Protein AF-0000000078946082 (afdb_homodimer)

pLDDT: mean 84.04, std 12.36, range [41.38, 98.19]

Organism: Thermococcus gammatolerans (strain DSM 15229 / JCM 11827 / EJ3) (NCBI:txid593117)

Foldseek 3Di:
DDPVVVVVCVVVVVVVVVVCCVPPVVVVVLVQLLQWQDWPQQPPNPDVVDDHIDGNGCVLVVCLVPDPLNVLQVVLLVVLLVLLLVLLLVLLLVVLCVLPDPPDPPNVVVLVVLCVLVPDDPVVLLVVLLQLQCLPRHPVNVVVVVVPDPHDDNCQQDLVNVSVSVSVSLSVNQNSVSNVQLNVLLVVDDVVQLVVCVVVVDDPVCCVPPPRCVSSVLSNLVSSLVSSLVSLVPAPNCCVRPLVSCCSNHQLSVLCCQQPVDPMRRSNSSSNSVVVSVVVSVVSSVVSVVVSVVVVVVD/DPPVVVVVCVVVVVVVVVVCCVPVVVVVVLVQLLQWQDWPCQPPNPDVVDDHIDGNGCVLVVCLVPDPLNVLQVVLLVVLLVLLLVLLLVLLLVVLVVLPDPPDPPNPVVLVVLCVLVPDDPVVLLVVLLQCQCLPRHPVNVVVVVVPDPHDDNCQQDLVNVSVSVSVSLSSNQNSVSNVQLNVLLVVDDVVQLVVCVVVVDDPVCCVPPPRCVSSVLSNLVSSLVSSLVSLVPAPNCCVRPLVSCCSNHQLSVLCCLQPVDPMRRSNSSSNSVVVSVVVSVVSSVVSVVVSVVVVVVD

Solvent-accessible surface area (backbone atoms only — not comparable to full-atom values): 30547 Å² total; per-residue (Å²): 130,58,72,65,54,56,53,51,43,60,62,42,45,58,52,49,50,51,45,46,42,70,62,45,43,41,55,53,50,38,53,52,40,17,27,23,63,30,17,63,20,43,38,64,47,79,30,89,87,33,66,76,69,42,79,51,56,63,50,35,50,53,48,47,74,67,31,67,54,46,50,40,4,48,53,37,28,53,51,47,24,54,52,30,43,52,50,25,51,52,50,10,50,53,52,22,54,52,62,67,34,87,81,53,80,57,64,64,58,53,54,54,56,46,47,47,65,75,63,44,42,64,70,51,52,50,52,23,49,52,49,34,41,24,63,69,70,4,59,57,40,48,54,40,41,74,72,64,42,87,76,60,71,46,34,64,84,32,68,69,46,22,50,52,46,51,35,53,52,53,26,61,70,42,28,46,60,40,22,51,54,43,34,56,39,57,69,65,54,59,64,66,62,55,50,52,38,48,72,71,64,47,51,70,66,50,38,42,65,68,47,51,45,62,72,35,39,60,65,45,49,53,52,48,52,56,51,33,53,52,45,60,58,49,34,68,58,56,49,72,68,38,33,82,77,40,29,46,37,22,48,60,40,35,22,44,37,37,35,69,63,35,94,67,23,30,43,4,45,16,34,26,46,43,47,51,52,36,51,51,50,51,50,49,52,51,50,55,49,50,54,53,49,51,53,52,73,72,96,127,60,71,67,54,54,54,50,43,63,61,41,47,58,52,48,49,51,44,47,44,69,62,44,43,41,54,54,51,36,55,52,39,17,26,25,62,29,18,60,20,42,36,64,47,80,30,90,88,32,65,74,70,43,79,52,56,62,49,34,51,52,47,45,74,69,31,67,54,46,50,41,4,49,53,38,29,51,50,48,24,54,54,31,44,51,49,24,52,52,49,9,52,54,52,21,54,52,61,68,33,86,79,52,80,57,64,64,59,51,54,54,57,45,46,48,64,73,62,42,43,66,70,51,51,49,52,24,50,52,50,36,42,24,65,69,72,4,58,57,38,49,52,41,40,74,74,64,40,89,75,60,73,46,34,63,85,32,66,69,46,22,50,52,48,51,35,52,52,53,27,58,70,42,27,47,60,38,22,51,54,43,34,56,41,56,70,64,53,61,62,64,62,55,50,51,37,48,72,72,63,46,50,72,66,50,40,42,65,69,47,51,46,63,72,35,39,60,63,45,48,53,52,48,52,55,51,33,54,53,46,61,57,50,35,68,57,54,48,73,67,37,33,82,77,40,28,45,38,22,47,59,39,36,23,44,36,38,35,71,61,35,94,67,22,28,44,4,46,16,34,24,46,43,48,52,52,36,51,51,50,50,52,50,51,50,52,54,48,51,54,54,48,52,52,50,74,71,96

Nearest PDB structures (foldseek):
  7cad-assembly1_A  TM=8.625E-01  e=2.195E-13  Mycolicibacterium smegmatis MC2 155
  8ja7-assembly1_A  TM=8.722E-01  e=7.721E-12  Mycobacterium tuberculosis H37Rv
  4tqv-assembly4_M  TM=8.168E-01  e=4.538E-08  Sphingomonas sp.
  4tqu-assembly1_M  TM=8.237E-01  e=1.971E-07  Sphingomonas sp.
  4xtc-assembly1_M  TM=7.844E-01  e=1.444E-07  Sphingomonas sp. A1

Structure (mmCIF, N/CA/C/O backbone):
data_AF-0000000078946082-model_v1
#
loop_
_entity.id
_entity.type
_entity.pdbx_description
1 polymer 'Maltose transport system permease protein (MalF)'
#
loop_
_atom_site.group_PDB
_atom_site.id
_atom_site.type_symbol
_atom_site.label_atom_id
_atom_site.label_alt_id
_atom_site.label_comp_id
_atom_site.label_asym_id
_atom_site.label_entity_id
_atom_site.label_seq_id
_atom_site.pdbx_PDB_ins_code
_atom_site.Cartn_x
_atom_site.Cartn_y
_atom_site.Cartn_z
_atom_site.occupancy
_atom_site.B_iso_or_equiv
_atom_site.auth_seq_id
_atom_site.auth_comp_id
_atom_site.auth_asym_id
_atom_site.auth_atom_id
_atom_site.pdbx_PDB_model_num
ATOM 1 N N . MET A 1 1 ? -8.648 36.125 28.266 1 43.53 1 MET A N 1
ATOM 2 C CA . MET A 1 1 ? -8.43 35.438 27 1 43.53 1 MET A CA 1
ATOM 3 C C . MET A 1 1 ? -8.953 36.281 25.828 1 43.53 1 MET A C 1
ATOM 5 O O . MET A 1 1 ? -10.125 36.656 25.797 1 43.53 1 MET A O 1
ATOM 9 N N . LYS A 1 2 ? -8.094 37 25.141 1 54.38 2 LYS A N 1
ATOM 10 C CA . LYS A 1 2 ? -8.531 38.094 24.297 1 54.38 2 LYS A CA 1
ATOM 11 C C . LYS A 1 2 ? -9.484 37.625 23.203 1 54.38 2 LYS A C 1
ATOM 13 O O . LYS A 1 2 ? -9.438 36.469 22.812 1 54.38 2 LYS A O 1
ATOM 18 N N . LYS A 1 3 ? -10.445 38.375 22.859 1 56.66 3 LYS A N 1
ATOM 19 C CA . LYS A 1 3 ? -11.523 38.188 21.891 1 56.66 3 LYS A CA 1
ATOM 20 C C . LYS A 1 3 ? -11.031 37.438 20.656 1 56.66 3 LYS A C 1
ATOM 22 O O . LYS A 1 3 ? -11.758 36.656 20.078 1 56.66 3 LYS A O 1
ATOM 27 N N . SER A 1 4 ? -9.836 37.688 20.312 1 57.97 4 SER A N 1
ATOM 28 C CA . SER A 1 4 ? -9.227 37.094 19.125 1 57.97 4 SER A CA 1
ATOM 29 C C . SER A 1 4 ? -8.922 35.625 19.312 1 57.97 4 SER A C 1
ATOM 31 O O . SER A 1 4 ? -9.07 34.844 18.375 1 57.97 4 SER A O 1
ATOM 33 N N . THR A 1 5 ? -8.617 35.312 20.531 1 56.81 5 THR A N 1
ATOM 34 C CA . THR A 1 5 ? -8.281 33.906 20.828 1 56.81 5 THR A CA 1
ATOM 35 C C . THR A 1 5 ? -9.531 33.031 20.781 1 56.81 5 THR A C 1
ATOM 37 O O . THR A 1 5 ? -9.492 31.922 20.266 1 56.81 5 THR A O 1
ATOM 40 N N . VAL A 1 6 ? -10.57 33.594 21.344 1 57.81 6 VAL A N 1
ATOM 41 C CA . VAL A 1 6 ? -11.812 32.844 21.391 1 57.81 6 VAL A CA 1
ATOM 42 C C . VAL A 1 6 ? -12.328 32.625 19.969 1 57.81 6 VAL A C 1
ATOM 44 O O . VAL A 1 6 ? -12.82 31.531 19.641 1 57.81 6 VAL A O 1
ATOM 47 N N . ALA A 1 7 ? -12.242 33.625 19.156 1 56.16 7 ALA A N 1
ATOM 48 C CA . ALA A 1 7 ? -12.68 33.469 17.766 1 56.16 7 ALA A CA 1
ATOM 49 C C . ALA A 1 7 ? -11.852 32.438 17.016 1 56.16 7 ALA A C 1
ATOM 51 O O . ALA A 1 7 ? -12.391 31.641 16.25 1 56.16 7 ALA A O 1
ATOM 52 N N . ALA A 1 8 ? -10.578 32.531 17.297 1 57.56 8 ALA A N 1
ATOM 53 C CA . ALA A 1 8 ? -9.695 31.578 16.641 1 57.56 8 ALA A CA 1
ATOM 54 C C . ALA A 1 8 ? -10.016 30.156 17.109 1 57.56 8 ALA A C 1
ATOM 56 O O . ALA A 1 8 ? -10.047 29.219 16.297 1 57.56 8 ALA A O 1
ATOM 57 N N . LEU A 1 9 ? -10.297 30.047 18.359 1 58.41 9 LEU A N 1
ATOM 58 C CA . LEU A 1 9 ? -10.602 28.734 18.906 1 58.41 9 LEU A CA 1
ATOM 59 C C . LEU A 1 9 ? -11.945 28.219 18.391 1 58.41 9 LEU A C 1
ATOM 61 O O . LEU A 1 9 ? -12.109 27.031 18.156 1 58.41 9 LEU A O 1
ATOM 65 N N . THR A 1 10 ? -12.836 29.125 18.281 1 59.62 10 THR A N 1
ATOM 66 C CA . THR A 1 10 ? -14.156 28.719 17.797 1 59.62 10 THR A CA 1
ATOM 67 C C . THR A 1 10 ? -14.07 28.219 16.359 1 59.62 10 THR A C 1
ATOM 69 O O . THR A 1 10 ? -14.836 27.344 15.961 1 59.62 10 THR A O 1
ATOM 72 N N . LEU A 1 11 ? -13.156 28.75 15.672 1 57.47 11 LEU A N 1
ATOM 73 C CA . LEU A 1 11 ? -12.992 28.312 14.289 1 57.47 11 LEU A CA 1
ATOM 74 C C . LEU A 1 11 ? -12.234 27 14.227 1 57.47 11 LEU A C 1
ATOM 76 O O . LEU A 1 11 ? -12.523 26.156 13.375 1 57.47 11 LEU A O 1
ATOM 80 N N . ILE A 1 12 ? -11.422 26.906 15.297 1 61.47 12 ILE A N 1
ATOM 81 C CA . ILE A 1 12 ? -10.5 25.781 15.242 1 61.47 12 ILE A CA 1
ATOM 82 C C . ILE A 1 12 ? -11.148 24.547 15.875 1 61.47 12 ILE A C 1
ATOM 84 O O . ILE A 1 12 ? -10.938 23.422 15.422 1 61.47 12 ILE A O 1
ATOM 88 N N . LEU A 1 13 ? -12.031 24.781 16.812 1 62.66 13 LEU A N 1
ATOM 89 C CA . LEU A 1 13 ? -12.555 23.688 17.625 1 62.66 13 LEU A CA 1
ATOM 90 C C . LEU A 1 13 ? -13.43 22.766 16.781 1 62.66 13 LEU A C 1
ATOM 92 O O . LEU A 1 13 ? -13.289 21.547 16.844 1 62.66 13 LEU A O 1
ATOM 96 N N . PRO A 1 14 ? -14.281 23.375 15.977 1 61.84 14 PRO A N 1
ATOM 97 C CA . PRO A 1 14 ? -15.094 22.453 15.188 1 61.84 14 PRO A CA 1
ATOM 98 C C . PRO A 1 14 ? -14.258 21.609 14.227 1 61.84 14 PRO A C 1
ATOM 100 O O . PRO A 1 14 ? -14.555 20.422 14.023 1 61.84 14 PRO A O 1
ATOM 103 N N . GLY A 1 15 ? -13.25 22.312 13.773 1 62.72 15 GLY A N 1
ATOM 104 C CA . GLY A 1 15 ? -12.375 21.578 12.875 1 62.72 15 GLY A CA 1
ATOM 105 C C . GLY A 1 15 ? -11.617 20.469 13.57 1 62.72 15 GLY A C 1
ATOM 106 O O . GLY A 1 15 ? -11.523 19.359 13.047 1 62.72 15 GLY A O 1
ATOM 107 N N . MET A 1 16 ? -11.242 20.797 14.719 1 64.5 16 MET A N 1
ATOM 108 C CA . MET A 1 16 ? -10.492 19.797 15.492 1 64.5 16 MET A CA 1
ATOM 109 C C . MET A 1 16 ? -11.406 18.656 15.93 1 64.5 16 MET A C 1
ATOM 111 O O . MET A 1 16 ? -11.008 17.5 15.891 1 64.5 16 MET A O 1
ATOM 115 N N . ALA A 1 17 ? -12.547 19.047 16.312 1 64.88 17 ALA A N 1
ATOM 116 C CA . ALA A 1 17 ? -13.508 18.031 16.75 1 64.88 17 ALA A CA 1
ATOM 117 C C . ALA A 1 17 ? -13.875 17.109 15.586 1 64.88 17 ALA A C 1
ATOM 119 O O . ALA A 1 17 ? -13.938 15.883 15.75 1 64.88 17 ALA A O 1
ATOM 120 N N . ALA A 1 18 ? -14.102 17.703 14.516 1 62.69 18 ALA A N 1
ATOM 121 C CA . ALA A 1 18 ? -14.453 16.906 13.336 1 62.69 18 ALA A CA 1
ATOM 122 C C . ALA A 1 18 ? -13.297 15.992 12.938 1 62.69 18 ALA A C 1
ATOM 124 O O . ALA A 1 18 ? -13.516 14.82 12.617 1 62.69 18 ALA A O 1
ATOM 125 N N . PHE A 1 19 ? -12.203 16.641 13.148 1 63.47 19 PHE A N 1
ATOM 126 C CA . PHE A 1 19 ? -11.023 15.859 12.789 1 63.47 19 PHE A CA 1
ATOM 127 C C . PHE A 1 19 ? -10.844 14.688 13.742 1 63.47 19 PHE A C 1
ATOM 129 O O . PHE A 1 19 ? -10.586 13.562 13.305 1 63.47 19 PHE A O 1
ATOM 136 N N . LEU A 1 20 ? -10.969 14.984 14.977 1 64.69 20 LEU A N 1
ATOM 137 C CA . LEU A 1 20 ? -10.812 13.93 15.969 1 64.69 20 LEU A CA 1
ATOM 138 C C . LEU A 1 20 ? -11.867 12.844 15.781 1 64.69 20 LEU A C 1
ATOM 140 O O . LEU A 1 20 ? -11.578 11.656 15.922 1 64.69 20 LEU A O 1
ATOM 144 N N . PHE A 1 21 ? -13 13.305 15.398 1 65.62 21 PHE A N 1
ATOM 145 C CA . PHE A 1 21 ? -14.086 12.344 15.195 1 65.62 21 PHE A CA 1
ATOM 146 C C . PHE A 1 21 ? -13.789 11.445 14.008 1 65.62 21 PHE A C 1
ATOM 148 O O . PHE A 1 21 ? -13.867 10.219 14.117 1 65.62 21 PHE A O 1
ATOM 155 N N . PHE A 1 22 ? -13.422 12.047 13.016 1 65.19 22 PHE A N 1
ATOM 156 C CA . PHE A 1 22 ? -13.25 11.258 11.805 1 65.19 22 PHE A CA 1
ATOM 157 C C . PHE A 1 22 ? -11.961 10.445 11.859 1 65.19 22 PHE A C 1
ATOM 159 O O . PHE A 1 22 ? -11.82 9.43 11.18 1 65.19 22 PHE A O 1
ATOM 166 N N . ASN A 1 23 ? -11.125 10.914 12.719 1 70.88 23 ASN A N 1
ATOM 167 C CA . ASN A 1 23 ? -9.844 10.227 12.797 1 70.88 23 ASN A CA 1
ATOM 168 C C . ASN A 1 23 ? -9.875 9.109 13.836 1 70.88 23 ASN A C 1
ATOM 170 O O . ASN A 1 23 ? -9.445 7.988 13.562 1 70.88 23 ASN A O 1
ATOM 174 N N . ILE A 1 24 ? -10.492 9.375 14.945 1 75.88 24 ILE A N 1
ATOM 175 C CA . ILE A 1 24 ? -10.367 8.469 16.078 1 75.88 24 ILE A CA 1
ATOM 176 C C . ILE A 1 24 ? -11.609 7.586 16.188 1 75.88 24 ILE A C 1
ATOM 178 O O . ILE A 1 24 ? -11.508 6.402 16.516 1 75.88 24 ILE A O 1
ATOM 182 N N . TYR A 1 25 ? -12.688 8.125 15.828 1 79.06 25 TYR A N 1
ATOM 183 C CA . TYR A 1 25 ? -13.953 7.43 16.062 1 79.06 25 TYR A CA 1
ATOM 184 C C . TYR A 1 25 ? -14 6.113 15.297 1 79.06 25 TYR A C 1
ATOM 186 O O . TYR A 1 25 ? -14.398 5.082 15.852 1 79.06 25 TYR A O 1
ATOM 194 N N . PRO A 1 26 ? -13.641 6.129 14.062 1 80.19 26 PRO A N 1
ATOM 195 C CA . PRO A 1 26 ? -13.695 4.855 13.344 1 80.19 26 PRO A CA 1
ATOM 196 C C . PRO A 1 26 ? -12.859 3.766 14 1 80.19 26 PRO A C 1
ATOM 198 O O . PRO A 1 26 ? -13.266 2.6 14.023 1 80.19 26 PRO A O 1
ATOM 201 N N . ILE A 1 27 ? -11.797 4.133 14.477 1 81.75 27 ILE A N 1
ATOM 202 C CA . ILE A 1 27 ? -10.898 3.178 15.117 1 81.75 27 ILE A CA 1
ATOM 203 C C . ILE A 1 27 ? -11.516 2.674 16.422 1 81.75 27 ILE A C 1
ATOM 205 O O . ILE A 1 27 ? -11.555 1.467 16.672 1 81.75 27 ILE A O 1
ATOM 209 N N . LEU A 1 28 ? -12.055 3.629 17.219 1 83.06 28 LEU A N 1
ATOM 210 C CA . LEU A 1 28 ? -12.695 3.26 18.484 1 83.06 28 LEU A CA 1
ATOM 211 C C . LEU A 1 28 ? -13.898 2.365 18.234 1 83.06 28 LEU A C 1
ATOM 213 O O . LEU A 1 28 ? -14.148 1.424 18.984 1 83.06 28 LEU A O 1
ATOM 217 N N . TYR A 1 29 ? -14.594 2.654 17.234 1 81.81 29 TYR A N 1
ATOM 218 C CA . TYR A 1 29 ? -15.766 1.861 16.891 1 81.81 29 TYR A CA 1
ATOM 219 C C . TYR A 1 29 ? -15.367 0.448 16.484 1 81.81 29 TYR A C 1
ATOM 221 O O . TYR A 1 29 ? -16.031 -0.522 16.844 1 81.81 29 TYR A O 1
ATOM 229 N N . SER A 1 30 ? -14.359 0.358 15.711 1 82.12 30 SER A N 1
ATOM 230 C CA . SER A 1 30 ? -13.883 -0.957 15.305 1 82.12 30 SER A CA 1
ATOM 231 C C . SER A 1 30 ? -13.398 -1.767 16.5 1 82.12 30 SER A C 1
ATOM 233 O O . SER A 1 30 ? -13.617 -2.979 16.562 1 82.12 30 SER A O 1
ATOM 235 N N . ILE A 1 31 ? -12.773 -1.094 17.422 1 86.12 31 ILE A N 1
ATOM 236 C CA . ILE A 1 31 ? -12.328 -1.752 18.641 1 86.12 31 ILE A CA 1
ATOM 237 C C . ILE A 1 31 ? -13.539 -2.236 19.438 1 86.12 31 ILE A C 1
ATOM 239 O O . ILE A 1 31 ? -13.531 -3.348 19.969 1 86.12 31 ILE A O 1
ATOM 243 N N . TYR A 1 32 ? -14.523 -1.427 19.484 1 86.81 32 TYR A N 1
ATOM 244 C CA . TYR A 1 32 ? -15.766 -1.81 20.156 1 86.81 32 TYR A CA 1
ATOM 245 C C . TYR A 1 32 ? -16.344 -3.076 19.547 1 86.81 32 TYR A C 1
ATOM 247 O O . TYR A 1 32 ? -16.781 -3.98 20.266 1 86.81 32 TYR A O 1
ATOM 255 N N . ILE A 1 33 ? -16.344 -3.16 18.25 1 86.38 33 ILE A N 1
ATOM 256 C CA . ILE A 1 33 ? -16.906 -4.297 17.531 1 86.38 33 ILE A CA 1
ATOM 257 C C . ILE A 1 33 ? -16.125 -5.566 17.875 1 86.38 33 ILE A C 1
ATOM 259 O O . ILE A 1 33 ? -16.703 -6.656 17.938 1 86.38 33 ILE A O 1
ATOM 263 N N . ALA A 1 34 ? -14.852 -5.453 18.141 1 90.12 34 ALA A N 1
ATOM 264 C CA . ALA A 1 34 ? -14.016 -6.59 18.5 1 90.12 34 ALA A CA 1
ATOM 265 C C . ALA A 1 34 ? -14.477 -7.223 19.812 1 90.12 34 ALA A C 1
ATOM 267 O O . ALA A 1 34 ? -14.148 -8.375 20.094 1 90.12 34 ALA A O 1
ATOM 268 N N . PHE A 1 35 ? -15.25 -6.453 20.547 1 92.5 35 PHE A N 1
ATOM 269 C CA . PHE A 1 35 ? -15.727 -6.934 21.844 1 92.5 35 PHE A CA 1
ATOM 270 C C . PHE A 1 35 ? -17.188 -7.359 21.75 1 92.5 35 PHE A C 1
ATOM 272 O O . PHE A 1 35 ? -17.828 -7.609 22.781 1 92.5 35 PHE A O 1
ATOM 279 N N . THR A 1 36 ? -17.703 -7.469 20.578 1 89.38 36 THR A N 1
ATOM 280 C CA . THR A 1 36 ? -19.109 -7.844 20.391 1 89.38 36 THR A CA 1
ATOM 281 C C . THR A 1 36 ? -19.219 -9.133 19.578 1 89.38 36 THR A C 1
ATOM 283 O O . THR A 1 36 ? -18.219 -9.625 19.047 1 89.38 36 THR A O 1
ATOM 286 N N . ASN A 1 37 ? -20.469 -9.727 19.547 1 86.62 37 ASN A N 1
ATOM 287 C CA . ASN A 1 37 ? -20.734 -10.914 18.75 1 86.62 37 ASN A CA 1
ATOM 288 C C . ASN A 1 37 ? -21.203 -10.547 17.344 1 86.62 37 ASN A C 1
ATOM 290 O O . ASN A 1 37 ? -22 -11.273 16.734 1 86.62 37 ASN A O 1
ATOM 294 N N . ALA A 1 38 ? -20.688 -9.453 16.844 1 82.38 38 ALA A N 1
ATOM 295 C CA . ALA A 1 38 ? -21.109 -8.969 15.531 1 82.38 38 ALA A CA 1
ATOM 296 C C . ALA A 1 38 ? -20.875 -10.031 14.461 1 82.38 38 ALA A C 1
ATOM 298 O O . ALA A 1 38 ? -19.766 -10.555 14.328 1 82.38 38 ALA A O 1
ATOM 299 N N . GLN A 1 39 ? -21.906 -10.375 13.82 1 78.62 39 GLN A N 1
ATOM 300 C CA . GLN A 1 39 ? -21.891 -11.344 12.727 1 78.62 39 GLN A CA 1
ATOM 301 C C . GLN A 1 39 ? -22.953 -11.023 11.688 1 78.62 39 GLN A C 1
ATOM 303 O O . GLN A 1 39 ? -23.781 -10.133 11.898 1 78.62 39 GLN A O 1
ATOM 308 N N . MET A 1 40 ? -22.719 -11.742 10.555 1 72.62 40 MET A N 1
ATOM 309 C CA . MET A 1 40 ? -23.719 -11.523 9.523 1 72.62 40 MET A CA 1
ATOM 310 C C . MET A 1 40 ? -25.125 -11.727 10.078 1 72.62 40 MET A C 1
ATOM 312 O O . MET A 1 40 ? -25.422 -12.742 10.703 1 72.62 40 MET A O 1
ATOM 316 N N . GLY A 1 41 ? -25.984 -10.812 9.867 1 67.5 41 GLY A N 1
ATOM 317 C CA . GLY A 1 41 ? -27.344 -10.883 10.352 1 67.5 41 GLY A CA 1
ATOM 318 C C . GLY A 1 41 ? -27.625 -9.922 11.5 1 67.5 41 GLY A C 1
ATOM 319 O O . GLY A 1 41 ? -28.719 -9.375 11.602 1 67.5 41 GLY A O 1
ATOM 320 N N . ASN A 1 42 ? -26.734 -9.914 12.469 1 67.12 42 ASN A N 1
ATOM 321 C CA . ASN A 1 42 ? -26.938 -8.977 13.57 1 67.12 42 ASN A CA 1
ATOM 322 C C . ASN A 1 42 ? -26.141 -7.703 13.383 1 67.12 42 ASN A C 1
ATOM 324 O O . ASN A 1 42 ? -26.328 -6.73 14.117 1 67.12 42 ASN A O 1
ATOM 328 N N . PHE A 1 43 ? -25.203 -7.828 12.484 1 65.62 43 PHE A N 1
ATOM 329 C CA . PHE A 1 43 ? -24.406 -6.695 12.031 1 65.62 43 PHE A CA 1
ATOM 330 C C . PHE A 1 43 ? -23.859 -6.945 10.625 1 65.62 43 PHE A C 1
ATOM 332 O O . PHE A 1 43 ? -23.25 -7.984 10.367 1 65.62 43 PHE A O 1
ATOM 339 N N . PRO A 1 44 ? -24.062 -6.172 9.57 1 56.59 44 PRO A N 1
ATOM 340 C CA . PRO A 1 44 ? -24.859 -4.953 9.43 1 56.59 44 PRO A CA 1
ATOM 341 C C . PRO A 1 44 ? -26.312 -5.234 9.086 1 56.59 44 PRO A C 1
ATOM 343 O O . PRO A 1 44 ? -27.156 -4.336 9.164 1 56.59 44 PRO A O 1
ATOM 346 N N . THR A 1 45 ? -26.562 -6.457 8.5 1 55 45 THR A N 1
ATOM 347 C CA . THR A 1 45 ? -27.938 -6.703 8.062 1 55 45 THR A CA 1
ATOM 348 C C . THR A 1 45 ? -28.719 -7.461 9.133 1 55 45 THR A C 1
ATOM 350 O O . THR A 1 45 ? -28.188 -8.375 9.766 1 55 45 THR A O 1
ATOM 353 N N . HIS A 1 46 ? -29.766 -6.734 9.539 1 55.5 46 HIS A N 1
ATOM 354 C CA . HIS A 1 46 ? -30.609 -7.387 10.531 1 55.5 46 HIS A CA 1
ATOM 355 C C . HIS A 1 46 ? -31.344 -8.578 9.93 1 55.5 46 HIS A C 1
ATOM 357 O O . HIS A 1 46 ? -32.031 -8.445 8.906 1 55.5 46 HIS A O 1
ATOM 363 N N . ASN A 1 47 ? -30.781 -9.594 10.242 1 61.66 47 ASN A N 1
ATOM 364 C CA . ASN A 1 47 ? -31.562 -10.805 10.023 1 61.66 47 ASN A CA 1
ATOM 365 C C . ASN A 1 47 ? -32.219 -11.289 11.312 1 61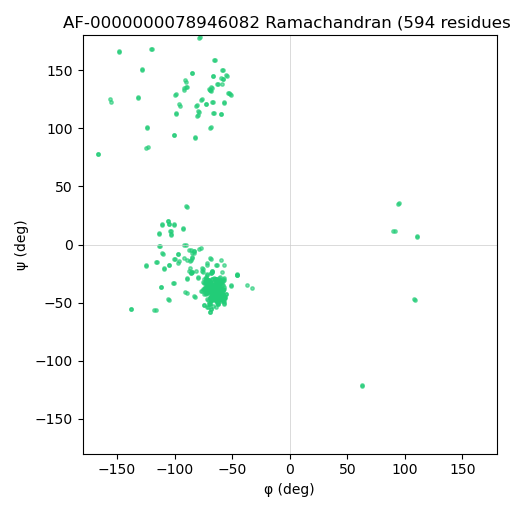.66 47 ASN A C 1
ATOM 367 O O . ASN A 1 47 ? -31.562 -11.484 12.328 1 61.66 47 ASN A O 1
ATOM 371 N N . PRO A 1 48 ? -33.531 -11.203 11.297 1 61.69 48 PRO A N 1
ATOM 372 C CA . PRO A 1 48 ? -34.25 -11.602 12.5 1 61.69 48 PRO A CA 1
ATOM 373 C C . PRO A 1 48 ? -33.75 -12.922 13.086 1 61.69 48 PRO A C 1
ATOM 375 O O . PRO A 1 48 ? -33.875 -13.164 14.289 1 61.69 48 PRO A O 1
ATOM 378 N N . SER A 1 49 ? -33.219 -13.711 12.258 1 66.81 49 SER A N 1
ATOM 379 C CA . SER A 1 49 ? -32.781 -15.023 12.758 1 66.81 49 SER A CA 1
ATOM 380 C C . SER A 1 49 ? -31.406 -14.945 13.406 1 66.81 49 SER A C 1
ATOM 382 O O . SER A 1 49 ? -30.953 -15.922 14 1 66.81 49 SER A O 1
ATOM 384 N N . ALA A 1 50 ? -30.812 -13.797 13.281 1 68.75 50 ALA A N 1
ATOM 385 C CA . ALA A 1 50 ? -29.469 -13.672 13.867 1 68.75 50 ALA A CA 1
ATOM 386 C C . ALA A 1 50 ? -29.562 -13.172 15.305 1 68.75 50 ALA A C 1
ATOM 388 O O . ALA A 1 50 ? -30.5 -12.477 15.672 1 68.75 50 ALA A O 1
ATOM 389 N N . PRO A 1 51 ? -28.719 -13.695 16.219 1 75.12 51 PRO A N 1
ATOM 390 C CA . PRO A 1 51 ? -28.703 -13.211 17.609 1 75.12 51 PRO A CA 1
ATOM 391 C C . PRO A 1 51 ? -28.469 -11.711 17.703 1 75.12 51 PRO A C 1
ATOM 393 O O . PRO A 1 51 ? -27.875 -11.109 16.797 1 75.12 51 PRO A O 1
ATOM 396 N N . PRO A 1 52 ? -29.078 -11.102 18.672 1 78.44 52 PRO A N 1
ATOM 397 C CA . PRO A 1 52 ? -28.875 -9.664 18.859 1 78.44 52 PRO A CA 1
ATOM 398 C C . PRO A 1 52 ? -27.406 -9.297 19.094 1 78.44 52 PRO A C 1
ATOM 400 O O . PRO A 1 52 ? -26.625 -10.133 19.547 1 78.44 52 PRO A O 1
ATOM 403 N N . LEU A 1 53 ? -27.078 -8.141 18.688 1 82.62 53 LEU A N 1
ATOM 404 C CA . LEU A 1 53 ? -25.734 -7.625 18.922 1 82.62 53 LEU A CA 1
ATOM 405 C C . LEU A 1 53 ? -25.5 -7.406 20.406 1 82.62 53 LEU A C 1
ATOM 407 O O . LEU A 1 53 ? -26.234 -6.664 21.062 1 82.62 53 LEU A O 1
ATOM 411 N N . LYS A 1 54 ? -24.562 -8.203 21.031 1 87 54 LYS A N 1
ATOM 412 C CA . LYS A 1 54 ? -24.266 -8.141 22.469 1 87 54 LYS A CA 1
ATOM 413 C C . LYS A 1 54 ? -22.766 -7.992 22.703 1 87 54 LYS A C 1
ATOM 415 O O . LYS A 1 54 ? -21.953 -8.398 21.859 1 87 54 LYS A O 1
ATOM 420 N N . PHE A 1 55 ? -22.531 -7.359 23.781 1 91.69 55 PHE A N 1
ATOM 421 C CA . PHE A 1 55 ? -21.156 -7.277 24.25 1 91.69 55 PHE A CA 1
ATOM 422 C C . PHE A 1 55 ? -20.688 -8.617 24.797 1 91.69 55 PHE A C 1
ATOM 424 O O . PHE A 1 55 ? -21.328 -9.188 25.688 1 91.69 55 PHE A O 1
ATOM 431 N N . VAL A 1 56 ? -19.641 -9.219 24.266 1 92.38 56 VAL A N 1
ATOM 432 C CA . VAL A 1 56 ? -19.188 -10.547 24.672 1 92.38 56 VAL A CA 1
ATOM 433 C C . VAL A 1 56 ? -17.812 -10.453 25.344 1 92.38 56 VAL A C 1
ATOM 435 O O . VAL A 1 56 ? -17.141 -11.461 25.547 1 92.38 56 VAL A O 1
ATOM 438 N N . GLY A 1 57 ? -17.375 -9.234 25.625 1 92.69 57 GLY A N 1
ATOM 439 C CA . GLY A 1 57 ? -16.109 -9.031 26.312 1 92.69 57 GLY A CA 1
ATOM 440 C C . GLY A 1 57 ? -14.914 -9.547 25.531 1 92.69 57 GLY A C 1
ATOM 441 O O . GLY A 1 57 ? -14.742 -9.203 24.359 1 92.69 57 GLY A O 1
ATOM 442 N N . LEU A 1 58 ? -14.18 -10.516 26.219 1 93.75 58 LEU A N 1
ATOM 443 C CA . LEU A 1 58 ? -12.922 -10.953 25.625 1 93.75 58 LEU A CA 1
ATOM 444 C C . LEU A 1 58 ? -13.094 -12.281 24.906 1 93.75 58 LEU A C 1
ATOM 446 O O . LEU A 1 58 ? -12.109 -12.938 24.562 1 93.75 58 LEU A O 1
ATOM 450 N N . ASP A 1 59 ? -14.289 -12.672 24.609 1 93.75 59 ASP A N 1
ATOM 451 C CA . ASP A 1 59 ? -14.578 -13.977 24.016 1 93.75 59 ASP A CA 1
ATOM 452 C C . ASP A 1 59 ? -13.922 -14.109 22.641 1 93.75 59 ASP A C 1
ATOM 454 O O . ASP A 1 59 ? -13.344 -15.148 22.328 1 93.75 59 ASP A O 1
ATOM 458 N N . ASN A 1 60 ? -14.023 -13.047 21.859 1 92.94 60 ASN A N 1
ATOM 459 C CA . ASN A 1 60 ? -13.414 -13.078 20.531 1 92.94 60 ASN A CA 1
ATOM 460 C C . ASN A 1 60 ? -11.898 -13.227 20.609 1 92.94 60 ASN A C 1
ATOM 462 O O . ASN A 1 60 ? -11.297 -13.906 19.781 1 92.94 60 ASN A O 1
ATOM 466 N N . PHE A 1 61 ? -11.336 -12.688 21.609 1 93.94 61 PHE A N 1
ATOM 467 C CA . PHE A 1 61 ? -9.891 -12.75 21.781 1 93.94 61 PHE A CA 1
ATOM 468 C C . PHE A 1 61 ? -9.461 -14.125 22.281 1 93.94 61 PHE A C 1
ATOM 470 O O . PHE A 1 61 ? -8.438 -14.656 21.828 1 93.94 61 PHE A O 1
ATOM 477 N N . ARG A 1 62 ? -10.211 -14.625 23.125 1 93.5 62 ARG A N 1
ATOM 478 C CA . ARG A 1 62 ? -9.945 -15.984 23.594 1 93.5 62 ARG A CA 1
ATOM 479 C C . ARG A 1 62 ? -10.07 -16.984 22.453 1 93.5 62 ARG A C 1
ATOM 481 O O . ARG A 1 62 ? -9.258 -17.906 22.344 1 93.5 62 ARG A O 1
ATOM 488 N N . TRP A 1 63 ? -11.062 -16.797 21.719 1 91.5 63 TRP A N 1
ATOM 489 C CA . TRP A 1 63 ? -11.242 -17.656 20.547 1 91.5 63 TRP A CA 1
ATOM 490 C C . TRP A 1 63 ? -10.031 -17.578 19.641 1 91.5 63 TRP A C 1
ATOM 492 O O . TRP A 1 63 ? -9.508 -18.609 19.203 1 91.5 63 TRP A O 1
ATOM 502 N N . ALA A 1 64 ? -9.625 -16.406 19.312 1 91 64 ALA A N 1
ATOM 503 C CA . ALA A 1 64 ? -8.5 -16.203 18.406 1 91 64 ALA A CA 1
ATOM 504 C C . ALA A 1 64 ? -7.246 -16.906 18.922 1 91 64 ALA A C 1
ATOM 506 O O . ALA A 1 64 ? -6.562 -17.609 18.188 1 91 64 ALA A O 1
ATOM 507 N N . LEU A 1 65 ? -6.965 -16.75 20.203 1 91.38 65 LEU A N 1
ATOM 508 C CA . LEU A 1 65 ? -5.75 -17.297 20.797 1 91.38 65 LEU A CA 1
ATOM 509 C C . LEU A 1 65 ? -5.797 -18.828 20.828 1 91.38 65 LEU A C 1
ATOM 511 O O . LEU A 1 65 ? -4.754 -19.484 20.812 1 91.38 65 LEU A O 1
ATOM 515 N N . ASN A 1 66 ? -6.996 -19.375 20.828 1 92.62 66 ASN A N 1
ATOM 516 C CA . ASN A 1 66 ? -7.137 -20.828 20.906 1 92.62 66 ASN A CA 1
ATOM 517 C C . ASN A 1 66 ? -7.332 -21.453 19.531 1 92.62 66 ASN A C 1
ATOM 519 O O . ASN A 1 66 ? -7.293 -22.672 19.391 1 92.62 66 ASN A O 1
ATOM 523 N N . ASP A 1 67 ? -7.5 -20.703 18.562 1 93.12 67 ASP A N 1
ATOM 524 C CA . ASP A 1 67 ? -7.703 -21.203 17.203 1 93.12 67 ASP A CA 1
ATOM 525 C C . ASP A 1 67 ? -6.375 -21.578 16.547 1 93.12 67 ASP A C 1
ATOM 527 O O . ASP A 1 67 ? -5.465 -20.75 16.469 1 93.12 67 ASP A O 1
ATOM 531 N N . PRO A 1 68 ? -6.289 -22.828 16.188 1 94 68 PRO A N 1
ATOM 532 C CA . PRO A 1 68 ? -5.039 -23.281 15.57 1 94 68 PRO A CA 1
ATOM 533 C C . PRO A 1 68 ? -4.703 -22.5 14.305 1 94 68 PRO A C 1
ATOM 535 O O . PRO A 1 68 ? -3.529 -22.281 14 1 94 68 PRO A O 1
ATOM 538 N N . GLY A 1 69 ? -5.699 -22.047 13.562 1 93.12 69 GLY A N 1
ATOM 539 C CA . GLY A 1 69 ? -5.469 -21.25 12.375 1 93.12 69 GLY A CA 1
ATOM 540 C C . GLY A 1 69 ? -4.844 -19.906 12.672 1 93.12 69 GLY A C 1
ATOM 541 O O . GLY A 1 69 ? -3.936 -19.453 11.961 1 93.12 69 GLY A O 1
ATOM 542 N N . PHE A 1 70 ? -5.34 -19.344 13.742 1 93.94 70 PHE A N 1
ATOM 543 C CA . PHE A 1 70 ? -4.781 -18.062 14.156 1 93.94 70 PHE A CA 1
ATOM 544 C C . PHE A 1 70 ? -3.328 -18.219 14.586 1 93.94 70 PHE A C 1
ATOM 546 O O . PHE A 1 70 ? -2.471 -17.438 14.18 1 93.94 70 PHE A O 1
ATOM 553 N N . ARG A 1 71 ? -3.039 -19.219 15.336 1 95.44 71 ARG A N 1
ATOM 554 C CA . ARG A 1 71 ? -1.68 -19.438 15.82 1 95.44 71 ARG A CA 1
ATOM 555 C C . ARG A 1 71 ? -0.727 -19.719 14.664 1 95.44 71 ARG A C 1
ATOM 557 O O . ARG A 1 71 ? 0.41 -19.234 14.656 1 95.44 71 ARG A O 1
ATOM 564 N N . SER A 1 72 ? -1.186 -20.453 13.742 1 96.44 72 SER A N 1
ATOM 565 C CA . SER A 1 72 ? -0.379 -20.734 12.562 1 96.44 72 SER A CA 1
ATOM 566 C C . SER A 1 72 ? -0.113 -19.469 11.766 1 96.44 72 SER A C 1
ATOM 568 O O . SER A 1 72 ? 1.029 -19.188 11.391 1 96.44 72 SER A O 1
ATOM 570 N N . ALA A 1 73 ? -1.154 -18.688 11.516 1 95.88 73 ALA A N 1
ATOM 571 C CA . ALA A 1 73 ? -1.019 -17.438 10.766 1 95.88 73 ALA A CA 1
ATOM 572 C C . ALA A 1 73 ? -0.068 -16.484 11.477 1 95.88 73 ALA A C 1
ATOM 574 O O . ALA A 1 73 ? 0.719 -15.789 10.828 1 95.88 73 ALA A O 1
ATOM 575 N N . PHE A 1 74 ? -0.201 -16.484 12.766 1 95.44 74 PHE A N 1
ATOM 576 C CA . PHE A 1 74 ? 0.66 -15.633 13.57 1 95.44 74 PHE A CA 1
ATOM 577 C C . PHE A 1 74 ? 2.123 -16.031 13.406 1 95.44 74 PHE A C 1
ATOM 579 O O . PHE A 1 74 ? 2.967 -15.18 13.094 1 95.44 74 PHE A O 1
ATOM 586 N N . LEU A 1 75 ? 2.422 -17.25 13.57 1 96.56 75 LEU A N 1
ATOM 587 C CA . LEU A 1 75 ? 3.787 -17.75 13.484 1 96.56 75 LEU A CA 1
ATOM 588 C C . LEU A 1 75 ? 4.359 -17.547 12.086 1 96.56 75 LEU A C 1
ATOM 590 O O . LEU A 1 75 ? 5.469 -17.031 11.93 1 96.56 75 LEU A O 1
ATOM 594 N N . TRP A 1 76 ? 3.619 -17.875 11.102 1 97.44 76 TRP A N 1
ATOM 595 C CA . TRP A 1 76 ? 4.105 -17.812 9.727 1 97.44 76 TRP A CA 1
ATOM 596 C C . TRP A 1 76 ? 4.262 -16.359 9.266 1 97.44 76 TRP A C 1
ATOM 598 O O . TRP A 1 76 ? 5.129 -16.047 8.453 1 97.44 76 TRP A O 1
ATOM 608 N N . THR A 1 77 ? 3.43 -15.492 9.797 1 97.31 77 THR A N 1
ATOM 609 C CA . THR A 1 77 ? 3.611 -14.07 9.5 1 97.31 77 THR A CA 1
ATOM 610 C C . THR A 1 77 ? 4.984 -13.594 9.961 1 97.31 77 THR A C 1
ATOM 612 O O . THR A 1 77 ? 5.695 -12.914 9.219 1 97.31 77 THR A O 1
ATOM 615 N N . TRP A 1 78 ? 5.348 -14 11.133 1 97.38 78 TRP A N 1
ATOM 616 C CA . TRP A 1 78 ? 6.637 -13.578 11.664 1 97.38 78 TRP A CA 1
ATOM 617 C C . TRP A 1 78 ? 7.785 -14.258 10.922 1 97.38 78 TRP A C 1
ATOM 619 O O . TRP A 1 78 ? 8.844 -13.664 10.727 1 97.38 78 TRP A O 1
ATOM 629 N N . ILE A 1 79 ? 7.625 -15.477 10.555 1 98.06 79 ILE A N 1
ATOM 630 C CA . ILE A 1 79 ? 8.633 -16.156 9.742 1 98.06 79 ILE A CA 1
ATOM 631 C C . ILE A 1 79 ? 8.805 -15.422 8.414 1 98.06 79 ILE A C 1
ATOM 633 O O . ILE A 1 79 ? 9.93 -15.227 7.949 1 98.06 79 ILE A O 1
ATOM 637 N N . PHE A 1 80 ? 7.707 -15.023 7.855 1 98.19 80 PHE A N 1
ATOM 638 C CA . PHE A 1 80 ? 7.754 -14.273 6.605 1 98.19 80 PHE A CA 1
ATOM 639 C C . PHE A 1 80 ? 8.484 -12.945 6.793 1 98.19 80 PHE A C 1
ATOM 641 O O . PHE A 1 80 ? 9.281 -12.547 5.945 1 98.19 80 PHE A O 1
ATOM 648 N N . VAL A 1 81 ? 8.117 -12.258 7.855 1 97.62 81 VAL A N 1
ATOM 649 C CA . VAL A 1 81 ? 8.797 -10.992 8.141 1 97.62 81 VAL A CA 1
ATOM 650 C C . VAL A 1 81 ? 10.297 -11.234 8.273 1 97.62 81 VAL A C 1
ATOM 652 O O . VAL A 1 81 ? 11.102 -10.531 7.652 1 97.62 81 VAL A O 1
ATOM 655 N N . ALA A 1 82 ? 10.672 -12.234 8.992 1 97.62 82 ALA A N 1
ATOM 656 C CA . ALA A 1 82 ? 12.086 -12.523 9.227 1 97.62 82 ALA A CA 1
ATOM 657 C C . ALA A 1 82 ? 12.797 -12.867 7.926 1 97.62 82 ALA A C 1
ATOM 659 O O . ALA A 1 82 ? 13.875 -12.336 7.641 1 97.62 82 ALA A O 1
ATOM 660 N N . THR A 1 83 ? 12.234 -13.711 7.156 1 98.12 83 THR A N 1
ATOM 661 C CA . THR A 1 83 ? 12.883 -14.172 5.938 1 98.12 83 THR A CA 1
ATOM 662 C C . THR A 1 83 ? 12.914 -13.062 4.891 1 98.12 83 THR A C 1
ATOM 664 O O . THR A 1 83 ? 13.945 -12.812 4.266 1 98.12 83 THR A O 1
ATOM 667 N N . SER A 1 84 ? 11.781 -12.383 4.66 1 97.69 84 SER A N 1
ATOM 668 C CA . SER A 1 84 ? 11.711 -11.352 3.631 1 97.69 84 SER A CA 1
ATOM 669 C C . SER A 1 84 ? 12.609 -10.164 3.969 1 97.69 84 SER A C 1
ATOM 671 O O . SER A 1 84 ? 13.297 -9.633 3.096 1 97.69 84 SER A O 1
ATOM 673 N N . VAL A 1 85 ? 12.578 -9.766 5.223 1 97.25 85 VAL A N 1
ATOM 674 C CA . VAL A 1 85 ? 13.367 -8.609 5.637 1 97.25 85 VAL A CA 1
ATOM 675 C C . VAL A 1 85 ? 14.852 -8.938 5.504 1 97.25 85 VAL A C 1
ATOM 677 O O . VAL A 1 85 ? 15.641 -8.102 5.039 1 97.25 85 VAL A O 1
ATOM 680 N N . THR A 1 86 ? 15.227 -10.125 5.934 1 97.38 86 THR A N 1
ATOM 681 C CA . THR A 1 86 ? 16.609 -10.555 5.785 1 97.38 86 THR A CA 1
ATOM 682 C C . THR A 1 86 ? 17.047 -10.516 4.32 1 97.38 86 THR A C 1
ATOM 684 O O . THR A 1 86 ? 18.109 -9.977 3.992 1 97.38 86 THR A O 1
ATOM 687 N N . LEU A 1 87 ? 16.266 -10.984 3.492 1 96.19 87 LEU A N 1
ATOM 688 C CA . LEU A 1 87 ? 16.562 -11.023 2.068 1 96.19 87 LEU A CA 1
ATOM 689 C C . LEU A 1 87 ? 16.609 -9.617 1.482 1 96.19 87 LEU A C 1
ATOM 691 O O . LEU A 1 87 ? 17.453 -9.32 0.624 1 96.19 87 LEU A O 1
ATOM 695 N N . LYS A 1 88 ? 15.727 -8.75 1.916 1 94.69 88 LYS A N 1
ATOM 696 C CA . LYS A 1 88 ? 15.711 -7.363 1.449 1 94.69 88 LYS A CA 1
ATOM 697 C C . LYS A 1 88 ? 17 -6.641 1.83 1 94.69 88 LYS A C 1
ATOM 699 O O . LYS A 1 88 ? 17.562 -5.891 1.027 1 94.69 88 LYS A O 1
ATOM 704 N N . VAL A 1 89 ? 17.391 -6.891 3.07 1 94.75 89 VAL A N 1
ATOM 705 C CA . VAL A 1 89 ? 18.594 -6.23 3.553 1 94.75 89 VAL A CA 1
ATOM 706 C C . VAL A 1 89 ? 19.812 -6.738 2.77 1 94.75 89 VAL A C 1
ATOM 708 O O . VAL A 1 89 ? 20.625 -5.945 2.299 1 94.75 89 VAL A O 1
ATOM 711 N N . LEU A 1 90 ? 19.891 -8.008 2.6 1 93.12 90 LEU A N 1
ATOM 712 C CA . LEU A 1 90 ? 21 -8.602 1.865 1 93.12 90 LEU A CA 1
ATOM 713 C C . LEU A 1 90 ? 21.016 -8.133 0.415 1 93.12 90 LEU A C 1
ATOM 715 O O . LEU A 1 90 ? 22.062 -7.77 -0.12 1 93.12 90 LEU A O 1
ATOM 719 N N . ALA A 1 91 ? 19.844 -8.125 -0.204 1 88.69 91 ALA A N 1
ATOM 720 C CA . ALA A 1 91 ? 19.75 -7.664 -1.586 1 88.69 91 ALA A CA 1
ATOM 721 C C . ALA A 1 91 ? 20.109 -6.184 -1.697 1 88.69 91 ALA A C 1
ATOM 723 O O . ALA A 1 91 ? 20.797 -5.773 -2.627 1 88.69 91 ALA A O 1
ATOM 724 N N . GLY A 1 92 ? 19.578 -5.398 -0.753 1 88.31 92 GLY A N 1
ATOM 725 C CA . GLY A 1 92 ? 19.891 -3.979 -0.742 1 88.31 92 GLY A CA 1
ATOM 726 C C . GLY A 1 92 ? 21.375 -3.689 -0.608 1 88.31 92 GLY A C 1
ATOM 727 O O . GLY A 1 92 ? 21.906 -2.854 -1.333 1 88.31 92 GLY A O 1
ATOM 728 N N . ILE A 1 93 ? 21.984 -4.383 0.324 1 89.31 93 ILE A N 1
ATOM 729 C CA . ILE A 1 93 ? 23.422 -4.191 0.538 1 89.31 93 ILE A CA 1
ATOM 730 C C . ILE A 1 93 ? 24.188 -4.625 -0.708 1 89.31 93 ILE A C 1
ATOM 732 O O . ILE A 1 93 ? 25.047 -3.895 -1.196 1 89.31 93 ILE A O 1
ATOM 736 N N . PHE A 1 94 ? 23.844 -5.754 -1.179 1 86.19 94 PHE A N 1
ATOM 737 C CA . PHE A 1 94 ? 24.516 -6.305 -2.344 1 86.19 94 PHE A CA 1
ATOM 738 C C . PHE A 1 94 ? 24.422 -5.359 -3.533 1 86.19 94 PHE A C 1
ATOM 740 O O . PHE A 1 94 ? 25.422 -5.02 -4.156 1 86.19 94 PHE A O 1
ATOM 747 N N . LEU A 1 95 ? 23.266 -4.871 -3.811 1 83.62 95 LEU A N 1
ATOM 748 C CA . LEU A 1 95 ? 23.031 -4.016 -4.973 1 83.62 95 LEU A CA 1
ATOM 749 C C . LEU A 1 95 ? 23.641 -2.637 -4.762 1 83.62 95 LEU A C 1
ATOM 751 O O . LEU A 1 95 ? 24.125 -2.016 -5.711 1 83.62 95 LEU A O 1
ATOM 755 N N . SER A 1 96 ? 23.562 -2.184 -3.535 1 85.44 96 SER A N 1
ATOM 756 C CA . SER A 1 96 ? 24.125 -0.873 -3.242 1 85.44 96 SER A CA 1
ATOM 757 C C . SER A 1 96 ? 25.656 -0.887 -3.369 1 85.44 96 SER A C 1
ATOM 759 O O . SER A 1 96 ? 26.25 0.068 -3.875 1 85.44 96 SER A O 1
ATOM 761 N N . VAL A 1 97 ? 26.297 -1.944 -2.906 1 83.44 97 VAL A N 1
ATOM 762 C CA . VAL A 1 97 ? 27.75 -2.072 -3 1 83.44 97 VAL A CA 1
ATOM 763 C C . VAL A 1 97 ? 28.172 -2.168 -4.465 1 83.44 97 VAL A C 1
ATOM 765 O O . VAL A 1 97 ? 29.156 -1.568 -4.875 1 83.44 97 VAL A O 1
ATOM 768 N N . LEU A 1 98 ? 27.391 -2.883 -5.18 1 78.44 98 LEU A N 1
ATOM 769 C CA . LEU A 1 98 ? 27.656 -2.998 -6.605 1 78.44 98 LEU A CA 1
ATOM 770 C C . LEU A 1 98 ? 27.5 -1.646 -7.297 1 78.44 98 LEU A C 1
ATOM 772 O O . LEU A 1 98 ? 28.312 -1.295 -8.164 1 78.44 98 LEU A O 1
ATOM 776 N N . TYR A 1 99 ? 26.531 -0.929 -6.902 1 77.62 99 TYR A N 1
ATOM 777 C CA . TYR A 1 99 ? 26.25 0.377 -7.484 1 77.62 99 TYR A CA 1
ATOM 778 C C . TYR A 1 99 ? 27.344 1.377 -7.148 1 77.62 99 TYR A C 1
ATOM 780 O O . TYR A 1 99 ? 27.703 2.215 -7.98 1 77.62 99 TYR A O 1
ATOM 788 N N . ASN A 1 100 ? 27.828 1.287 -6.016 1 76.31 100 ASN A N 1
ATOM 789 C CA . ASN A 1 100 ? 28.828 2.252 -5.559 1 76.31 100 ASN A CA 1
ATOM 790 C C . ASN A 1 100 ? 30.219 1.88 -6.035 1 76.31 100 ASN A C 1
ATOM 792 O O . ASN A 1 100 ? 31.172 2.66 -5.879 1 76.31 100 ASN A O 1
ATOM 796 N N . SER A 1 101 ? 30.297 0.779 -6.633 1 73.88 101 SER A N 1
ATOM 797 C CA . SER A 1 101 ? 31.609 0.353 -7.117 1 73.88 101 SER A CA 1
ATOM 798 C C . SER A 1 101 ? 32.094 1.232 -8.273 1 73.88 101 SER A C 1
ATOM 800 O O . SER A 1 101 ? 31.281 1.67 -9.094 1 73.88 101 SER A O 1
ATOM 802 N N . LYS A 1 102 ? 33.281 1.646 -8.195 1 67.25 102 LYS A N 1
ATOM 803 C CA . LYS A 1 102 ? 33.875 2.5 -9.211 1 67.25 102 LYS A CA 1
ATOM 804 C C . LYS A 1 102 ? 33.875 1.835 -10.578 1 67.25 102 LYS A C 1
ATOM 806 O O . LYS A 1 102 ? 34 2.508 -11.609 1 67.25 102 LYS A O 1
ATOM 811 N N . TYR A 1 103 ? 33.625 0.589 -10.609 1 63.78 103 TYR A N 1
ATOM 812 C CA . TYR A 1 103 ? 33.75 -0.162 -11.859 1 63.78 103 TYR A CA 1
ATOM 813 C C . TYR A 1 103 ? 32.406 -0.193 -12.586 1 63.78 103 TYR A C 1
ATOM 815 O O . TYR A 1 103 ? 32.312 -0.668 -13.719 1 63.78 103 TYR A O 1
ATOM 823 N N . VAL A 1 104 ? 31.406 0.21 -11.922 1 64.56 104 VAL A N 1
ATOM 824 C CA . VAL A 1 104 ? 30.078 0.178 -12.555 1 64.56 104 VAL A CA 1
ATOM 825 C C . VAL A 1 104 ? 29.922 1.377 -13.484 1 64.56 104 VAL A C 1
ATOM 827 O O . VAL A 1 104 ? 30.109 2.523 -13.07 1 64.56 104 VAL A O 1
ATOM 830 N N . ILE A 1 105 ? 29.812 0.962 -14.859 1 62.03 105 ILE A N 1
ATOM 831 C CA . ILE A 1 105 ? 29.578 1.989 -15.867 1 62.03 105 ILE A CA 1
ATOM 832 C C . ILE A 1 105 ? 28.078 2.164 -16.094 1 62.03 105 ILE A C 1
ATOM 834 O O . ILE A 1 105 ? 27.328 1.192 -16.062 1 62.03 105 ILE A O 1
ATOM 838 N N . GLY A 1 106 ? 27.609 3.432 -16.141 1 63.56 106 GLY A N 1
ATOM 839 C CA . GLY A 1 106 ? 26.219 3.719 -16.469 1 63.56 106 GLY A CA 1
ATOM 840 C C . GLY A 1 106 ? 25.328 3.852 -15.25 1 63.56 106 GLY A C 1
ATOM 841 O O . GLY A 1 106 ? 24.219 3.322 -15.227 1 63.56 106 GLY A O 1
ATOM 842 N N . LYS A 1 107 ? 25.797 4.352 -14.25 1 71.75 107 LYS A N 1
ATOM 843 C CA . LYS A 1 107 ? 25.094 4.578 -12.992 1 71.75 107 LYS A CA 1
ATOM 844 C C . LYS A 1 107 ? 23.719 5.195 -13.234 1 71.75 107 LYS A C 1
ATOM 846 O O . LYS A 1 107 ? 22.75 4.879 -12.531 1 71.75 107 LYS A O 1
ATOM 851 N N . SER A 1 108 ? 23.688 5.852 -14.328 1 70.12 108 SER A N 1
ATOM 852 C CA . SER A 1 108 ? 22.422 6.488 -14.648 1 70.12 108 SER A CA 1
ATOM 853 C C . SER A 1 108 ? 21.375 5.457 -15.062 1 70.12 108 SER A C 1
ATOM 855 O O . SER A 1 108 ? 20.203 5.566 -14.695 1 70.12 108 SER A O 1
ATOM 857 N N . LEU A 1 109 ? 21.766 4.531 -15.828 1 68.38 109 LEU A N 1
ATOM 858 C CA . LEU A 1 109 ? 20.844 3.488 -16.266 1 68.38 109 LEU A CA 1
ATOM 859 C C . LEU A 1 109 ? 20.359 2.66 -15.078 1 68.38 109 LEU A C 1
ATOM 861 O O . LEU A 1 109 ? 19.188 2.289 -15.008 1 68.38 109 LEU A O 1
ATOM 865 N N . TYR A 1 110 ? 21.219 2.504 -14.195 1 66.56 110 TYR A N 1
ATOM 866 C CA . TYR A 1 110 ? 20.875 1.725 -13.016 1 66.56 110 TYR A CA 1
ATOM 867 C C . TYR A 1 110 ? 19.859 2.459 -12.156 1 66.56 110 TYR A C 1
ATOM 869 O O . TYR A 1 110 ? 18.906 1.849 -11.648 1 66.56 110 TYR A O 1
ATOM 877 N N . ARG A 1 111 ? 20.016 3.684 -12.016 1 67.81 111 ARG A N 1
ATOM 878 C CA . ARG A 1 111 ? 19.062 4.484 -11.258 1 67.81 111 ARG A CA 1
ATOM 879 C C . ARG A 1 111 ? 17.672 4.445 -11.891 1 67.81 111 ARG A C 1
ATOM 881 O O . ARG A 1 111 ? 16.672 4.375 -11.195 1 67.81 111 ARG A O 1
ATOM 888 N N . ALA A 1 112 ? 17.734 4.457 -13.172 1 67.38 112 ALA A N 1
ATOM 889 C CA . ALA A 1 112 ? 16.453 4.422 -13.891 1 67.38 112 ALA A CA 1
ATOM 890 C C . ALA A 1 112 ? 15.75 3.086 -13.688 1 67.38 112 ALA A C 1
ATOM 892 O O . ALA A 1 112 ? 14.523 3.043 -13.539 1 67.38 112 ALA A O 1
ATOM 893 N N . LEU A 1 113 ? 16.547 2.082 -13.656 1 68.19 113 LEU A N 1
ATOM 894 C CA . LEU A 1 113 ? 15.977 0.747 -13.523 1 68.19 113 LEU A CA 1
ATOM 895 C C . LEU A 1 113 ? 15.406 0.54 -12.125 1 68.19 113 LEU A C 1
ATOM 897 O O . LEU A 1 113 ? 14.438 -0.207 -11.945 1 68.19 113 LEU A O 1
ATOM 901 N N . LEU A 1 114 ? 16.047 1.23 -11.18 1 68.31 114 LEU A N 1
ATOM 902 C CA . LEU A 1 114 ? 15.602 1.107 -9.797 1 68.31 114 LEU A CA 1
ATOM 903 C C . LEU A 1 114 ? 14.219 1.728 -9.625 1 68.31 114 LEU A C 1
ATOM 905 O O . LEU A 1 114 ? 13.438 1.289 -8.773 1 68.31 114 LEU A O 1
ATOM 909 N N . ILE A 1 115 ? 13.875 2.605 -10.484 1 68.06 115 ILE A N 1
ATOM 910 C CA . ILE A 1 115 ? 12.641 3.373 -10.359 1 68.06 115 ILE A CA 1
ATOM 911 C C . ILE A 1 115 ? 11.484 2.59 -10.969 1 68.06 115 ILE A C 1
ATOM 913 O O . ILE A 1 115 ? 10.328 2.754 -10.555 1 68.06 115 ILE A O 1
ATOM 917 N N . ILE A 1 116 ? 11.797 1.563 -11.711 1 71.12 116 ILE A N 1
ATOM 918 C CA . ILE A 1 116 ? 10.781 0.899 -12.523 1 71.12 116 ILE A CA 1
ATOM 919 C C . ILE A 1 116 ? 9.805 0.151 -11.625 1 71.12 116 ILE A C 1
ATOM 921 O O . ILE A 1 116 ? 8.586 0.332 -11.734 1 71.12 116 ILE A O 1
ATOM 925 N N . PRO A 1 117 ? 10.258 -0.705 -10.664 1 69.19 117 PRO A N 1
ATOM 926 C CA . PRO A 1 117 ? 9.297 -1.433 -9.828 1 69.19 117 PRO A CA 1
ATOM 927 C C . PRO A 1 117 ? 8.406 -0.504 -9.008 1 69.19 117 PRO A C 1
ATOM 929 O O . PRO A 1 117 ? 7.23 -0.814 -8.781 1 69.19 117 PRO A O 1
ATOM 932 N N . TRP A 1 118 ? 8.914 0.578 -8.672 1 69.31 118 TRP A N 1
ATOM 933 C CA . TRP A 1 118 ? 8.172 1.515 -7.836 1 69.31 118 TRP A CA 1
ATOM 934 C C . TRP A 1 118 ? 7.109 2.244 -8.648 1 69.31 118 TRP A C 1
ATOM 936 O O . TRP A 1 118 ? 6.125 2.736 -8.094 1 69.31 118 TRP A O 1
ATOM 946 N N . ALA A 1 119 ? 7.395 2.252 -9.938 1 70.69 119 ALA A N 1
ATOM 947 C CA . ALA A 1 119 ? 6.484 2.984 -10.812 1 70.69 119 ALA A CA 1
ATOM 948 C C . ALA A 1 119 ? 5.301 2.113 -11.219 1 70.69 119 ALA A C 1
ATOM 950 O O . ALA A 1 119 ? 4.285 2.621 -11.695 1 70.69 119 ALA A O 1
ATOM 951 N N . LEU A 1 120 ? 5.391 0.854 -10.922 1 82.44 120 LEU A N 1
ATOM 952 C CA . LEU A 1 120 ? 4.34 -0.069 -11.336 1 82.44 120 LEU A CA 1
ATOM 953 C C . LEU A 1 120 ? 3.262 -0.18 -10.266 1 82.44 120 LEU A C 1
ATOM 955 O O . LEU A 1 120 ? 3.572 -0.256 -9.07 1 82.44 120 LEU A O 1
ATOM 959 N N . PRO A 1 121 ? 2.016 -0.138 -10.758 1 84.44 121 PRO A N 1
ATOM 960 C CA . PRO A 1 121 ? 0.97 -0.466 -9.781 1 84.44 121 PRO A CA 1
ATOM 961 C C . PRO A 1 121 ? 1.151 -1.851 -9.172 1 84.44 121 PRO A C 1
ATOM 963 O O . PRO A 1 121 ? 1.62 -2.773 -9.844 1 84.44 121 PRO A O 1
ATOM 966 N N . LEU A 1 122 ? 0.857 -1.921 -7.941 1 86.38 122 LEU A N 1
ATOM 967 C CA . LEU A 1 122 ? 1.035 -3.174 -7.215 1 86.38 122 LEU A CA 1
ATOM 968 C C . LEU A 1 122 ? 0.287 -4.312 -7.902 1 86.38 122 LEU A C 1
ATOM 970 O O . LEU A 1 122 ? 0.806 -5.422 -8.016 1 86.38 122 LEU A O 1
ATOM 974 N N . LEU A 1 123 ? -0.923 -4.035 -8.336 1 87.06 123 LEU A N 1
ATOM 975 C CA . LEU A 1 123 ? -1.701 -5.07 -9.008 1 87.06 123 LEU A CA 1
ATOM 976 C C . LEU A 1 123 ? -0.962 -5.594 -10.234 1 87.06 123 LEU A C 1
ATOM 978 O O . LEU A 1 123 ? -0.977 -6.797 -10.508 1 87.06 123 LEU A O 1
ATOM 982 N N . PHE A 1 124 ? -0.408 -4.688 -10.953 1 85.12 124 PHE A N 1
ATOM 983 C CA . PHE A 1 124 ? 0.367 -5.086 -12.125 1 85.12 124 PHE A CA 1
ATOM 984 C C . PHE A 1 124 ? 1.541 -5.969 -11.719 1 85.12 124 PHE A C 1
ATOM 986 O O . PHE A 1 124 ? 1.799 -6.996 -12.352 1 85.12 124 PHE A O 1
ATOM 993 N N . SER A 1 125 ? 2.213 -5.594 -10.68 1 87.38 125 SER A N 1
ATOM 994 C CA . SER A 1 125 ? 3.363 -6.355 -10.203 1 87.38 125 SER A CA 1
ATOM 995 C C . SER A 1 125 ? 2.965 -7.773 -9.805 1 87.38 125 SER A C 1
ATOM 997 O O . SER A 1 125 ? 3.678 -8.734 -10.109 1 87.38 125 SER A O 1
ATOM 999 N N . ILE A 1 126 ? 1.868 -7.879 -9.148 1 88.5 126 ILE A N 1
ATOM 1000 C CA . ILE A 1 126 ? 1.396 -9.195 -8.719 1 88.5 126 ILE A CA 1
ATOM 1001 C C . ILE A 1 126 ? 1.09 -10.055 -9.938 1 88.5 126 ILE A C 1
ATOM 1003 O O . ILE A 1 126 ? 1.446 -11.234 -9.977 1 88.5 126 ILE A O 1
ATOM 1007 N N . THR A 1 127 ? 0.446 -9.477 -10.93 1 84.38 127 THR A N 1
ATOM 1008 C CA . THR A 1 127 ? 0.099 -10.195 -12.148 1 84.38 127 THR A CA 1
ATOM 1009 C C . THR A 1 127 ? 1.355 -10.664 -12.875 1 84.38 127 THR A C 1
ATOM 1011 O O . THR A 1 127 ? 1.432 -11.812 -13.32 1 84.38 127 THR A O 1
ATOM 1014 N N . VAL A 1 128 ? 2.281 -9.812 -12.93 1 85.12 128 VAL A N 1
ATOM 1015 C CA . VAL A 1 128 ? 3.547 -10.109 -13.594 1 85.12 128 VAL A CA 1
ATOM 1016 C C . VAL A 1 128 ? 4.203 -11.32 -12.93 1 85.12 128 VAL A C 1
ATOM 1018 O O . VAL A 1 128 ? 4.625 -12.258 -13.609 1 85.12 128 VAL A O 1
ATOM 1021 N N . TRP A 1 129 ? 4.246 -11.312 -11.688 1 89.81 129 TRP A N 1
ATOM 1022 C CA . TRP A 1 129 ? 4.941 -12.383 -10.984 1 89.81 129 TRP A CA 1
ATOM 1023 C C . TRP A 1 129 ? 4.121 -13.664 -11 1 89.81 129 TRP A C 1
ATOM 1025 O O . TRP A 1 129 ? 4.68 -14.766 -10.984 1 89.81 129 TRP A O 1
ATOM 1035 N N . ARG A 1 130 ? 2.834 -13.555 -10.984 1 87.5 130 ARG A N 1
ATOM 1036 C CA . ARG A 1 130 ? 2.012 -14.75 -11.148 1 87.5 130 ARG A CA 1
ATOM 1037 C C . ARG A 1 130 ? 2.301 -15.43 -12.484 1 87.5 130 ARG A C 1
ATOM 1039 O O . ARG A 1 130 ? 2.334 -16.656 -12.57 1 87.5 130 ARG A O 1
ATOM 1046 N N . PHE A 1 131 ? 2.51 -14.609 -13.5 1 84.31 131 PHE A N 1
ATOM 1047 C CA . PHE A 1 131 ? 2.84 -15.148 -14.812 1 84.31 131 PHE A CA 1
ATOM 1048 C C . PHE A 1 131 ? 4.242 -15.75 -14.812 1 84.31 131 PHE A C 1
ATOM 1050 O O . PHE A 1 131 ? 4.469 -16.812 -15.406 1 84.31 131 PHE A O 1
ATOM 1057 N N . MET A 1 132 ? 5.125 -15.094 -14.141 1 87.94 132 MET A N 1
ATOM 1058 C CA . MET A 1 132 ? 6.5 -15.57 -14.055 1 87.94 132 MET A CA 1
ATOM 1059 C C . MET A 1 132 ? 6.566 -16.938 -13.375 1 87.94 132 MET A C 1
ATOM 1061 O O . MET A 1 132 ? 7.332 -17.797 -13.789 1 87.94 132 MET A O 1
ATOM 1065 N N . PHE A 1 133 ? 5.711 -17.172 -12.422 1 91 133 PHE A N 1
ATOM 1066 C CA . PHE A 1 133 ? 5.801 -18.359 -11.578 1 91 133 PHE A CA 1
ATOM 1067 C C . PHE A 1 133 ? 4.773 -19.391 -12 1 91 133 PHE A C 1
ATOM 1069 O O . PHE A 1 133 ? 4.551 -20.375 -11.289 1 91 133 PHE A O 1
ATOM 1076 N N . ASP A 1 134 ? 4.141 -19.141 -13.094 1 86.69 134 ASP A N 1
ATOM 1077 C CA . ASP A 1 134 ? 3.229 -20.156 -13.609 1 86.69 134 ASP A CA 1
ATOM 1078 C C . ASP A 1 134 ? 3.93 -21.5 -13.742 1 86.69 134 ASP A C 1
ATOM 1080 O O . ASP A 1 134 ? 5.027 -21.594 -14.297 1 86.69 134 ASP A O 1
ATOM 1084 N N . PRO A 1 135 ? 3.322 -22.531 -13.227 1 85.5 135 PRO A N 1
ATOM 1085 C CA . PRO A 1 135 ? 4.016 -23.828 -13.188 1 85.5 135 PRO A CA 1
ATOM 1086 C C . PRO A 1 135 ? 4.238 -24.422 -14.57 1 85.5 135 PRO A C 1
ATOM 1088 O O . PRO A 1 135 ? 5.156 -25.219 -14.766 1 85.5 135 PRO A O 1
ATOM 1091 N N . ILE A 1 136 ? 3.461 -24.047 -15.516 1 80.06 136 ILE A N 1
ATOM 1092 C CA . ILE A 1 136 ? 3.531 -24.688 -16.828 1 80.06 136 ILE A CA 1
ATOM 1093 C C . ILE A 1 136 ? 4.227 -23.766 -17.812 1 80.06 136 ILE A C 1
ATOM 1095 O O . ILE A 1 136 ? 5.23 -24.141 -18.422 1 80.06 136 ILE A O 1
ATOM 1099 N N . PHE A 1 137 ? 3.844 -22.484 -17.875 1 78.75 137 PHE A N 1
ATOM 1100 C CA . PHE A 1 137 ? 4.332 -21.594 -18.922 1 78.75 137 PHE A CA 1
ATOM 1101 C C . PHE A 1 137 ? 5.227 -20.516 -18.344 1 78.75 137 PHE A C 1
ATOM 1103 O O . PHE A 1 137 ? 5.762 -19.688 -19.094 1 78.75 137 PHE A O 1
ATOM 1110 N N . GLY A 1 138 ? 5.375 -20.547 -17.078 1 85.56 138 GLY A N 1
ATOM 1111 C CA . GLY A 1 138 ? 6.188 -19.516 -16.453 1 85.56 138 GLY A CA 1
ATOM 1112 C C . GLY A 1 138 ? 7.656 -19.609 -16.812 1 85.56 138 GLY A C 1
ATOM 1113 O O . GLY A 1 138 ? 8.227 -20.703 -16.828 1 85.56 138 GLY A O 1
ATOM 1114 N N . PRO A 1 139 ? 8.281 -18.531 -17.141 1 86.5 139 PRO A N 1
ATOM 1115 C CA . PRO A 1 139 ? 9.695 -18.547 -17.516 1 86.5 139 PRO A CA 1
ATOM 1116 C C . PRO A 1 139 ? 10.594 -19.141 -16.438 1 86.5 139 PRO A C 1
ATOM 1118 O O . PRO A 1 139 ? 11.625 -19.734 -16.734 1 86.5 139 PRO A O 1
ATOM 1121 N N . VAL A 1 140 ? 10.258 -19.016 -15.219 1 89.12 140 VAL A N 1
ATOM 1122 C CA . VAL A 1 140 ? 11.086 -19.531 -14.125 1 89.12 140 VAL A CA 1
ATOM 1123 C C . VAL A 1 140 ? 11.203 -21.047 -14.242 1 89.12 140 VAL A C 1
ATOM 1125 O O . VAL A 1 140 ? 12.305 -21.594 -14.195 1 89.12 140 VAL A O 1
ATOM 1128 N N . ASN A 1 141 ? 10.086 -21.703 -14.391 1 91.5 141 ASN A N 1
ATOM 1129 C CA . ASN A 1 141 ? 10.117 -23.156 -14.492 1 91.5 141 ASN A CA 1
ATOM 1130 C C . ASN A 1 141 ? 10.672 -23.609 -15.836 1 91.5 141 ASN A C 1
ATOM 1132 O O . ASN A 1 141 ? 11.273 -24.688 -15.938 1 91.5 141 ASN A O 1
ATOM 1136 N N . ILE A 1 142 ? 10.492 -22.828 -16.922 1 87.62 142 ILE A N 1
ATOM 1137 C CA . ILE A 1 142 ? 11.086 -23.141 -18.219 1 87.62 142 ILE A CA 1
ATOM 1138 C C . ILE A 1 142 ? 12.609 -23.141 -18.109 1 87.62 142 ILE A C 1
ATOM 1140 O O . ILE A 1 142 ? 13.273 -24.062 -18.562 1 87.62 142 ILE A O 1
ATOM 1144 N N . ILE A 1 143 ? 13.109 -22.141 -17.484 1 87.19 143 ILE A N 1
ATOM 1145 C CA . ILE A 1 143 ? 14.547 -22.031 -17.297 1 87.19 143 ILE A CA 1
ATOM 1146 C C . ILE A 1 143 ? 15.047 -23.172 -16.422 1 87.19 143 ILE A C 1
ATOM 1148 O O . ILE A 1 143 ? 16.094 -23.766 -16.703 1 87.19 143 ILE A O 1
ATOM 1152 N N . LEU A 1 144 ? 14.328 -23.516 -15.383 1 92.44 144 LEU A N 1
ATOM 1153 C CA . LEU A 1 144 ? 14.711 -24.625 -14.516 1 92.44 144 LEU A CA 1
ATOM 1154 C C . LEU A 1 144 ? 14.734 -25.938 -15.305 1 92.44 144 LEU A C 1
ATOM 1156 O O . LEU A 1 144 ? 15.633 -26.766 -15.109 1 92.44 144 LEU A O 1
ATOM 1160 N N . ARG A 1 145 ? 13.742 -26.141 -16.141 1 92.44 145 ARG A N 1
ATOM 1161 C CA . ARG A 1 145 ? 13.719 -27.328 -16.984 1 92.44 145 ARG A CA 1
ATOM 1162 C C . ARG A 1 145 ? 14.906 -27.359 -17.938 1 92.44 145 ARG A C 1
ATOM 1164 O O . ARG A 1 145 ? 15.5 -28.406 -18.172 1 92.44 145 ARG A O 1
ATOM 1171 N N . ASP A 1 146 ? 15.203 -26.188 -18.484 1 91.56 146 ASP A N 1
ATOM 1172 C CA . ASP A 1 146 ? 16.344 -26.078 -19.391 1 91.56 146 ASP A CA 1
ATOM 1173 C C . ASP A 1 146 ? 17.641 -26.453 -18.688 1 91.56 146 ASP A C 1
ATOM 1175 O O . ASP A 1 146 ? 18.578 -26.953 -19.312 1 91.56 146 ASP A O 1
ATOM 1179 N N . PHE A 1 147 ? 17.672 -26.25 -17.406 1 92.94 147 PHE A N 1
ATOM 1180 C CA . PHE A 1 147 ? 18.875 -26.562 -16.641 1 92.94 147 PHE A CA 1
ATOM 1181 C C . PHE A 1 147 ? 18.812 -27.984 -16.109 1 92.94 147 PHE A C 1
ATOM 1183 O O . PHE A 1 147 ? 19.656 -28.391 -15.312 1 92.94 147 PHE A O 1
ATOM 1190 N N . GLY A 1 148 ? 17.781 -28.688 -16.375 1 92.25 148 GLY A N 1
ATOM 1191 C CA . GLY A 1 148 ? 17.766 -30.125 -16.109 1 92.25 148 GLY A CA 1
ATOM 1192 C C . GLY A 1 148 ? 16.828 -30.516 -14.969 1 92.25 148 GLY A C 1
ATOM 1193 O O . GLY A 1 148 ? 16.797 -31.672 -14.555 1 92.25 148 GLY A O 1
ATOM 1194 N N . VAL A 1 149 ? 16.125 -29.609 -14.508 1 93.31 149 VAL A N 1
ATOM 1195 C CA . VAL A 1 149 ? 15.18 -29.938 -13.453 1 93.31 149 VAL A CA 1
ATOM 1196 C C . VAL A 1 149 ? 13.93 -30.578 -14.062 1 93.31 149 VAL A C 1
ATOM 1198 O O . VAL A 1 149 ? 13.172 -29.922 -14.766 1 93.31 149 VAL A O 1
ATOM 1201 N N . SER A 1 150 ? 13.688 -31.844 -13.836 1 91.5 150 SER A N 1
ATOM 1202 C CA . SER A 1 150 ? 12.617 -32.594 -14.469 1 91.5 150 SER A CA 1
ATOM 1203 C C . SER A 1 150 ? 11.258 -32.219 -13.883 1 91.5 150 SER A C 1
ATOM 1205 O O . SER A 1 150 ? 10.258 -32.156 -14.602 1 91.5 150 SER A O 1
ATOM 1207 N N . ASN A 1 151 ? 11.289 -32 -12.555 1 92.88 151 ASN A N 1
ATOM 1208 C CA . ASN A 1 151 ? 10.039 -31.641 -11.875 1 92.88 151 ASN A CA 1
ATOM 1209 C C . ASN A 1 151 ? 10.164 -30.328 -11.133 1 92.88 151 ASN A C 1
ATOM 1211 O O . ASN A 1 151 ? 10.312 -30.312 -9.906 1 92.88 151 ASN A O 1
ATOM 1215 N N . PRO A 1 152 ? 9.969 -29.281 -11.891 1 94.06 152 PRO A N 1
ATOM 1216 C CA . PRO A 1 152 ? 10.102 -27.969 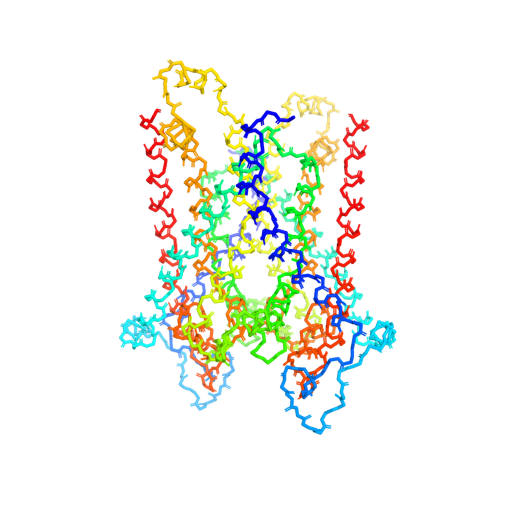-11.227 1 94.06 152 PRO A CA 1
ATOM 1217 C C . PRO A 1 152 ? 9.023 -27.734 -10.172 1 94.06 152 PRO A C 1
ATOM 1219 O O . PRO A 1 152 ? 7.973 -28.391 -10.203 1 94.06 152 PRO A O 1
ATOM 1222 N N . PRO A 1 153 ? 9.266 -26.891 -9.305 1 94.12 153 PRO A N 1
ATOM 1223 C CA . PRO A 1 153 ? 8.336 -26.625 -8.203 1 94.12 153 PRO A CA 1
ATOM 1224 C C . PRO A 1 153 ? 7.023 -26 -8.664 1 94.12 153 PRO A C 1
ATOM 1226 O O . PRO A 1 153 ? 6.992 -25.312 -9.688 1 94.12 153 PRO A O 1
ATOM 1229 N N . ASP A 1 154 ? 5.887 -26.359 -7.977 1 94.75 154 ASP A N 1
ATOM 1230 C CA . ASP A 1 154 ? 4.625 -25.641 -8.133 1 94.75 154 ASP A CA 1
ATOM 1231 C C . ASP A 1 154 ? 4.594 -24.391 -7.262 1 94.75 154 ASP A C 1
ATOM 1233 O O . ASP A 1 154 ? 4.148 -24.438 -6.113 1 94.75 154 ASP A O 1
ATOM 1237 N N . TRP A 1 155 ? 5 -23.297 -7.855 1 95.25 155 TRP A N 1
ATOM 1238 C CA . TRP A 1 155 ? 5.207 -22.047 -7.141 1 95.25 155 TRP A CA 1
ATOM 1239 C C . TRP A 1 155 ? 3.881 -21.453 -6.68 1 95.25 155 TRP A C 1
ATOM 1241 O O . TRP A 1 155 ? 3.854 -20.531 -5.859 1 95.25 155 TRP A O 1
ATOM 1251 N N . ILE A 1 156 ? 2.777 -21.969 -7.156 1 92.69 156 ILE A N 1
ATOM 1252 C CA . ILE A 1 156 ? 1.495 -21.297 -6.934 1 92.69 156 ILE A CA 1
ATOM 1253 C C . ILE A 1 156 ? 0.633 -22.156 -6 1 92.69 156 ILE A C 1
ATOM 1255 O O . ILE A 1 156 ? -0.022 -21.625 -5.098 1 92.69 156 ILE A O 1
ATOM 1259 N N . ASN A 1 157 ? 0.715 -23.516 -6.141 1 93.06 157 ASN A N 1
ATOM 1260 C CA . ASN A 1 157 ? -0.251 -24.359 -5.445 1 93.06 157 ASN A CA 1
ATOM 1261 C C . ASN A 1 157 ? 0.403 -25.156 -4.312 1 93.06 157 ASN A C 1
ATOM 1263 O O . ASN A 1 157 ? -0.282 -25.844 -3.551 1 93.06 157 ASN A O 1
ATOM 1267 N N . ASN A 1 158 ? 1.696 -25.062 -4.273 1 96.19 158 ASN A N 1
ATOM 1268 C CA . ASN A 1 158 ? 2.42 -25.672 -3.158 1 96.19 158 ASN A CA 1
ATOM 1269 C C . ASN A 1 158 ? 2.781 -24.625 -2.098 1 96.19 158 ASN A C 1
ATOM 1271 O O . ASN A 1 158 ? 3.369 -23.594 -2.41 1 96.19 158 ASN A O 1
ATOM 1275 N N . ALA A 1 159 ? 2.471 -24.891 -0.867 1 95.31 159 ALA A N 1
ATOM 1276 C CA . ALA A 1 159 ? 2.604 -23.922 0.215 1 95.31 159 ALA A CA 1
ATOM 1277 C C . ALA A 1 159 ? 4.066 -23.531 0.426 1 95.31 159 ALA A C 1
ATOM 1279 O O . ALA A 1 159 ? 4.375 -22.359 0.667 1 95.31 159 ALA A O 1
ATOM 1280 N N . THR A 1 160 ? 4.934 -24.469 0.348 1 96.31 160 THR A N 1
ATOM 1281 C CA . THR A 1 160 ? 6.348 -24.203 0.599 1 96.31 160 THR A CA 1
ATOM 1282 C C . THR A 1 160 ? 6.949 -23.359 -0.517 1 96.31 160 THR A C 1
ATOM 1284 O O . THR A 1 160 ? 7.543 -22.312 -0.254 1 96.31 160 THR A O 1
ATOM 1287 N N . TYR A 1 161 ? 6.758 -23.781 -1.745 1 96.5 161 TYR A N 1
ATOM 1288 C CA . TYR A 1 161 ? 7.316 -23.047 -2.875 1 96.5 161 TYR A CA 1
ATOM 1289 C C . TYR A 1 161 ? 6.609 -21.703 -3.059 1 96.5 161 TYR A C 1
ATOM 1291 O O . TYR A 1 161 ? 7.23 -20.719 -3.475 1 96.5 161 TYR A O 1
ATOM 1299 N N . GLY A 1 162 ? 5.297 -21.75 -2.775 1 97.06 162 GLY A N 1
ATOM 1300 C CA . GLY A 1 162 ? 4.574 -20.5 -2.812 1 97.06 162 GLY A CA 1
ATOM 1301 C C . GLY A 1 162 ? 5.109 -19.469 -1.829 1 97.06 162 GLY A C 1
ATOM 1302 O O . GLY A 1 162 ? 5.215 -18.281 -2.152 1 97.06 162 GLY A O 1
ATOM 1303 N N . PHE A 1 163 ? 5.434 -20 -0.649 1 97.69 163 PHE A N 1
ATOM 1304 C CA . PHE A 1 163 ? 5.988 -19.125 0.374 1 97.69 163 PHE A CA 1
ATOM 1305 C C . PHE A 1 163 ? 7.316 -18.531 -0.086 1 97.69 163 PHE A C 1
ATOM 1307 O O . PHE A 1 163 ? 7.582 -17.344 0.13 1 97.69 163 PHE A O 1
ATOM 1314 N N . ILE A 1 164 ? 8.141 -19.25 -0.755 1 97.06 164 ILE A N 1
ATOM 1315 C CA . ILE A 1 164 ? 9.406 -18.781 -1.307 1 97.06 164 ILE A CA 1
ATOM 1316 C C . ILE A 1 164 ? 9.141 -17.734 -2.393 1 97.06 164 ILE A C 1
ATOM 1318 O O . ILE A 1 164 ? 9.789 -16.688 -2.434 1 97.06 164 ILE A O 1
ATOM 1322 N N . ALA A 1 165 ? 8.18 -18.047 -3.244 1 96.25 165 ALA A N 1
ATOM 1323 C CA . ALA A 1 165 ? 7.812 -17.109 -4.301 1 96.25 165 ALA A CA 1
ATOM 1324 C C . ALA A 1 165 ? 7.367 -15.773 -3.717 1 96.25 165 ALA A C 1
ATOM 1326 O O . ALA A 1 165 ? 7.762 -14.711 -4.207 1 96.25 165 ALA A O 1
ATOM 1327 N N . LEU A 1 166 ? 6.562 -15.852 -2.637 1 97.56 166 LEU A N 1
ATOM 1328 C CA . LEU A 1 166 ? 6.078 -14.633 -1.996 1 97.56 166 LEU A CA 1
ATOM 1329 C C . LEU A 1 166 ? 7.234 -13.836 -1.412 1 97.56 166 LEU A C 1
ATOM 1331 O O . LEU A 1 166 ? 7.219 -12.602 -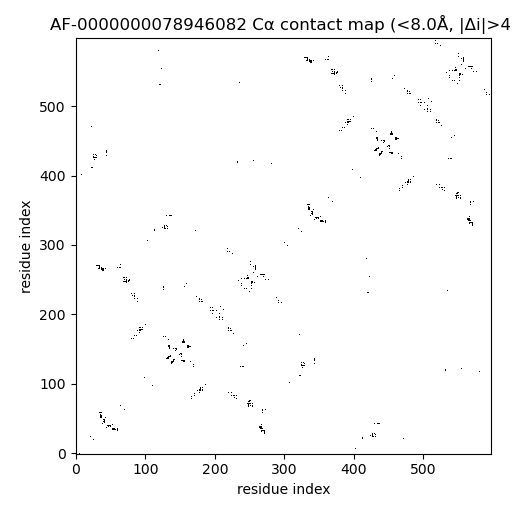1.438 1 97.56 166 LEU A O 1
ATOM 1335 N N . ASN A 1 167 ? 8.242 -14.523 -0.89 1 97.56 167 ASN A N 1
ATOM 1336 C CA . ASN A 1 167 ? 9.438 -13.836 -0.412 1 97.56 167 ASN A CA 1
ATOM 1337 C C . ASN A 1 167 ? 10.156 -13.117 -1.546 1 97.56 167 ASN A C 1
ATOM 1339 O O . ASN A 1 167 ? 10.562 -11.961 -1.394 1 97.56 167 ASN A O 1
ATOM 1343 N N . ILE A 1 168 ? 10.289 -13.742 -2.66 1 93.25 168 ILE A N 1
ATOM 1344 C CA . ILE A 1 168 ? 10.969 -13.164 -3.816 1 93.25 168 ILE A CA 1
ATOM 1345 C C . ILE A 1 168 ? 10.211 -11.922 -4.285 1 93.25 168 ILE A C 1
ATOM 1347 O O . ILE A 1 168 ? 10.828 -10.883 -4.559 1 93.25 168 ILE A O 1
ATOM 1351 N N . ILE A 1 169 ? 8.891 -12.031 -4.34 1 92.69 169 ILE A N 1
ATOM 1352 C CA . ILE A 1 169 ? 8.062 -10.914 -4.781 1 92.69 169 ILE A CA 1
ATOM 1353 C C . ILE A 1 169 ? 8.219 -9.742 -3.809 1 92.69 169 ILE A C 1
ATOM 1355 O O . ILE A 1 169 ? 8.375 -8.594 -4.23 1 92.69 169 ILE A O 1
ATOM 1359 N N . GLU A 1 170 ? 8.195 -10.039 -2.508 1 94.44 170 GLU A N 1
ATOM 1360 C CA . GLU A 1 170 ? 8.328 -9.008 -1.488 1 94.44 170 GLU A CA 1
ATOM 1361 C C . GLU A 1 170 ? 9.68 -8.297 -1.593 1 94.44 170 GLU A C 1
ATOM 1363 O O . GLU A 1 170 ? 9.758 -7.074 -1.458 1 94.44 170 GLU A O 1
ATOM 1368 N N . VAL A 1 171 ? 10.719 -9.023 -1.84 1 92.12 171 VAL A N 1
ATOM 1369 C CA . VAL A 1 171 ? 12.055 -8.453 -1.992 1 92.12 171 VAL A CA 1
ATOM 1370 C C . VAL A 1 171 ? 12.102 -7.582 -3.244 1 92.12 171 VAL A C 1
ATOM 1372 O O . VAL A 1 171 ? 12.656 -6.48 -3.221 1 92.12 171 VAL A O 1
ATOM 1375 N N . TRP A 1 172 ? 11.516 -8.094 -4.246 1 89.12 172 TRP A N 1
ATOM 1376 C CA . TRP A 1 172 ? 11.469 -7.352 -5.5 1 89.12 172 TRP A CA 1
ATOM 1377 C C . TRP A 1 172 ? 10.75 -6.016 -5.316 1 89.12 172 TRP A C 1
ATOM 1379 O O . TRP A 1 172 ? 11.172 -4.996 -5.867 1 89.12 172 TRP A O 1
ATOM 1389 N N . LEU A 1 173 ? 9.758 -5.996 -4.59 1 88.75 173 LEU A N 1
ATOM 1390 C CA . LEU A 1 173 ? 8.977 -4.789 -4.363 1 88.75 173 LEU A CA 1
ATOM 1391 C C . LEU A 1 173 ? 9.727 -3.805 -3.477 1 88.75 173 LEU A C 1
ATOM 1393 O O . LEU A 1 173 ? 9.562 -2.59 -3.605 1 88.75 173 LEU A O 1
ATOM 1397 N N . ALA A 1 174 ? 10.625 -4.305 -2.658 1 90.19 174 ALA A N 1
ATOM 1398 C CA . ALA A 1 174 ? 11.18 -3.465 -1.599 1 90.19 174 ALA A CA 1
ATOM 1399 C C . ALA A 1 174 ? 12.602 -3.027 -1.932 1 90.19 174 ALA A C 1
ATOM 1401 O O . ALA A 1 174 ? 13.125 -2.086 -1.332 1 90.19 174 ALA A O 1
ATOM 1402 N N . TYR A 1 175 ? 13.266 -3.646 -2.82 1 87.06 175 TYR A N 1
ATOM 1403 C CA . TYR A 1 175 ? 14.703 -3.453 -2.967 1 87.06 175 TYR A CA 1
ATOM 1404 C C . TYR A 1 175 ? 15.023 -2.033 -3.418 1 87.06 175 TYR A C 1
ATOM 1406 O O . TYR A 1 175 ? 16.062 -1.476 -3.051 1 87.06 175 TYR A O 1
ATOM 1414 N N . PRO A 1 176 ? 14.18 -1.43 -4.289 1 83.31 176 PRO A N 1
ATOM 1415 C CA . PRO A 1 176 ? 14.539 -0.059 -4.66 1 83.31 176 PRO A CA 1
ATOM 1416 C C . PRO A 1 176 ? 14.641 0.872 -3.453 1 83.31 176 PRO A C 1
ATOM 1418 O O . PRO A 1 176 ? 15.539 1.714 -3.391 1 83.31 176 PRO A O 1
ATOM 1421 N N . PHE A 1 177 ? 13.742 0.711 -2.506 1 87.56 177 PHE A N 1
ATOM 1422 C CA . PHE A 1 177 ? 13.781 1.509 -1.287 1 87.56 177 PHE A CA 1
ATOM 1423 C C . PHE A 1 177 ? 15.031 1.201 -0.478 1 87.56 177 PHE A C 1
ATOM 1425 O O . PHE A 1 177 ? 15.75 2.113 -0.065 1 87.56 177 PHE A O 1
ATOM 1432 N N . MET A 1 178 ? 15.312 -0.048 -0.303 1 89.88 178 MET A N 1
ATOM 1433 C CA . MET A 1 178 ? 16.484 -0.466 0.466 1 89.88 178 MET A CA 1
ATOM 1434 C C . MET A 1 178 ? 17.766 0.015 -0.194 1 89.88 178 MET A C 1
ATOM 1436 O O . MET A 1 178 ? 18.656 0.526 0.481 1 89.88 178 MET A O 1
ATOM 1440 N N . MET A 1 179 ? 17.812 -0.151 -1.431 1 86.88 179 MET A N 1
ATOM 1441 C CA . MET A 1 179 ? 19.016 0.246 -2.166 1 86.88 179 MET A CA 1
ATOM 1442 C C . MET A 1 179 ? 19.234 1.754 -2.084 1 86.88 179 MET A C 1
ATOM 1444 O O . MET A 1 179 ? 20.359 2.217 -1.936 1 86.88 179 MET A O 1
ATOM 1448 N N . THR A 1 180 ? 18.188 2.496 -2.219 1 85.94 180 THR A N 1
ATOM 1449 C CA . THR A 1 180 ? 18.297 3.949 -2.158 1 85.94 180 THR A CA 1
ATOM 1450 C C . THR A 1 180 ? 18.812 4.395 -0.793 1 85.94 180 THR A C 1
ATOM 1452 O O . THR A 1 180 ? 19.75 5.199 -0.708 1 85.94 180 THR A O 1
ATOM 1455 N N . VAL A 1 181 ? 18.266 3.865 0.24 1 88.62 181 VAL A N 1
ATOM 1456 C CA . VAL A 1 181 ? 18.656 4.246 1.594 1 88.62 181 VAL A CA 1
ATOM 1457 C C . VAL A 1 181 ? 20.094 3.824 1.856 1 88.62 181 VAL A C 1
ATOM 1459 O O . VAL A 1 181 ? 20.906 4.621 2.336 1 88.62 181 VAL A O 1
ATOM 1462 N N . ILE A 1 182 ? 20.453 2.658 1.446 1 90.94 182 ILE A N 1
ATOM 1463 C CA . ILE A 1 182 ? 21.781 2.115 1.75 1 90.94 182 ILE A CA 1
ATOM 1464 C C . ILE A 1 182 ? 22.828 2.812 0.892 1 90.94 182 ILE A C 1
ATOM 1466 O O . ILE A 1 182 ? 23.906 3.143 1.377 1 90.94 182 ILE A O 1
ATOM 1470 N N . THR A 1 183 ? 22.516 3.01 -0.354 1 87.94 183 THR A N 1
ATOM 1471 C CA . THR A 1 183 ? 23.453 3.713 -1.229 1 87.94 183 THR A CA 1
ATOM 1472 C C . THR A 1 183 ? 23.719 5.121 -0.709 1 87.94 183 THR A C 1
ATOM 1474 O O . THR A 1 183 ? 24.859 5.566 -0.674 1 87.94 183 THR A O 1
ATOM 1477 N N . SER A 1 184 ? 22.609 5.797 -0.345 1 87.88 184 SER A N 1
ATOM 1478 C CA . SER A 1 184 ? 22.797 7.137 0.211 1 87.88 184 SER A CA 1
ATOM 1479 C C . SER A 1 184 ? 23.656 7.102 1.467 1 87.88 184 SER A C 1
ATOM 1481 O O . SER A 1 184 ? 24.5 7.98 1.668 1 87.88 184 SER A O 1
ATOM 1483 N N . ALA A 1 185 ? 23.469 6.137 2.277 1 90.12 185 ALA A N 1
ATOM 1484 C CA . ALA A 1 185 ? 24.266 5.98 3.498 1 90.12 185 ALA A CA 1
ATOM 1485 C C . ALA A 1 185 ? 25.719 5.664 3.172 1 90.12 185 ALA A C 1
ATOM 1487 O O . ALA A 1 185 ? 26.625 6.211 3.795 1 90.12 185 ALA A O 1
ATOM 1488 N N . LEU A 1 186 ? 25.969 4.863 2.205 1 89.19 186 LEU A N 1
ATOM 1489 C CA . LEU A 1 186 ? 27.328 4.477 1.806 1 89.19 186 LEU A CA 1
ATOM 1490 C C . LEU A 1 186 ? 28.094 5.672 1.255 1 89.19 186 LEU A C 1
ATOM 1492 O O . LEU A 1 186 ? 29.297 5.801 1.483 1 89.19 186 LEU A O 1
ATOM 1496 N N . GLN A 1 187 ? 27.359 6.441 0.585 1 88.25 187 GLN A N 1
ATOM 1497 C CA . GLN A 1 187 ? 27.984 7.609 -0.031 1 88.25 187 GLN A CA 1
ATOM 1498 C C . GLN A 1 187 ? 28.344 8.656 1.017 1 88.25 187 GLN A C 1
ATOM 1500 O O . GLN A 1 187 ? 29.141 9.555 0.75 1 88.25 187 GLN A O 1
ATOM 1505 N N . SER A 1 188 ? 27.734 8.492 2.131 1 88.12 188 SER A N 1
ATOM 1506 C CA . SER A 1 188 ? 28.016 9.445 3.197 1 88.12 188 SER A CA 1
ATOM 1507 C C . SER A 1 188 ? 29.25 9.039 3.996 1 88.12 188 SER A C 1
ATOM 1509 O O . SER A 1 188 ? 29.75 9.805 4.816 1 88.12 188 SER A O 1
ATOM 1511 N N . VAL A 1 189 ? 29.859 7.887 3.729 1 89.44 189 VAL A N 1
ATOM 1512 C CA . VAL A 1 189 ? 31.016 7.395 4.449 1 89.44 189 VAL A CA 1
ATOM 1513 C C . VAL A 1 189 ? 32.281 8.141 3.979 1 89.44 189 VAL A C 1
ATOM 1515 O O . VAL A 1 189 ? 32.562 8.156 2.783 1 89.44 189 VAL A O 1
ATOM 1518 N N . PRO A 1 190 ? 32.969 8.727 4.875 1 90.88 190 PRO A N 1
ATOM 1519 C CA . PRO A 1 190 ? 34.188 9.438 4.48 1 90.88 190 PRO A CA 1
ATOM 1520 C C . PRO A 1 190 ? 35.25 8.516 3.871 1 90.88 190 PRO A C 1
ATOM 1522 O O . PRO A 1 190 ? 35.531 7.445 4.418 1 90.88 190 PRO A O 1
ATOM 1525 N N . ASP A 1 191 ? 35.812 8.992 2.881 1 88.25 191 ASP A N 1
ATOM 1526 C CA . ASP A 1 191 ? 36.844 8.227 2.166 1 88.25 191 ASP A CA 1
ATOM 1527 C C . ASP A 1 191 ? 38.062 7.973 3.051 1 88.25 191 ASP A C 1
ATOM 1529 O O . ASP A 1 191 ? 38.719 6.941 2.92 1 88.25 191 ASP A O 1
ATOM 1533 N N . ILE A 1 192 ? 38.219 8.875 3.883 1 91.69 192 ILE A N 1
ATOM 1534 C CA . ILE A 1 192 ? 39.406 8.828 4.734 1 91.69 192 ILE A CA 1
ATOM 1535 C C . ILE A 1 192 ? 39.375 7.562 5.594 1 91.69 192 ILE A C 1
ATOM 1537 O O . ILE A 1 192 ? 40.406 6.969 5.883 1 91.69 192 ILE A O 1
ATOM 1541 N N . LEU A 1 193 ? 38.219 7.172 5.961 1 90.94 193 LEU A N 1
ATOM 1542 C CA . LEU A 1 193 ? 38.094 5.98 6.793 1 90.94 193 LEU A CA 1
ATOM 1543 C C . LEU A 1 193 ? 38.375 4.719 5.992 1 90.94 193 LEU A C 1
ATOM 1545 O O . LEU A 1 193 ? 39 3.779 6.508 1 90.94 193 LEU A O 1
ATOM 1549 N N . VAL A 1 194 ? 38.031 4.766 4.801 1 88.75 194 VAL A N 1
ATOM 1550 C CA . VAL A 1 194 ? 38.281 3.629 3.922 1 88.75 194 VAL A CA 1
ATOM 1551 C C . VAL A 1 194 ? 39.781 3.566 3.564 1 88.75 194 VAL A C 1
ATOM 1553 O O . VAL A 1 194 ? 40.375 2.486 3.543 1 88.75 194 VAL A O 1
ATOM 1556 N N . GLU A 1 195 ? 40.344 4.672 3.367 1 90.62 195 GLU A N 1
ATOM 1557 C CA . GLU A 1 195 ? 41.75 4.754 3.062 1 90.62 195 GLU A CA 1
ATOM 1558 C C . GLU A 1 195 ? 42.594 4.277 4.242 1 90.62 195 GLU A C 1
ATOM 1560 O O . GLU A 1 195 ? 43.594 3.58 4.055 1 90.62 195 GLU A O 1
ATOM 1565 N N . ALA A 1 196 ? 42.156 4.648 5.34 1 93.94 196 ALA A N 1
ATOM 1566 C CA . ALA A 1 196 ? 42.875 4.223 6.547 1 93.94 196 ALA A CA 1
ATOM 1567 C C . ALA A 1 196 ? 42.844 2.701 6.684 1 93.94 196 ALA A C 1
ATOM 1569 O O . ALA A 1 196 ? 43.844 2.092 7.082 1 93.94 196 ALA A O 1
ATOM 1570 N N . ALA A 1 197 ? 41.75 2.166 6.375 1 92.31 197 ALA A N 1
ATOM 1571 C CA . ALA A 1 197 ? 41.625 0.713 6.445 1 92.31 197 ALA A CA 1
ATOM 1572 C C . ALA A 1 197 ? 42.531 0.034 5.406 1 92.31 197 ALA A C 1
ATOM 1574 O O . ALA A 1 197 ? 43.062 -1.041 5.656 1 92.31 197 ALA A O 1
ATOM 1575 N N . ILE A 1 198 ? 42.656 0.706 4.27 1 90.12 198 ILE A N 1
ATOM 1576 C CA . ILE A 1 198 ? 43.531 0.194 3.217 1 90.12 198 ILE A CA 1
ATOM 1577 C C . ILE A 1 198 ? 44.969 0.226 3.689 1 90.12 198 ILE A C 1
ATOM 1579 O O . ILE A 1 198 ? 45.719 -0.739 3.498 1 90.12 198 ILE A O 1
ATOM 1583 N N . ILE A 1 199 ? 45.281 1.217 4.324 1 93.62 199 ILE A N 1
ATOM 1584 C CA . ILE A 1 199 ? 46.625 1.389 4.84 1 93.62 199 ILE A CA 1
ATOM 1585 C C . ILE A 1 199 ? 46.906 0.343 5.914 1 93.62 199 ILE A C 1
ATOM 1587 O O . ILE A 1 199 ? 48.031 -0.173 6.012 1 93.62 199 ILE A O 1
ATOM 1591 N N . ASP A 1 200 ? 45.906 -0.051 6.652 1 94.38 200 ASP A N 1
ATOM 1592 C CA . ASP A 1 200 ? 46.031 -1.054 7.707 1 94.38 200 ASP A CA 1
ATOM 1593 C C . ASP A 1 200 ? 46.062 -2.465 7.125 1 94.38 200 ASP A C 1
ATOM 1595 O O . ASP A 1 200 ? 46.219 -3.441 7.855 1 94.38 200 ASP A O 1
ATOM 1599 N N . GLY A 1 201 ? 45.906 -2.582 5.824 1 91.81 201 GLY A N 1
ATOM 1600 C CA . GLY A 1 201 ? 46.031 -3.865 5.148 1 91.81 201 GLY A CA 1
ATOM 1601 C C . GLY A 1 201 ? 44.719 -4.609 5.02 1 91.81 201 GLY A C 1
ATOM 1602 O O . GLY A 1 201 ? 44.719 -5.805 4.723 1 91.81 201 GLY A O 1
ATOM 1603 N N . ALA A 1 202 ? 43.688 -3.896 5.309 1 91.44 202 ALA A N 1
ATOM 1604 C CA . ALA A 1 202 ? 42.375 -4.547 5.223 1 91.44 202 ALA A CA 1
ATOM 1605 C C . ALA A 1 202 ? 42 -4.848 3.773 1 91.44 202 ALA A C 1
ATOM 1607 O O . ALA A 1 202 ? 42.219 -4.02 2.885 1 91.44 202 ALA A O 1
ATOM 1608 N N . ASN A 1 203 ? 41.531 -6.09 3.576 1 90.5 203 ASN A N 1
ATOM 1609 C CA . ASN A 1 203 ? 41.031 -6.418 2.242 1 90.5 203 ASN A CA 1
ATOM 1610 C C . ASN A 1 203 ? 39.656 -5.867 2.012 1 90.5 203 ASN A C 1
ATOM 1612 O O . ASN A 1 203 ? 39.094 -5.203 2.885 1 90.5 203 ASN A O 1
ATOM 1616 N N . TYR A 1 204 ? 39.094 -6.062 0.863 1 83.62 204 TYR A N 1
ATOM 1617 C CA . TYR A 1 204 ? 37.844 -5.453 0.462 1 83.62 204 TYR A CA 1
ATOM 1618 C C . TYR A 1 204 ? 36.719 -5.898 1.376 1 83.62 204 TYR A C 1
ATOM 1620 O O . TYR A 1 204 ? 35.906 -5.074 1.836 1 83.62 204 TYR A O 1
ATOM 1628 N N . TRP A 1 205 ? 36.625 -7.145 1.618 1 86 205 TRP A N 1
ATOM 1629 C CA . TRP A 1 205 ? 35.562 -7.695 2.432 1 86 205 TRP A CA 1
ATOM 1630 C C . TRP A 1 205 ? 35.688 -7.238 3.881 1 86 205 TRP A C 1
ATOM 1632 O O . TRP A 1 205 ? 34.656 -6.992 4.547 1 86 205 TRP A O 1
ATOM 1642 N N . GLN A 1 206 ? 36.875 -7.109 4.309 1 90.19 206 GLN A N 1
ATOM 1643 C CA . GLN A 1 206 ? 37.125 -6.617 5.656 1 90.19 206 GLN A CA 1
ATOM 1644 C C . GLN A 1 206 ? 36.719 -5.152 5.789 1 90.19 206 GLN A C 1
ATOM 1646 O O . GLN A 1 206 ? 36.094 -4.766 6.785 1 90.19 206 GLN A O 1
ATOM 1651 N N . ARG A 1 207 ? 37.062 -4.402 4.777 1 89.75 207 ARG A N 1
ATOM 1652 C CA . ARG A 1 207 ? 36.688 -2.99 4.789 1 89.75 207 ARG A CA 1
ATOM 1653 C C . ARG A 1 207 ? 35.188 -2.826 4.777 1 89.75 207 ARG A C 1
ATOM 1655 O O . ARG A 1 207 ? 34.625 -1.987 5.5 1 89.75 207 ARG A O 1
ATOM 1662 N N . LEU A 1 208 ? 34.562 -3.711 3.961 1 87.94 208 LEU A N 1
ATOM 1663 C CA . LEU A 1 208 ? 33.094 -3.621 3.822 1 87.94 208 LEU A CA 1
ATOM 1664 C C . LEU A 1 208 ? 32.406 -4.016 5.121 1 87.94 208 LEU A C 1
ATOM 1666 O O . LEU A 1 208 ? 31.547 -3.285 5.617 1 87.94 208 LEU A O 1
ATOM 1670 N N . THR A 1 209 ? 32.719 -5.059 5.742 1 89.69 209 THR A N 1
ATOM 1671 C CA . THR A 1 209 ? 31.984 -5.641 6.855 1 89.69 209 THR A CA 1
ATOM 1672 C C . THR A 1 209 ? 32.406 -5.02 8.18 1 89.69 209 THR A C 1
ATOM 1674 O O . THR A 1 209 ? 31.609 -4.898 9.109 1 89.69 209 THR A O 1
ATOM 1677 N N . LYS A 1 210 ? 33.656 -4.461 8.281 1 91.62 210 LYS A N 1
ATOM 1678 C CA . LYS A 1 210 ? 34.188 -3.998 9.57 1 91.62 210 LYS A CA 1
ATOM 1679 C C . LYS A 1 210 ? 34.25 -2.475 9.625 1 91.62 210 LYS A C 1
ATOM 1681 O O . LYS A 1 210 ? 34.312 -1.887 10.703 1 91.62 210 LYS A O 1
ATOM 1686 N N . VAL A 1 211 ? 34.25 -1.873 8.508 1 90.56 211 VAL A N 1
ATOM 1687 C CA . VAL A 1 211 ? 34.406 -0.421 8.508 1 90.56 211 VAL A CA 1
ATOM 1688 C C . VAL A 1 211 ? 33.156 0.225 7.918 1 90.56 211 VAL A C 1
ATOM 1690 O O . VAL A 1 211 ? 32.375 0.891 8.625 1 90.56 211 VAL A O 1
ATOM 1693 N N . VAL A 1 212 ? 32.812 -0.148 6.734 1 89.5 212 VAL A N 1
ATOM 1694 C CA . VAL A 1 212 ? 31.766 0.561 5.977 1 89.5 212 VAL A CA 1
ATOM 1695 C C . VAL A 1 212 ? 30.391 0.225 6.543 1 89.5 212 VAL A C 1
ATOM 1697 O O . VAL A 1 212 ? 29.641 1.121 6.93 1 89.5 212 VAL A O 1
ATOM 1700 N N . LEU A 1 213 ? 30.047 -1.037 6.688 1 90.69 213 LEU A N 1
ATOM 1701 C CA . LEU A 1 213 ? 28.703 -1.465 7.082 1 90.69 213 LEU A CA 1
ATOM 1702 C C . LEU A 1 213 ? 28.391 -1.02 8.508 1 90.69 213 LEU A C 1
ATOM 1704 O O . LEU A 1 213 ? 27.266 -0.569 8.781 1 90.69 213 LEU A O 1
ATOM 1708 N N . PRO A 1 214 ? 29.391 -1.108 9.359 1 91.12 214 PRO A N 1
ATOM 1709 C CA . PRO A 1 214 ? 29.109 -0.608 10.703 1 91.12 214 PRO A CA 1
ATOM 1710 C C . PRO A 1 214 ? 28.812 0.889 10.734 1 91.12 214 PRO A C 1
ATOM 1712 O O . PRO A 1 214 ? 28.016 1.348 11.539 1 91.12 214 PRO A O 1
ATOM 1715 N N . ILE A 1 215 ? 29.422 1.653 9.867 1 89.12 215 ILE A N 1
ATOM 1716 C CA . ILE A 1 215 ? 29.219 3.098 9.82 1 89.12 215 ILE A CA 1
ATOM 1717 C C . ILE A 1 215 ? 27.812 3.414 9.312 1 89.12 215 ILE A C 1
ATOM 1719 O O . ILE A 1 215 ? 27.188 4.367 9.773 1 89.12 215 ILE A O 1
ATOM 1723 N N . VAL A 1 216 ? 27.344 2.576 8.469 1 91.31 216 VAL A N 1
ATOM 1724 C CA . VAL A 1 216 ? 26.031 2.879 7.875 1 91.31 216 VAL A CA 1
ATOM 1725 C C . VAL A 1 216 ? 24.969 1.979 8.484 1 91.31 216 VAL A C 1
ATOM 1727 O O . VAL A 1 216 ? 23.906 1.779 7.895 1 91.31 216 VAL A O 1
ATOM 1730 N N . SER A 1 217 ? 25.203 1.411 9.617 1 91.94 217 SER A N 1
ATOM 1731 C CA . SER A 1 217 ? 24.297 0.459 10.25 1 91.94 217 SER A CA 1
ATOM 1732 C C . SER A 1 217 ? 23 1.138 10.688 1 91.94 217 SER A C 1
ATOM 1734 O O . SER A 1 217 ? 21.938 0.52 10.672 1 91.94 217 SER A O 1
ATOM 1736 N N . LYS A 1 218 ? 23.031 2.342 11.008 1 90.56 218 LYS A N 1
ATOM 1737 C CA . LYS A 1 218 ? 21.859 3.033 11.531 1 90.56 218 LYS A CA 1
ATOM 1738 C C . LYS A 1 218 ? 20.812 3.256 10.43 1 90.56 218 LYS A C 1
ATOM 1740 O O . LYS A 1 218 ? 19.672 2.836 10.562 1 90.56 218 LYS A O 1
ATOM 1745 N N . PRO A 1 219 ? 21.297 3.871 9.344 1 90.69 219 PRO A N 1
ATOM 1746 C CA . PRO A 1 219 ? 20.312 3.996 8.266 1 90.69 219 PRO A CA 1
ATOM 1747 C C . PRO A 1 219 ? 19.766 2.648 7.801 1 90.69 219 PRO A C 1
ATOM 1749 O O . PRO A 1 219 ? 18.594 2.545 7.434 1 90.69 219 PRO A O 1
ATOM 1752 N N . ILE A 1 220 ? 20.562 1.662 7.816 1 93.06 220 ILE A N 1
ATOM 1753 C CA . ILE A 1 220 ? 20.125 0.329 7.414 1 93.06 220 ILE A CA 1
ATOM 1754 C C . ILE A 1 220 ? 19.094 -0.199 8.414 1 93.06 220 ILE A C 1
ATOM 1756 O O . ILE A 1 220 ? 18.078 -0.778 8.016 1 93.06 220 ILE A O 1
ATOM 1760 N N . ALA A 1 221 ? 19.359 0.038 9.664 1 92.81 221 ALA A N 1
ATOM 1761 C CA . ALA A 1 221 ? 18.438 -0.407 10.711 1 92.81 221 ALA A CA 1
ATOM 1762 C C . ALA A 1 221 ? 17.078 0.269 10.562 1 92.81 221 ALA A C 1
ATOM 1764 O O . ALA A 1 221 ? 16.047 -0.382 10.688 1 92.81 221 ALA A O 1
ATOM 1765 N N . PHE A 1 222 ? 17.125 1.506 10.297 1 89.62 222 PHE A N 1
ATOM 1766 C CA . PHE A 1 222 ? 15.883 2.244 10.125 1 89.62 222 PHE A CA 1
ATOM 1767 C C . PHE A 1 222 ? 15.102 1.719 8.922 1 89.62 222 PHE A C 1
ATOM 1769 O O . PHE A 1 222 ? 13.891 1.497 9.016 1 89.62 222 PHE A O 1
ATOM 1776 N N . ALA A 1 223 ? 15.781 1.573 7.848 1 92.25 223 ALA A N 1
ATOM 1777 C CA . ALA A 1 223 ? 15.133 1.036 6.648 1 92.25 223 ALA A CA 1
ATOM 1778 C C . ALA A 1 223 ? 14.594 -0.368 6.902 1 92.25 223 ALA A C 1
ATOM 1780 O O . ALA A 1 223 ? 13.523 -0.724 6.406 1 92.25 223 ALA A O 1
ATOM 1781 N N . THR A 1 224 ? 15.336 -1.121 7.664 1 94.81 224 THR A N 1
ATOM 1782 C CA . THR A 1 224 ? 14.945 -2.486 7.996 1 94.81 224 THR A CA 1
ATOM 1783 C C . THR A 1 224 ? 13.656 -2.494 8.812 1 94.81 224 THR A C 1
ATOM 1785 O O . THR A 1 224 ? 12.75 -3.287 8.547 1 94.81 224 THR A O 1
ATOM 1788 N N . ILE A 1 225 ? 13.547 -1.633 9.742 1 91.62 225 ILE A N 1
ATOM 1789 C CA . ILE A 1 225 ? 12.359 -1.542 10.586 1 91.62 225 ILE A CA 1
ATOM 1790 C C . ILE A 1 225 ? 11.148 -1.157 9.734 1 91.62 225 ILE A C 1
ATOM 1792 O O . ILE A 1 225 ? 10.086 -1.768 9.836 1 91.62 225 ILE A O 1
ATOM 1796 N N . LEU A 1 226 ? 11.328 -0.199 8.906 1 88.88 226 LEU A N 1
ATOM 1797 C CA . LEU A 1 226 ? 10.234 0.274 8.07 1 88.88 226 LEU A CA 1
ATOM 1798 C C . LEU A 1 226 ? 9.75 -0.829 7.133 1 88.88 226 LEU A C 1
ATOM 1800 O O . LEU A 1 226 ? 8.547 -1.036 6.98 1 88.88 226 LEU A O 1
ATOM 1804 N N . THR A 1 227 ? 10.641 -1.526 6.535 1 93.94 227 THR A N 1
ATOM 1805 C CA . THR A 1 227 ? 10.242 -2.57 5.598 1 93.94 227 THR A CA 1
ATOM 1806 C C . THR A 1 227 ? 9.656 -3.77 6.34 1 93.94 227 THR A C 1
ATOM 1808 O O . THR A 1 227 ? 8.867 -4.531 5.777 1 93.94 227 THR A O 1
ATOM 1811 N N . SER A 1 228 ? 10.117 -3.959 7.594 1 94.75 228 SER A N 1
ATOM 1812 C CA . SER A 1 228 ? 9.523 -5.02 8.398 1 94.75 228 SER A CA 1
ATOM 1813 C C . SER A 1 228 ? 8.039 -4.762 8.641 1 94.75 228 SER A C 1
ATOM 1815 O O . SER A 1 228 ? 7.23 -5.691 8.625 1 94.75 228 SER A O 1
ATOM 1817 N N . ALA A 1 229 ? 7.711 -3.561 8.906 1 91.25 229 ALA A N 1
ATOM 1818 C CA . ALA A 1 229 ? 6.309 -3.203 9.086 1 91.25 229 ALA A CA 1
ATOM 1819 C C . ALA A 1 229 ? 5.496 -3.506 7.836 1 91.25 229 ALA A C 1
ATOM 1821 O O . ALA A 1 229 ? 4.379 -4.027 7.918 1 91.25 229 ALA A O 1
ATOM 1822 N N . ALA A 1 230 ? 6.062 -3.188 6.734 1 90.62 230 ALA A N 1
ATOM 1823 C CA . ALA A 1 230 ? 5.395 -3.465 5.465 1 90.62 230 ALA A CA 1
ATOM 1824 C C . ALA A 1 230 ? 5.195 -4.965 5.266 1 90.62 230 ALA A C 1
ATOM 1826 O O . ALA A 1 230 ? 4.137 -5.402 4.816 1 90.62 230 ALA A O 1
ATOM 1827 N N . SER A 1 231 ? 6.184 -5.699 5.574 1 95.81 231 SER A N 1
ATOM 1828 C CA . SER A 1 231 ? 6.102 -7.148 5.434 1 95.81 231 SER A CA 1
ATOM 1829 C C . SER A 1 231 ? 5.047 -7.734 6.371 1 95.81 231 SER A C 1
ATOM 1831 O O . SER A 1 231 ? 4.383 -8.719 6.027 1 95.81 231 SER A O 1
ATOM 1833 N N . PHE A 1 232 ? 4.969 -7.176 7.52 1 94.81 232 PHE A N 1
ATOM 1834 C CA . PHE A 1 232 ? 3.965 -7.637 8.469 1 94.81 232 PHE A CA 1
ATOM 1835 C C . PHE A 1 232 ? 2.561 -7.387 7.934 1 94.81 232 PHE A C 1
ATOM 1837 O O . PHE A 1 232 ? 1.647 -8.18 8.18 1 94.81 232 PHE A O 1
ATOM 1844 N N . GLN A 1 233 ? 2.41 -6.355 7.207 1 92.88 233 GLN A N 1
ATOM 1845 C CA . GLN A 1 233 ? 1.1 -5.969 6.695 1 92.88 233 GLN A CA 1
ATOM 1846 C C . GLN A 1 233 ? 0.856 -6.559 5.309 1 92.88 233 GLN A C 1
ATOM 1848 O O . GLN A 1 233 ? -0.03 -6.105 4.582 1 92.88 233 GLN A O 1
ATOM 1853 N N . TYR A 1 234 ? 1.681 -7.48 4.961 1 93.75 234 TYR A N 1
ATOM 1854 C CA . TYR A 1 234 ? 1.603 -8.148 3.666 1 93.75 234 TYR A CA 1
ATOM 1855 C C . TYR A 1 234 ? 0.26 -8.852 3.494 1 93.75 234 TYR A C 1
ATOM 1857 O O . TYR A 1 234 ? -0.046 -9.805 4.211 1 93.75 234 TYR A O 1
ATOM 1865 N N . PHE A 1 235 ? -0.588 -8.398 2.592 1 93.38 235 PHE A N 1
ATOM 1866 C CA . PHE A 1 235 ? -1.938 -8.938 2.467 1 93.38 235 PHE A CA 1
ATOM 1867 C C . PHE A 1 235 ? -2.314 -9.117 1.002 1 93.38 235 PHE A C 1
ATOM 1869 O O . PHE A 1 235 ? -2.6 -10.234 0.562 1 93.38 235 PHE A O 1
ATOM 1876 N N . LEU A 1 236 ? -2.225 -8.07 0.227 1 91.88 236 LEU A N 1
ATOM 1877 C CA . LEU A 1 236 ? -2.775 -8.062 -1.124 1 91.88 236 LEU A CA 1
ATOM 1878 C C . LEU A 1 236 ? -2.08 -9.094 -2.004 1 91.88 236 LEU A C 1
ATOM 1880 O O . LEU A 1 236 ? -2.734 -9.789 -2.781 1 91.88 236 LEU A O 1
ATOM 1884 N N . VAL A 1 237 ? -0.83 -9.234 -1.822 1 94.5 237 VAL A N 1
ATOM 1885 C CA . VAL A 1 237 ? -0.058 -10.109 -2.691 1 94.5 237 VAL A CA 1
ATOM 1886 C C . VAL A 1 237 ? -0.455 -11.562 -2.438 1 94.5 237 VAL A C 1
ATOM 1888 O O . VAL A 1 237 ? -0.916 -12.258 -3.35 1 94.5 237 VAL A O 1
ATOM 1891 N N . PRO A 1 238 ? -0.357 -12.016 -1.171 1 95.69 238 PRO A N 1
ATOM 1892 C CA . PRO A 1 238 ? -0.782 -13.406 -0.971 1 95.69 238 PRO A CA 1
ATOM 1893 C C . PRO A 1 238 ? -2.266 -13.617 -1.259 1 95.69 238 PRO A C 1
ATOM 1895 O O . PRO A 1 238 ? -2.67 -14.703 -1.672 1 95.69 238 PRO A O 1
ATOM 1898 N N . PHE A 1 239 ? -3.047 -12.648 -1.062 1 92.81 239 PHE A N 1
ATOM 1899 C CA . PHE A 1 239 ? -4.473 -12.75 -1.349 1 92.81 239 PHE A CA 1
ATOM 1900 C C . PHE A 1 239 ? -4.711 -13.016 -2.828 1 92.81 239 PHE A C 1
ATOM 1902 O O . PHE A 1 239 ? -5.473 -13.922 -3.184 1 92.81 239 PHE A O 1
ATOM 1909 N N . LEU A 1 240 ? -4.059 -12.281 -3.699 1 89.81 240 LEU A N 1
ATOM 1910 C CA . LEU A 1 240 ? -4.277 -12.406 -5.137 1 89.81 240 LEU A CA 1
ATOM 1911 C C . LEU A 1 240 ? -3.428 -13.531 -5.719 1 89.81 240 LEU A C 1
ATOM 1913 O O . LEU A 1 240 ? -3.715 -14.031 -6.812 1 89.81 240 LEU A O 1
ATOM 1917 N N . TYR A 1 241 ? -2.348 -13.852 -5.023 1 92.06 241 TYR A N 1
ATOM 1918 C CA . TYR A 1 241 ? -1.491 -14.945 -5.477 1 92.06 241 TYR A CA 1
ATOM 1919 C C . TYR A 1 241 ? -2.191 -16.281 -5.324 1 92.06 241 TYR A C 1
ATOM 1921 O O . TYR A 1 241 ? -2.43 -16.984 -6.309 1 92.06 241 TYR A O 1
ATOM 1929 N N . ASN A 1 242 ? -2.602 -16.688 -4.258 1 92.56 242 ASN A N 1
ATOM 1930 C CA . ASN A 1 242 ? -3.402 -17.844 -3.873 1 92.56 242 ASN A CA 1
ATOM 1931 C C . ASN A 1 242 ? -3.916 -17.719 -2.441 1 92.56 242 ASN A C 1
ATOM 1933 O O . ASN A 1 242 ? -3.373 -18.344 -1.526 1 92.56 242 ASN A O 1
ATOM 1937 N N . GLY A 1 243 ? -4.922 -16.938 -2.293 1 91.62 243 GLY A N 1
ATOM 1938 C CA . GLY A 1 243 ? -5.449 -16.578 -0.985 1 91.62 243 GLY A CA 1
ATOM 1939 C C . GLY A 1 243 ? -5.879 -17.781 -0.166 1 91.62 243 GLY A C 1
ATOM 1940 O O . GLY A 1 243 ? -5.68 -17.812 1.05 1 91.62 243 GLY A O 1
ATOM 1941 N N . SER A 1 244 ? -6.492 -18.781 -0.785 1 91.38 244 SER A N 1
ATOM 1942 C CA . SER A 1 244 ? -6.988 -19.953 -0.083 1 91.38 244 SER A CA 1
ATOM 1943 C C . SER A 1 244 ? -5.84 -20.781 0.477 1 91.38 244 SER A C 1
ATOM 1945 O O . SER A 1 244 ? -5.941 -21.328 1.578 1 91.38 244 SER A O 1
ATOM 1947 N N . LEU A 1 245 ? -4.773 -20.812 -0.26 1 93.62 245 LEU A N 1
ATOM 1948 C CA . LEU A 1 245 ? -3.615 -21.609 0.144 1 93.62 245 LEU A CA 1
ATOM 1949 C C . LEU A 1 245 ? -2.9 -20.953 1.326 1 93.62 245 LEU A C 1
ATOM 1951 O O . LEU A 1 245 ? -2.357 -21.656 2.186 1 93.62 245 LEU A O 1
ATOM 1955 N N . PHE A 1 246 ? -2.967 -19.641 1.4 1 95.25 246 PHE A N 1
ATOM 1956 C CA . PHE A 1 246 ? -2.123 -18.938 2.363 1 95.25 246 PHE A CA 1
ATOM 1957 C C . PHE A 1 246 ? -2.965 -18.344 3.482 1 95.25 246 PHE A C 1
ATOM 1959 O O . PHE A 1 246 ? -2.494 -17.469 4.223 1 95.25 246 PHE A O 1
ATOM 1966 N N . GLU A 1 247 ? -4.152 -18.781 3.623 1 91.44 247 GLU A N 1
ATOM 1967 C CA . GLU A 1 247 ? -5.082 -18.234 4.609 1 91.44 247 GLU A CA 1
ATOM 1968 C C . GLU A 1 247 ? -4.527 -18.375 6.023 1 91.44 247 GLU A C 1
ATOM 1970 O O . GLU A 1 247 ? -4.715 -17.5 6.863 1 91.44 247 GLU A O 1
ATOM 1975 N N . ASP A 1 248 ? -3.801 -19.391 6.285 1 92.88 248 ASP A N 1
ATOM 1976 C CA . ASP A 1 248 ? -3.291 -19.641 7.633 1 92.88 248 ASP A CA 1
ATOM 1977 C C . ASP A 1 248 ? -1.804 -19.312 7.727 1 92.88 248 ASP A C 1
ATOM 1979 O O . ASP A 1 248 ? -1.111 -19.781 8.625 1 92.88 248 ASP A O 1
ATOM 1983 N N . ARG A 1 249 ? -1.343 -18.547 6.766 1 96.06 249 ARG A N 1
ATOM 1984 C CA . ARG A 1 249 ? 0.079 -18.219 6.777 1 96.06 249 ARG A CA 1
ATOM 1985 C C . ARG A 1 249 ? 0.297 -16.734 6.973 1 96.06 249 ARG A C 1
ATOM 1987 O O . ARG A 1 249 ? 1.407 -16.297 7.281 1 96.06 249 ARG A O 1
ATOM 1994 N N . PHE A 1 250 ? -0.724 -16 6.793 1 96.56 250 PHE A N 1
ATOM 1995 C CA . PHE A 1 250 ? -0.65 -14.555 6.984 1 96.56 250 PHE A CA 1
ATOM 1996 C C . PHE A 1 250 ? -1.808 -14.062 7.844 1 96.56 250 PHE A C 1
ATOM 1998 O O . PHE A 1 250 ? -2.973 -14.32 7.531 1 96.56 250 PHE A O 1
ATOM 2005 N N . LEU A 1 251 ? -1.505 -13.359 8.875 1 94.25 251 LEU A N 1
ATOM 2006 C CA . LEU A 1 251 ? -2.455 -12.93 9.898 1 94.25 251 LEU A CA 1
ATOM 2007 C C . LEU A 1 251 ? -3.559 -12.078 9.281 1 94.25 251 LEU A C 1
ATOM 2009 O O . LEU A 1 251 ? -4.738 -12.273 9.57 1 94.25 251 LEU A O 1
ATOM 2013 N N . LEU A 1 252 ? -3.203 -11.133 8.438 1 93.62 252 LEU A N 1
ATOM 2014 C CA . LEU A 1 252 ? -4.199 -10.25 7.844 1 93.62 252 LEU A CA 1
ATOM 2015 C C . LEU A 1 252 ? -5.102 -11.016 6.887 1 93.62 252 LEU A C 1
ATOM 2017 O O . LEU A 1 252 ? -6.305 -10.742 6.809 1 93.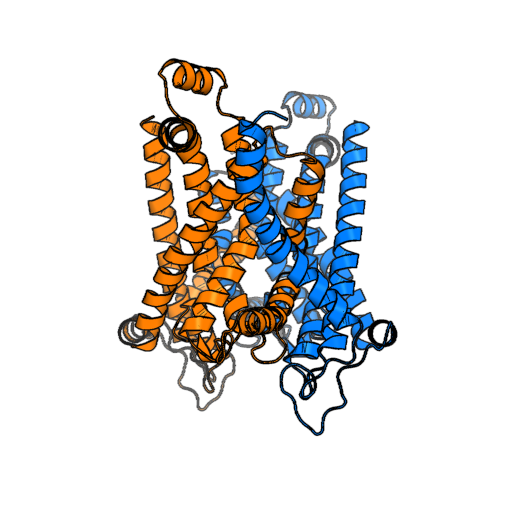62 252 LEU A O 1
ATOM 2021 N N . LEU A 1 253 ? -4.523 -11.93 6.168 1 93.62 253 LEU A N 1
ATOM 2022 C CA . LEU A 1 253 ? -5.328 -12.773 5.289 1 93.62 253 LEU A CA 1
ATOM 2023 C C . LEU A 1 253 ? -6.285 -13.641 6.094 1 93.62 253 LEU A C 1
ATOM 2025 O O . LEU A 1 253 ? -7.438 -13.844 5.699 1 93.62 253 LEU A O 1
ATOM 2029 N N . TYR A 1 254 ? -5.801 -14.18 7.195 1 93 254 TYR A N 1
ATOM 2030 C CA . TYR A 1 254 ? -6.648 -14.961 8.094 1 93 254 TYR A CA 1
ATOM 2031 C C . TYR A 1 254 ? -7.816 -14.125 8.602 1 93 254 TYR A C 1
ATOM 2033 O O . TYR A 1 254 ? -8.961 -14.586 8.609 1 93 254 TYR A O 1
ATOM 2041 N N . GLY A 1 255 ? -7.531 -12.922 9.031 1 89.56 255 GLY A N 1
ATOM 2042 C CA . GLY A 1 255 ? -8.578 -12.016 9.477 1 89.56 255 GLY A CA 1
ATOM 2043 C C . GLY A 1 255 ? -9.594 -11.703 8.391 1 89.56 255 GLY A C 1
ATOM 2044 O O . GLY A 1 255 ? -10.797 -11.68 8.648 1 89.56 255 GLY A O 1
ATOM 2045 N N . TYR A 1 256 ? -9.094 -11.461 7.207 1 88.25 256 TYR A N 1
ATOM 2046 C CA . TYR A 1 256 ? -9.969 -11.195 6.07 1 88.25 256 TYR A CA 1
ATOM 2047 C C . TYR A 1 256 ? -10.938 -12.352 5.84 1 88.25 256 TYR A C 1
ATOM 2049 O O . TYR A 1 256 ? -12.125 -12.141 5.609 1 88.25 256 TYR A O 1
ATOM 2057 N N . ARG A 1 257 ? -10.453 -13.508 5.816 1 86.31 257 ARG A N 1
ATOM 2058 C CA . ARG A 1 257 ? -11.273 -14.68 5.543 1 86.31 257 ARG A CA 1
ATOM 2059 C C . ARG A 1 257 ? -12.344 -14.867 6.621 1 86.31 257 ARG A C 1
ATOM 2061 O O . ARG A 1 257 ? -13.461 -15.297 6.328 1 86.31 257 ARG A O 1
ATOM 2068 N N . LYS A 1 258 ? -12.023 -14.523 7.801 1 81.06 258 LYS A N 1
ATOM 2069 C CA . LYS A 1 258 ? -12.992 -14.617 8.883 1 81.06 258 LYS A CA 1
ATOM 2070 C C . LYS A 1 258 ? -14.07 -13.539 8.758 1 81.06 258 LYS A C 1
ATOM 2072 O O . LYS A 1 258 ? -15.227 -13.758 9.117 1 81.06 258 LYS A O 1
ATOM 2077 N N . ALA A 1 259 ? -13.703 -12.375 8.289 1 74.19 259 ALA A N 1
ATOM 2078 C CA . ALA A 1 259 ? -14.617 -11.242 8.18 1 74.19 259 ALA A CA 1
ATOM 2079 C C . ALA A 1 259 ? -15.453 -11.344 6.906 1 74.19 259 ALA A C 1
ATOM 2081 O O . ALA A 1 259 ? -16.672 -11.109 6.938 1 74.19 259 ALA A O 1
ATOM 2082 N N . PHE A 1 260 ? -14.789 -11.664 5.785 1 68.56 260 PHE A N 1
ATOM 2083 C CA . PHE A 1 260 ? -15.438 -11.438 4.5 1 68.56 260 PHE A CA 1
ATOM 2084 C C . PHE A 1 260 ? -15.477 -12.719 3.684 1 68.56 260 PHE A C 1
ATOM 2086 O O . PHE A 1 260 ? -16.266 -12.836 2.736 1 68.56 260 PHE A O 1
ATOM 2093 N N . GLY A 1 261 ? -14.742 -13.586 4.016 1 65 261 GLY A N 1
ATOM 2094 C CA . GLY A 1 261 ? -14.578 -14.742 3.15 1 65 261 GLY A CA 1
ATOM 2095 C C . GLY A 1 261 ? -15.375 -15.945 3.607 1 65 261 GLY A C 1
ATOM 2096 O O . GLY A 1 261 ? -15.547 -16.906 2.855 1 65 261 GLY A O 1
ATOM 2097 N N . ALA A 1 262 ? -15.828 -15.828 4.77 1 62.59 262 ALA A N 1
ATOM 2098 C CA . ALA A 1 262 ? -16.562 -16.984 5.297 1 62.59 262 ALA A CA 1
ATOM 2099 C C . ALA A 1 262 ? -18.016 -16.953 4.871 1 62.59 262 ALA A C 1
ATOM 2101 O O . ALA A 1 262 ? -18.531 -15.898 4.484 1 62.59 262 ALA A O 1
ATOM 2102 N N . SER A 1 263 ? -18.484 -18.094 4.719 1 64.69 263 SER A N 1
ATOM 2103 C CA . SER A 1 263 ? -19.906 -18.219 4.43 1 64.69 263 SER A CA 1
ATOM 2104 C C . SER A 1 263 ? -20.75 -17.438 5.438 1 64.69 263 SER A C 1
ATOM 2106 O O . SER A 1 263 ? -21.766 -16.844 5.074 1 64.69 263 SER A O 1
ATOM 2108 N N . VAL A 1 264 ? -20.234 -17.469 6.637 1 67.94 264 VAL A N 1
ATOM 2109 C CA . VAL A 1 264 ? -20.875 -16.672 7.68 1 67.94 264 VAL A CA 1
ATOM 2110 C C . VAL A 1 264 ? -19.844 -15.719 8.297 1 67.94 264 VAL A C 1
ATOM 2112 O O . VAL A 1 264 ? -19.047 -16.125 9.156 1 67.94 264 VAL A O 1
ATOM 2115 N N . PRO A 1 265 ? -20 -14.57 7.812 1 76.88 265 PRO A N 1
ATOM 2116 C CA . PRO A 1 265 ? -19.016 -13.602 8.305 1 76.88 265 PRO A CA 1
ATOM 2117 C C . PRO A 1 265 ? -19.188 -13.289 9.789 1 76.88 265 PRO A C 1
ATOM 2119 O O . PRO A 1 265 ? -20.312 -13.055 10.25 1 76.88 265 PRO A O 1
ATOM 2122 N N . HIS A 1 266 ? -18.141 -13.508 10.594 1 83.56 266 HIS A N 1
ATOM 2123 C CA . HIS A 1 266 ? -18.047 -13.109 11.992 1 83.56 266 HIS A CA 1
ATOM 2124 C C . HIS A 1 266 ? -17.219 -11.836 12.156 1 83.56 266 HIS A C 1
ATOM 2126 O O . HIS A 1 266 ? -16.016 -11.898 12.391 1 83.56 266 HIS A O 1
ATOM 2132 N N . TYR A 1 267 ? -17.906 -10.789 12.172 1 84 267 TYR A N 1
ATOM 2133 C CA . TYR A 1 267 ? -17.25 -9.492 12.156 1 84 267 TYR A CA 1
ATOM 2134 C C . TYR A 1 267 ? -16.547 -9.211 13.484 1 84 267 TYR A C 1
ATOM 2136 O O . TYR A 1 267 ? -15.5 -8.57 13.516 1 84 267 TYR A O 1
ATOM 2144 N N . GLY A 1 268 ? -17.141 -9.664 14.539 1 86.5 268 GLY A N 1
ATOM 2145 C CA . GLY A 1 268 ? -16.484 -9.516 15.836 1 86.5 268 GLY A CA 1
ATOM 2146 C C . GLY A 1 268 ? -15.148 -10.219 15.922 1 86.5 268 GLY A C 1
ATOM 2147 O O . GLY A 1 268 ? -14.172 -9.648 16.391 1 86.5 268 GLY A O 1
ATOM 2148 N N . ARG A 1 269 ? -15.148 -11.438 15.43 1 87.25 269 ARG A N 1
ATOM 2149 C CA . ARG A 1 269 ? -13.914 -12.211 15.43 1 87.25 269 ARG A CA 1
ATOM 2150 C C . ARG A 1 269 ? -12.883 -11.594 14.5 1 87.25 269 ARG A C 1
ATOM 2152 O O . ARG A 1 269 ? -11.695 -11.523 14.836 1 87.25 269 ARG A O 1
ATOM 2159 N N . ALA A 1 270 ? -13.352 -11.156 13.391 1 86.88 270 ALA A N 1
ATOM 2160 C CA . ALA A 1 270 ? -12.453 -10.516 12.43 1 86.88 270 ALA A CA 1
ATOM 2161 C C . ALA A 1 270 ? -11.852 -9.242 13.008 1 86.88 270 ALA A C 1
ATOM 2163 O O . ALA A 1 270 ? -10.648 -9 12.883 1 86.88 270 ALA A O 1
ATOM 2164 N N . ALA A 1 271 ? -12.672 -8.492 13.609 1 87.81 271 ALA A N 1
ATOM 2165 C CA . ALA A 1 271 ? -12.203 -7.258 14.234 1 87.81 271 ALA A CA 1
ATOM 2166 C C . ALA A 1 271 ? -11.18 -7.543 15.328 1 87.81 271 ALA A C 1
ATOM 2168 O O . ALA A 1 271 ? -10.188 -6.82 15.461 1 87.81 271 ALA A O 1
ATOM 2169 N N . ALA A 1 272 ? -11.43 -8.531 16.062 1 90.5 272 ALA A N 1
ATOM 2170 C CA . ALA A 1 272 ? -10.5 -8.914 17.125 1 90.5 272 ALA A CA 1
ATOM 2171 C C . ALA A 1 272 ? -9.141 -9.312 16.531 1 90.5 272 ALA A C 1
ATOM 2173 O O . ALA A 1 272 ? -8.102 -8.891 17.031 1 90.5 272 ALA A O 1
ATOM 2174 N N . VAL A 1 273 ? -9.164 -10.125 15.523 1 90.31 273 VAL A N 1
ATOM 2175 C CA . VAL A 1 273 ? -7.93 -10.57 14.883 1 90.31 273 VAL A CA 1
ATOM 2176 C C . VAL A 1 273 ? -7.148 -9.375 14.359 1 90.31 273 VAL A C 1
ATOM 2178 O O . VAL A 1 273 ? -5.941 -9.266 14.586 1 90.31 273 VAL A O 1
ATOM 2181 N N . LEU A 1 274 ? -7.824 -8.484 13.711 1 88.69 274 LEU A N 1
ATOM 2182 C CA . LEU A 1 274 ? -7.176 -7.32 13.125 1 88.69 274 LEU A CA 1
ATOM 2183 C C . LEU A 1 274 ? -6.676 -6.371 14.211 1 88.69 274 LEU A C 1
ATOM 2185 O O . LEU A 1 274 ? -5.641 -5.723 14.039 1 88.69 274 LEU A O 1
ATOM 2189 N N . PHE A 1 275 ? -7.352 -6.328 15.234 1 88.69 275 PHE A N 1
ATOM 2190 C CA . PHE A 1 275 ? -6.918 -5.508 16.359 1 88.69 275 PHE A CA 1
ATOM 2191 C C . PHE A 1 275 ? -5.648 -6.078 16.984 1 88.69 275 PHE A C 1
ATOM 2193 O O . PHE A 1 275 ? -4.715 -5.336 17.297 1 88.69 275 PHE A O 1
ATOM 2200 N N . ILE A 1 276 ? -5.66 -7.344 17.188 1 91.44 276 ILE A N 1
ATOM 2201 C CA . ILE A 1 276 ? -4.477 -8 17.734 1 91.44 276 ILE A CA 1
ATOM 2202 C C . ILE A 1 276 ? -3.283 -7.754 16.812 1 91.44 276 ILE A C 1
ATOM 2204 O O . ILE A 1 276 ? -2.195 -7.406 17.281 1 91.44 276 ILE A O 1
ATOM 2208 N N . ALA A 1 277 ? -3.521 -7.957 15.531 1 90.25 277 ALA A N 1
ATOM 2209 C CA . ALA A 1 277 ? -2.459 -7.73 14.555 1 90.25 277 ALA A CA 1
ATOM 2210 C C . ALA A 1 277 ? -1.92 -6.305 14.648 1 90.25 277 ALA A C 1
ATOM 2212 O O . ALA A 1 277 ? -0.706 -6.09 14.609 1 90.25 277 ALA A O 1
ATOM 2213 N N . THR A 1 278 ? -2.787 -5.375 14.75 1 88.25 278 THR A N 1
ATOM 2214 C CA . THR A 1 278 ? -2.406 -3.967 14.828 1 88.25 278 THR A CA 1
ATOM 2215 C C . THR A 1 278 ? -1.604 -3.693 16.094 1 88.25 278 THR A C 1
ATOM 2217 O O . THR A 1 278 ? -0.595 -2.986 16.062 1 88.25 278 THR A O 1
ATOM 2220 N N . LEU A 1 279 ? -2.02 -4.199 17.188 1 88.69 279 LEU A N 1
ATOM 2221 C CA . LEU A 1 279 ? -1.339 -4.008 18.453 1 88.69 279 LEU A CA 1
ATOM 2222 C C . LEU A 1 279 ? 0.06 -4.613 18.422 1 88.69 279 LEU A C 1
ATOM 2224 O O . LEU A 1 279 ? 1.019 -4 18.906 1 88.69 279 LEU A O 1
ATOM 2228 N N . ILE A 1 280 ? 0.145 -5.75 17.875 1 91.62 280 ILE A N 1
ATOM 2229 C CA . ILE A 1 280 ? 1.434 -6.43 17.797 1 91.62 280 ILE A CA 1
ATOM 2230 C C . ILE A 1 280 ? 2.385 -5.617 16.906 1 91.62 280 ILE A C 1
ATOM 2232 O O . ILE A 1 280 ? 3.555 -5.438 17.25 1 91.62 280 ILE A O 1
ATOM 2236 N N . LEU A 1 281 ? 1.852 -5.199 15.82 1 89.5 281 LEU A N 1
ATOM 2237 C CA . LEU A 1 281 ? 2.666 -4.379 14.938 1 89.5 281 LEU A CA 1
ATOM 2238 C C . LEU A 1 281 ? 3.119 -3.102 15.641 1 89.5 281 LEU A C 1
ATOM 2240 O O . LEU A 1 281 ? 4.281 -2.707 15.531 1 89.5 281 LEU A O 1
ATOM 2244 N N . ALA A 1 282 ? 2.217 -2.492 16.375 1 85.5 282 ALA A N 1
ATOM 2245 C CA . ALA A 1 282 ? 2.539 -1.259 17.078 1 85.5 282 ALA A CA 1
ATOM 2246 C C . ALA A 1 282 ? 3.633 -1.495 18.125 1 85.5 282 ALA A C 1
ATOM 2248 O O . ALA A 1 282 ? 4.578 -0.709 18.219 1 85.5 282 ALA A O 1
ATOM 2249 N N . VAL A 1 283 ? 3.527 -2.533 18.844 1 89 283 VAL A N 1
ATOM 2250 C CA . VAL A 1 283 ? 4.508 -2.873 19.875 1 89 283 VAL A CA 1
ATOM 2251 C C . VAL A 1 283 ? 5.852 -3.186 19.219 1 89 283 VAL A C 1
ATOM 2253 O O . VAL A 1 283 ? 6.898 -2.713 19.672 1 89 283 VAL A O 1
ATOM 2256 N N . TYR A 1 284 ? 5.781 -3.93 18.156 1 89.38 284 TYR A N 1
ATOM 2257 C CA . TYR A 1 284 ? 7 -4.273 17.438 1 89.38 284 TYR A CA 1
ATOM 2258 C C . TYR A 1 284 ? 7.699 -3.02 16.922 1 89.38 284 TYR A C 1
ATOM 2260 O O . TYR A 1 284 ? 8.914 -2.873 17.078 1 89.38 284 TYR A O 1
ATOM 2268 N N . MET A 1 285 ? 6.961 -2.152 16.328 1 85.38 285 MET A N 1
ATOM 2269 C CA . MET A 1 285 ? 7.531 -0.924 15.789 1 85.38 285 MET A CA 1
ATOM 2270 C C . MET A 1 285 ? 8.086 -0.044 16.906 1 85.38 285 MET A C 1
ATOM 2272 O O . MET A 1 285 ? 9.164 0.542 16.766 1 85.38 285 MET A O 1
ATOM 2276 N N . TYR A 1 286 ? 7.41 0.028 17.984 1 83.25 286 TYR A N 1
ATOM 2277 C CA . TYR A 1 286 ? 7.844 0.835 19.109 1 83.25 286 TYR A CA 1
ATOM 2278 C C . TYR A 1 286 ? 9.156 0.316 19.688 1 83.25 286 TYR A C 1
ATOM 2280 O O . TYR A 1 286 ? 10.102 1.085 19.891 1 83.25 286 TYR A O 1
ATOM 2288 N N . ILE A 1 287 ? 9.227 -0.94 19.875 1 88.62 287 ILE A N 1
ATOM 2289 C CA . ILE A 1 287 ? 10.414 -1.558 20.453 1 88.62 287 ILE A CA 1
ATOM 2290 C C . ILE A 1 287 ? 11.586 -1.425 19.484 1 88.62 287 ILE A C 1
ATOM 2292 O O . ILE A 1 287 ? 12.695 -1.073 19.891 1 88.62 287 ILE A O 1
ATOM 2296 N N . SER A 1 288 ? 11.305 -1.724 18.234 1 88.06 288 SER A N 1
ATOM 2297 C CA . SER A 1 288 ? 12.367 -1.65 17.219 1 88.06 288 SER A CA 1
ATOM 2298 C C . SER A 1 288 ? 12.914 -0.232 17.109 1 88.06 288 SER A C 1
ATOM 2300 O O . SER A 1 288 ? 14.125 -0.038 16.984 1 88.06 288 SER A O 1
ATOM 2302 N N . MET A 1 289 ? 12.07 0.746 17.219 1 81.69 289 MET A N 1
ATOM 2303 C CA . MET A 1 289 ? 12.5 2.139 17.109 1 81.69 289 MET A CA 1
ATOM 2304 C C . MET A 1 289 ? 13.266 2.578 18.359 1 81.69 289 MET A C 1
ATOM 2306 O O . MET A 1 289 ? 14.242 3.318 18.25 1 81.69 289 MET A O 1
ATOM 2310 N N . LYS A 1 290 ? 12.859 2.17 19.469 1 83.06 290 LYS A N 1
ATOM 2311 C CA . LYS A 1 290 ? 13.539 2.502 20.719 1 83.06 290 LYS A CA 1
ATOM 2312 C C . LYS A 1 290 ? 14.953 1.915 20.75 1 83.06 290 LYS A C 1
ATOM 2314 O O . LYS A 1 290 ? 15.898 2.584 21.172 1 83.06 290 LYS A O 1
ATOM 2319 N N . ILE A 1 291 ? 14.992 0.756 20.266 1 83.31 291 ILE A N 1
ATOM 2320 C CA . ILE A 1 291 ? 16.281 0.082 20.266 1 83.31 291 ILE A CA 1
ATOM 2321 C C . ILE A 1 291 ? 17.234 0.792 19.297 1 83.31 291 ILE A C 1
ATOM 2323 O O . ILE A 1 291 ? 18.406 0.996 19.609 1 83.31 291 ILE A O 1
ATOM 2327 N N . THR A 1 292 ? 16.75 1.18 18.203 1 79.38 292 THR A N 1
ATOM 2328 C CA . THR A 1 292 ? 17.562 1.838 17.203 1 79.38 292 THR A CA 1
ATOM 2329 C C . THR A 1 292 ? 17.953 3.244 17.641 1 79.38 292 THR A C 1
ATOM 2331 O O . THR A 1 292 ? 19.078 3.686 17.422 1 79.38 292 THR A O 1
ATOM 2334 N N . LYS A 1 293 ? 17.047 3.943 18.312 1 74.38 293 LYS A N 1
ATOM 2335 C CA . LYS A 1 293 ? 17.344 5.277 18.828 1 74.38 293 LYS A CA 1
ATOM 2336 C C . LYS A 1 293 ? 18.375 5.211 19.953 1 74.38 293 LYS A C 1
ATOM 2338 O O . LYS A 1 293 ? 19.234 6.078 20.062 1 74.38 293 LYS A O 1
ATOM 2343 N N . LEU A 1 294 ? 18.219 4.227 20.719 1 61.72 294 LEU A N 1
ATOM 2344 C CA . LEU A 1 294 ? 19.156 4.043 21.828 1 61.72 294 LEU A CA 1
ATOM 2345 C C . LEU A 1 294 ? 20.562 3.764 21.312 1 61.72 294 LEU A C 1
ATOM 2347 O O . LEU A 1 294 ? 21.547 4.176 21.938 1 61.72 294 LEU A O 1
ATOM 2351 N N . GLN A 1 295 ? 20.531 3.188 20.219 1 63.09 295 GLN A N 1
ATOM 2352 C CA . GLN A 1 295 ? 21.828 2.932 19.609 1 63.09 295 GLN A CA 1
ATOM 2353 C C . GLN A 1 295 ? 22.438 4.215 19.047 1 63.09 295 GLN A C 1
ATOM 2355 O O . GLN A 1 295 ? 23.656 4.324 18.922 1 63.09 295 GLN A O 1
ATOM 2360 N N . GLU A 1 296 ? 21.625 5.141 18.562 1 60.12 296 GLU A N 1
ATOM 2361 C CA . GLU A 1 296 ? 22.109 6.449 18.125 1 60.12 296 GLU A CA 1
ATOM 2362 C C . GLU A 1 296 ? 22.688 7.23 19.297 1 60.12 296 GLU A C 1
ATOM 2364 O O . GLU A 1 296 ? 23.688 7.934 19.156 1 60.12 296 GLU A O 1
ATOM 2369 N N . GLY A 1 297 ? 21.859 7.383 20.422 1 49.25 297 GLY A N 1
ATOM 2370 C CA . GLY A 1 297 ? 22.375 8.109 21.562 1 49.25 297 GLY A CA 1
ATOM 2371 C C . GLY A 1 297 ? 23.672 7.52 22.109 1 49.25 297 GLY A C 1
ATOM 2372 O O . GLY A 1 297 ? 24.422 8.203 22.812 1 49.25 297 GLY A O 1
ATOM 2373 N N . ALA A 1 298 ? 23.875 6.355 21.984 1 45.47 298 ALA A N 1
ATOM 2374 C CA . ALA A 1 298 ? 25.094 5.762 22.516 1 45.47 298 ALA A CA 1
ATOM 2375 C C . ALA A 1 298 ? 26.266 5.977 21.578 1 45.47 298 ALA A C 1
ATOM 2377 O O . ALA A 1 298 ? 27.438 5.824 21.969 1 45.47 298 ALA A O 1
ATOM 2378 N N . SER A 1 299 ? 25.984 6.199 20.297 1 41.59 299 SER A N 1
ATOM 2379 C CA . SER A 1 299 ? 27.172 6.5 19.5 1 41.59 299 SER A CA 1
ATOM 2380 C C . SER A 1 299 ? 27.484 7.988 19.531 1 41.59 299 SER A C 1
ATOM 2382 O O . SER A 1 299 ? 26.594 8.828 19.562 1 41.59 299 SER A O 1
ATOM 2384 N N . MET B 1 1 ? 43 -3.217 -19.156 1 42.5 1 MET B N 1
ATOM 2385 C CA . MET B 1 1 ? 42.094 -3.238 -18.016 1 42.5 1 MET B CA 1
ATOM 2386 C C . MET B 1 1 ? 42.656 -4.074 -16.875 1 42.5 1 MET B C 1
ATOM 2388 O O . MET B 1 1 ? 43 -5.242 -17.062 1 42.5 1 MET B O 1
ATOM 2392 N N . LYS B 1 2 ? 43.188 -3.463 -15.844 1 51.62 2 LYS B N 1
ATOM 2393 C CA . LYS B 1 2 ? 44.031 -4.195 -14.891 1 51.62 2 LYS B CA 1
ATOM 2394 C C . LYS B 1 2 ? 43.25 -5.355 -14.273 1 51.62 2 LYS B C 1
ATOM 2396 O O . LYS B 1 2 ? 42.031 -5.293 -14.133 1 51.62 2 LYS B O 1
ATOM 2401 N N . LYS B 1 3 ? 43.844 -6.453 -14.125 1 54.06 3 LYS B N 1
ATOM 2402 C CA . LYS B 1 3 ? 43.406 -7.742 -13.617 1 54.06 3 LYS B CA 1
ATOM 2403 C C . LYS B 1 3 ? 42.344 -7.555 -12.523 1 54.06 3 LYS B C 1
ATOM 2405 O O . LYS B 1 3 ? 41.406 -8.336 -12.422 1 54.06 3 LYS B O 1
ATOM 2410 N N . SER B 1 4 ? 42.469 -6.609 -11.734 1 57.31 4 SER B N 1
ATOM 2411 C CA . SER B 1 4 ? 41.594 -6.309 -10.609 1 57.31 4 SER B CA 1
ATOM 2412 C C . SER B 1 4 ? 40.25 -5.816 -11.094 1 57.31 4 SER B C 1
ATOM 2414 O O . SER B 1 4 ? 39.219 -6.156 -10.508 1 57.31 4 SER B O 1
ATOM 2416 N N . THR B 1 5 ? 40.312 -5.152 -12.195 1 56.47 5 THR B N 1
ATOM 2417 C CA . THR B 1 5 ? 39.062 -4.637 -12.758 1 56.47 5 THR B CA 1
ATOM 2418 C C . THR B 1 5 ? 38.219 -5.766 -13.344 1 56.47 5 THR B C 1
ATOM 2420 O O . THR B 1 5 ? 37 -5.793 -13.164 1 56.47 5 THR B O 1
ATOM 2423 N N . VAL B 1 6 ? 38.906 -6.621 -13.977 1 57.38 6 VAL B N 1
ATOM 2424 C CA . VAL B 1 6 ? 38.219 -7.746 -14.594 1 57.38 6 VAL B CA 1
ATOM 2425 C C . VAL B 1 6 ? 37.625 -8.641 -13.516 1 57.38 6 VAL B C 1
ATOM 2427 O O . VAL B 1 6 ? 36.5 -9.125 -13.672 1 57.38 6 VAL B O 1
ATOM 2430 N N . ALA B 1 7 ? 38.312 -8.859 -12.484 1 56.03 7 ALA B N 1
ATOM 2431 C CA . ALA B 1 7 ? 37.812 -9.664 -11.375 1 56.03 7 ALA B CA 1
ATOM 2432 C C . ALA B 1 7 ? 36.594 -9.016 -10.719 1 56.03 7 ALA B C 1
ATOM 2434 O O . ALA B 1 7 ? 35.625 -9.695 -10.391 1 56.03 7 ALA B O 1
ATOM 2435 N N . ALA B 1 8 ? 36.719 -7.742 -10.586 1 57.38 8 ALA B N 1
ATOM 2436 C CA . ALA B 1 8 ? 35.594 -7.016 -9.992 1 57.38 8 ALA B CA 1
ATOM 2437 C C . ALA B 1 8 ? 34.375 -7.094 -10.891 1 57.38 8 ALA B C 1
ATOM 2439 O O . ALA B 1 8 ? 33.25 -7.293 -10.398 1 57.38 8 ALA B O 1
ATOM 2440 N N . LEU B 1 9 ? 34.656 -7.008 -12.125 1 58.69 9 LEU B N 1
ATOM 2441 C CA . LEU B 1 9 ? 33.531 -7.047 -13.078 1 58.69 9 LEU B CA 1
ATOM 2442 C C . LEU B 1 9 ? 32.906 -8.445 -13.133 1 58.69 9 LEU B C 1
ATOM 2444 O O . LEU B 1 9 ? 31.703 -8.586 -13.289 1 58.69 9 LEU B O 1
ATOM 2448 N N . THR B 1 10 ? 33.75 -9.391 -13.07 1 59.75 10 THR B N 1
ATOM 2449 C CA . THR B 1 10 ? 33.25 -10.758 -13.133 1 59.75 10 THR B CA 1
ATOM 2450 C C . THR B 1 10 ? 32.344 -11.062 -11.922 1 59.75 10 THR B C 1
ATOM 2452 O O . THR B 1 10 ? 31.422 -11.867 -12.016 1 59.75 10 THR B O 1
ATOM 2455 N N . LEU B 1 11 ? 32.656 -10.43 -10.883 1 57.72 11 LEU B N 1
ATOM 2456 C CA . LEU B 1 11 ? 31.859 -10.641 -9.688 1 57.72 11 LEU B CA 1
ATOM 2457 C C . LEU B 1 11 ? 30.562 -9.836 -9.75 1 57.72 11 LEU B C 1
ATOM 2459 O O . LEU B 1 11 ? 29.516 -10.305 -9.297 1 57.72 11 LEU B O 1
ATOM 2463 N N . ILE B 1 12 ? 30.766 -8.742 -10.5 1 61.69 12 ILE B N 1
ATOM 2464 C CA . ILE B 1 12 ? 29.656 -7.793 -10.469 1 61.69 12 ILE B CA 1
ATOM 2465 C C . ILE B 1 12 ? 28.656 -8.125 -11.578 1 61.69 12 ILE B C 1
ATOM 2467 O O . ILE B 1 12 ? 27.453 -7.992 -11.391 1 61.69 12 ILE B O 1
ATOM 2471 N N . LEU B 1 13 ? 29.141 -8.68 -12.641 1 62.91 13 LEU B N 1
ATOM 2472 C CA . LEU B 1 13 ? 28.328 -8.852 -13.836 1 62.91 13 LEU B CA 1
ATOM 2473 C C . LEU B 1 13 ? 27.219 -9.867 -13.602 1 62.91 13 LEU B C 1
ATOM 2475 O O . LEU B 1 13 ? 26.062 -9.625 -13.961 1 62.91 13 LEU B O 1
ATOM 2479 N N . PRO B 1 14 ? 27.594 -10.977 -12.961 1 62.06 14 PRO B N 1
ATOM 2480 C CA . PRO B 1 14 ? 26.5 -11.922 -12.75 1 62.06 14 PRO B CA 1
ATOM 2481 C C . PRO B 1 14 ? 25.406 -11.359 -11.852 1 62.06 14 PRO B C 1
ATOM 2483 O O . PRO B 1 14 ? 24.219 -11.617 -12.078 1 62.06 14 PRO B O 1
ATOM 2486 N N . GLY B 1 15 ? 25.938 -10.586 -10.93 1 63 15 GLY B N 1
ATOM 2487 C CA . GLY B 1 15 ? 24.953 -9.977 -10.039 1 63 15 GLY B CA 1
ATOM 2488 C C . GLY B 1 15 ? 24.062 -8.961 -10.734 1 63 15 GLY B C 1
ATOM 2489 O O . GLY B 1 15 ? 22.859 -8.961 -10.539 1 63 15 GLY B O 1
ATOM 2490 N N . MET B 1 16 ? 24.703 -8.289 -11.578 1 64.62 16 MET B N 1
ATOM 2491 C CA . MET B 1 16 ? 23.953 -7.273 -12.312 1 64.62 16 MET B CA 1
ATOM 2492 C C . MET B 1 16 ? 23 -7.918 -13.312 1 64.62 16 MET B C 1
ATOM 2494 O O . MET B 1 16 ? 21.859 -7.469 -13.477 1 64.62 16 MET B O 1
ATOM 2498 N N . ALA B 1 17 ? 23.5 -8.914 -13.914 1 65 17 ALA B N 1
ATOM 2499 C CA . ALA B 1 17 ? 22.672 -9.617 -14.883 1 65 17 ALA B CA 1
ATOM 2500 C C . ALA B 1 17 ? 21.469 -10.258 -14.195 1 65 17 ALA B C 1
ATOM 2502 O O . ALA B 1 17 ? 20.344 -10.188 -14.703 1 65 17 ALA B O 1
ATOM 2503 N N . ALA B 1 18 ? 21.734 -10.836 -13.133 1 62.91 18 ALA B N 1
ATOM 2504 C CA . ALA B 1 18 ? 20.656 -11.477 -12.391 1 62.91 18 ALA B CA 1
ATOM 2505 C C . ALA B 1 18 ? 19.625 -10.445 -11.914 1 62.91 18 ALA B C 1
ATOM 2507 O O . ALA B 1 18 ? 18.422 -10.68 -12.016 1 62.91 18 ALA B O 1
ATOM 2508 N N . PHE B 1 19 ? 20.281 -9.406 -11.602 1 63.84 19 PHE B N 1
ATOM 2509 C CA . PHE B 1 19 ? 19.406 -8.344 -11.117 1 63.84 19 PHE B CA 1
ATOM 2510 C C . PHE B 1 19 ? 18.547 -7.797 -12.25 1 63.84 19 PHE B C 1
ATOM 2512 O O . PHE B 1 19 ? 17.344 -7.613 -12.086 1 63.84 19 PHE B O 1
ATOM 2519 N N . LEU B 1 20 ? 19.188 -7.551 -13.336 1 64.88 20 LEU B N 1
ATOM 2520 C CA . LEU B 1 20 ? 18.453 -7.023 -14.484 1 64.88 20 LEU B CA 1
ATOM 2521 C C . LEU B 1 20 ? 17.391 -8.008 -14.945 1 64.88 20 LEU B C 1
ATOM 2523 O O . LEU B 1 20 ? 16.281 -7.609 -15.312 1 64.88 20 LEU B O 1
ATOM 2527 N N . PHE B 1 21 ? 17.734 -9.25 -14.812 1 66.06 21 PHE B N 1
ATOM 2528 C CA . PHE B 1 21 ? 16.781 -10.273 -15.219 1 66.06 21 PHE B CA 1
ATOM 2529 C C . PHE B 1 21 ? 15.57 -10.289 -14.297 1 66.06 21 PHE B C 1
ATOM 2531 O O . PHE B 1 21 ? 14.43 -10.25 -14.766 1 66.06 21 PHE B O 1
ATOM 2538 N N . PHE B 1 22 ? 15.859 -10.281 -13.109 1 65.62 22 PHE B N 1
ATOM 2539 C CA . PHE B 1 22 ? 14.758 -10.422 -12.164 1 65.62 22 PHE B CA 1
ATOM 2540 C C . PHE B 1 22 ? 13.961 -9.125 -12.062 1 65.62 22 PHE B C 1
ATOM 2542 O O . PHE B 1 22 ? 12.781 -9.141 -11.695 1 65.62 22 PHE B O 1
ATOM 2549 N N . ASN B 1 23 ? 14.633 -8.109 -12.453 1 71.25 23 ASN B N 1
ATOM 2550 C CA . ASN B 1 23 ? 13.961 -6.82 -12.352 1 71.25 23 ASN B CA 1
ATOM 2551 C C . ASN B 1 23 ? 13.18 -6.488 -13.617 1 71.25 23 ASN B C 1
ATOM 2553 O O . ASN B 1 23 ? 12.016 -6.09 -13.547 1 71.25 23 ASN B O 1
ATOM 2557 N N . ILE B 1 24 ? 13.766 -6.773 -14.742 1 75.94 24 ILE B N 1
ATOM 2558 C CA . ILE B 1 24 ? 13.219 -6.266 -16 1 75.94 24 ILE B CA 1
ATOM 2559 C C . ILE B 1 24 ? 12.422 -7.367 -16.688 1 75.94 24 ILE B C 1
ATOM 2561 O O . ILE B 1 24 ? 11.375 -7.102 -17.297 1 75.94 24 ILE B O 1
ATOM 2565 N N . TYR B 1 25 ? 12.844 -8.547 -16.516 1 79.12 25 TYR B N 1
ATOM 2566 C CA . TYR B 1 25 ? 12.273 -9.641 -17.297 1 79.12 25 TYR B CA 1
ATOM 2567 C C . TYR B 1 25 ? 10.789 -9.812 -16.969 1 79.12 25 TYR B C 1
ATOM 2569 O O . TYR B 1 25 ? 9.969 -9.969 -17.875 1 79.12 25 TYR B O 1
ATOM 2577 N N . PRO B 1 26 ? 10.445 -9.82 -15.727 1 80 26 PRO B N 1
ATOM 2578 C CA . PRO B 1 26 ? 9.016 -9.984 -15.438 1 80 26 PRO B CA 1
ATOM 2579 C C . PRO B 1 26 ? 8.156 -8.914 -16.094 1 80 26 PRO B C 1
ATOM 2581 O O . PRO B 1 26 ? 7.047 -9.211 -16.562 1 80 26 PRO B O 1
ATOM 2584 N N . ILE B 1 27 ? 8.641 -7.789 -16.141 1 81.88 27 ILE B N 1
ATOM 2585 C CA . ILE B 1 27 ? 7.906 -6.68 -16.734 1 81.88 27 ILE B CA 1
ATOM 2586 C C . ILE B 1 27 ? 7.801 -6.875 -18.234 1 81.88 27 ILE B C 1
ATOM 2588 O O . ILE B 1 27 ? 6.715 -6.75 -18.812 1 81.88 27 ILE B O 1
ATOM 2592 N N . LEU B 1 28 ? 8.945 -7.238 -18.859 1 83.06 28 LEU B N 1
ATOM 2593 C CA . LEU B 1 28 ? 8.961 -7.473 -20.297 1 83.06 28 LEU B CA 1
ATOM 2594 C C . LEU B 1 28 ? 8.039 -8.633 -20.672 1 83.06 28 LEU B C 1
ATOM 2596 O O . LEU B 1 28 ? 7.359 -8.586 -21.703 1 83.06 28 LEU B O 1
ATOM 2600 N N . TYR B 1 29 ? 8.047 -9.602 -19.875 1 81.75 29 TYR B N 1
ATOM 2601 C CA . TYR B 1 29 ? 7.195 -10.758 -20.125 1 81.75 29 TYR B CA 1
ATOM 2602 C C . TYR B 1 29 ? 5.723 -10.391 -20.031 1 81.75 29 TYR B C 1
ATOM 2604 O O . TYR B 1 29 ? 4.906 -10.852 -20.828 1 81.75 29 TYR B O 1
ATOM 2612 N N . SER B 1 30 ? 5.406 -9.625 -19.062 1 82.06 30 SER B N 1
ATOM 2613 C CA . SER B 1 30 ? 4.023 -9.18 -18.922 1 82.06 30 SER B CA 1
ATOM 2614 C C . SER B 1 30 ? 3.59 -8.328 -20.094 1 82.06 30 SER B C 1
ATOM 2616 O O . SER B 1 30 ? 2.449 -8.422 -20.562 1 82.06 30 SER B O 1
ATOM 2618 N N . ILE B 1 31 ? 4.492 -7.516 -20.562 1 86.12 31 ILE B N 1
ATOM 2619 C CA . ILE B 1 31 ? 4.211 -6.699 -21.734 1 86.12 31 ILE B CA 1
ATOM 2620 C C . ILE B 1 31 ? 3.984 -7.602 -22.953 1 86.12 31 ILE B C 1
ATOM 2622 O O . ILE B 1 31 ? 3.074 -7.367 -23.75 1 86.12 31 ILE B O 1
ATOM 2626 N N . TYR B 1 32 ? 4.773 -8.602 -23.062 1 86.69 32 TYR B N 1
ATOM 2627 C CA . TYR B 1 32 ? 4.609 -9.57 -24.141 1 86.69 32 TYR B CA 1
ATOM 2628 C C . TYR B 1 32 ? 3.227 -10.211 -24.094 1 86.69 32 TYR B C 1
ATOM 2630 O O . TYR B 1 32 ? 2.572 -10.359 -25.125 1 86.69 32 TYR B O 1
ATOM 2638 N N . ILE B 1 33 ? 2.773 -10.562 -22.922 1 86.25 33 ILE B N 1
ATOM 2639 C CA . ILE B 1 33 ? 1.483 -11.219 -22.75 1 86.25 33 ILE B CA 1
ATOM 2640 C C . ILE B 1 33 ? 0.362 -10.281 -23.188 1 86.25 33 ILE B C 1
ATOM 2642 O O . ILE B 1 33 ? -0.659 -10.734 -23.719 1 86.25 33 ILE B O 1
ATOM 2646 N N . ALA B 1 34 ? 0.54 -8.992 -23.047 1 89.94 34 ALA B N 1
ATOM 2647 C CA . ALA B 1 34 ? -0.456 -8.008 -23.453 1 89.94 34 ALA B CA 1
ATOM 2648 C C . ALA B 1 34 ? -0.679 -8.039 -24.953 1 89.94 34 ALA B C 1
ATOM 2650 O O . ALA B 1 34 ? -1.704 -7.566 -25.453 1 89.94 34 ALA B O 1
ATOM 2651 N N . PHE B 1 35 ? 0.28 -8.633 -25.641 1 92.5 35 PHE B N 1
ATOM 2652 C CA . PHE B 1 35 ? 0.195 -8.703 -27.094 1 92.5 35 PHE B CA 1
ATOM 2653 C C . PHE B 1 35 ? -0.227 -10.094 -27.547 1 92.5 35 PHE B C 1
ATOM 2655 O O . PHE B 1 35 ? -0.166 -10.406 -28.734 1 92.5 35 PHE B O 1
ATOM 2662 N N . THR B 1 36 ? -0.659 -10.914 -26.656 1 89.38 36 THR B N 1
ATOM 2663 C CA . THR B 1 36 ? -1.056 -12.273 -26.984 1 89.38 36 THR B CA 1
ATOM 2664 C C . THR B 1 36 ? -2.523 -12.508 -26.625 1 89.38 36 THR B C 1
ATOM 2666 O O . THR B 1 36 ? -3.158 -11.672 -25.984 1 89.38 36 THR B O 1
ATOM 2669 N N . ASN B 1 37 ? -3.078 -13.672 -27.125 1 86.5 37 ASN B N 1
ATOM 2670 C CA . ASN B 1 37 ? -4.445 -14.07 -26.797 1 86.5 37 ASN B CA 1
ATOM 2671 C C . ASN B 1 37 ? -4.488 -14.93 -25.531 1 86.5 37 ASN B C 1
ATOM 2673 O O . ASN B 1 37 ? -5.348 -15.805 -25.406 1 86.5 37 ASN B O 1
ATOM 2677 N N . ALA B 1 38 ? -3.59 -14.664 -24.625 1 82.06 38 ALA B N 1
ATOM 2678 C CA . ALA B 1 38 ? -3.496 -15.469 -23.406 1 82.06 38 ALA B CA 1
ATOM 2679 C C . ALA B 1 38 ? -4.816 -15.469 -22.656 1 82.06 38 ALA B C 1
ATOM 2681 O O . ALA B 1 38 ? -5.367 -14.398 -22.359 1 82.06 38 ALA B O 1
ATOM 2682 N N . GLN B 1 39 ? -5.324 -16.594 -22.469 1 78.25 39 GLN B N 1
ATOM 2683 C CA . GLN B 1 39 ? -6.562 -16.812 -21.719 1 78.25 39 GLN B CA 1
ATOM 2684 C C . GLN B 1 39 ? -6.535 -18.156 -21 1 78.25 39 GLN B C 1
ATOM 2686 O O . GLN B 1 39 ? -5.621 -18.953 -21.188 1 78.25 39 GLN B O 1
ATOM 2691 N N . MET B 1 40 ? -7.547 -18.188 -20.078 1 72.44 40 MET B N 1
ATOM 2692 C CA . MET B 1 40 ? -7.621 -19.453 -19.359 1 72.44 40 MET B CA 1
ATOM 2693 C C . MET B 1 40 ? -7.645 -20.625 -20.328 1 72.44 40 MET B C 1
ATOM 2695 O O . MET B 1 40 ? -8.445 -20.641 -21.266 1 72.44 40 MET B O 1
ATOM 2699 N N . GLY B 1 41 ? -6.836 -21.562 -20.156 1 67.44 41 GLY B N 1
ATOM 2700 C CA . GLY B 1 41 ? -6.754 -22.734 -21.016 1 67.44 41 GLY B CA 1
ATOM 2701 C C . GLY B 1 41 ? -5.504 -22.75 -21.875 1 67.44 41 GLY B C 1
ATOM 2702 O O . GLY B 1 41 ? -4.938 -23.812 -22.141 1 67.44 41 GLY B O 1
ATOM 2703 N N . ASN B 1 42 ? -5.254 -21.625 -22.5 1 66.31 42 ASN B N 1
ATOM 2704 C CA . ASN B 1 42 ? -4.039 -21.578 -23.312 1 66.31 42 ASN B CA 1
ATOM 2705 C C . ASN B 1 42 ? -2.879 -20.953 -22.547 1 66.31 42 ASN B C 1
ATOM 2707 O O . ASN B 1 42 ? -1.735 -20.984 -23.016 1 66.31 42 ASN B O 1
ATOM 2711 N N . PHE B 1 43 ? -3.268 -20.328 -21.469 1 65.75 43 PHE B N 1
ATOM 2712 C CA . PHE B 1 43 ? -2.322 -19.781 -20.516 1 65.75 43 PHE B CA 1
ATOM 2713 C C . PHE B 1 43 ? -2.965 -19.641 -19.141 1 65.75 43 PHE B C 1
ATOM 2715 O O . PHE B 1 43 ? -4.047 -19.062 -19 1 65.75 43 PHE B O 1
ATOM 2722 N N . PRO B 1 44 ? -2.508 -20.141 -18.016 1 56.66 44 PRO B N 1
ATOM 2723 C CA . PRO B 1 44 ? -1.359 -21.016 -17.766 1 56.66 44 PRO B CA 1
ATOM 2724 C C . PRO B 1 44 ? -1.698 -22.5 -17.906 1 56.66 44 PRO B C 1
ATOM 2726 O O . PRO B 1 44 ? -0.798 -23.344 -17.938 1 56.66 44 PRO B O 1
ATOM 2729 N N . THR B 1 45 ? -3.041 -22.797 -17.797 1 55.25 45 THR B N 1
ATOM 2730 C CA . THR B 1 45 ? -3.377 -24.203 -17.859 1 55.25 45 THR B CA 1
ATOM 2731 C C . THR B 1 45 ? -3.785 -24.625 -19.266 1 55.25 45 THR B C 1
ATOM 2733 O O . THR B 1 45 ? -4.465 -23.859 -19.969 1 55.25 45 THR B O 1
ATOM 2736 N N . HIS B 1 46 ? -2.984 -25.594 -19.719 1 55.88 46 HIS B N 1
ATOM 2737 C CA . HIS B 1 46 ? -3.305 -26.094 -21.047 1 55.88 46 HIS B CA 1
ATOM 2738 C C . HIS B 1 46 ? -4.617 -26.875 -21.047 1 55.88 46 HIS B C 1
ATOM 2740 O O . HIS B 1 46 ? -4.785 -27.812 -20.266 1 55.88 46 HIS B O 1
ATOM 2746 N N . ASN B 1 47 ? -5.504 -26.156 -21.469 1 61.72 47 ASN B N 1
ATOM 2747 C CA . ASN B 1 47 ? -6.719 -26.875 -21.844 1 61.72 47 ASN B CA 1
ATOM 2748 C C . ASN B 1 47 ? -6.789 -27.109 -23.344 1 61.72 47 ASN B C 1
ATOM 2750 O O . ASN B 1 47 ? -6.695 -26.172 -24.125 1 61.72 47 ASN B O 1
ATOM 2754 N N . PRO B 1 48 ? -6.688 -28.359 -23.703 1 61.81 48 PRO B N 1
ATOM 2755 C CA . PRO B 1 48 ? -6.703 -28.688 -25.125 1 61.81 48 PRO B CA 1
ATOM 2756 C C . PRO B 1 48 ? -7.805 -27.953 -25.891 1 61.81 48 PRO B C 1
ATOM 2758 O O . PRO B 1 48 ? -7.676 -27.719 -27.094 1 61.81 48 PRO B O 1
ATOM 2761 N N . SER B 1 49 ? -8.812 -27.594 -25.188 1 66.19 49 SER B N 1
ATOM 2762 C CA . SER B 1 49 ? -9.922 -26.969 -25.891 1 66.19 49 SER B CA 1
ATOM 2763 C C . SER B 1 49 ? -9.688 -25.469 -26.078 1 66.19 49 SER B C 1
ATOM 2765 O O . SER B 1 49 ? -10.461 -24.797 -26.766 1 66.19 49 SER B O 1
ATOM 2767 N N . ALA B 1 50 ? -8.633 -25.016 -25.453 1 68.56 50 ALA B N 1
ATOM 2768 C CA . ALA B 1 50 ? -8.367 -23.594 -25.562 1 68.56 50 ALA B CA 1
ATOM 2769 C C . ALA B 1 50 ? -7.48 -23.297 -26.766 1 68.56 50 ALA B C 1
ATOM 2771 O O . ALA B 1 50 ? -6.691 -24.141 -27.188 1 68.56 50 ALA B O 1
ATOM 2772 N N . PRO B 1 51 ? -7.754 -22.188 -27.531 1 74.62 51 PRO B N 1
ATOM 2773 C CA . PRO B 1 51 ? -6.898 -21.812 -28.672 1 74.62 51 PRO B CA 1
ATOM 2774 C C . PRO B 1 51 ? -5.43 -21.672 -28.281 1 74.62 51 PRO B C 1
ATOM 2776 O O . PRO B 1 51 ? -5.121 -21.391 -27.109 1 74.62 51 PRO B O 1
ATOM 2779 N N . PRO B 1 52 ? -4.57 -22.031 -29.156 1 78.31 52 PRO B N 1
ATOM 2780 C CA . PRO B 1 52 ? -3.139 -21.891 -28.875 1 78.31 52 PRO B CA 1
ATOM 2781 C C . PRO B 1 52 ? -2.736 -20.453 -28.562 1 78.31 52 PRO B C 1
ATOM 2783 O O . PRO B 1 52 ? -3.412 -19.516 -29 1 78.31 52 PRO B O 1
ATOM 2786 N N . LEU B 1 53 ? -1.757 -20.344 -27.781 1 82.5 53 LEU B N 1
ATOM 2787 C CA . LEU B 1 53 ? -1.202 -19.031 -27.469 1 82.5 53 LEU B CA 1
ATOM 2788 C C . LEU B 1 53 ? -0.572 -18.406 -28.703 1 82.5 53 LEU B C 1
ATOM 2790 O O . LEU B 1 53 ? 0.335 -18.984 -29.312 1 82.5 53 LEU B O 1
ATOM 2794 N N . LYS B 1 54 ? -1.167 -17.266 -29.25 1 87.06 54 LYS B N 1
ATOM 2795 C CA . LYS B 1 54 ? -0.699 -16.594 -30.453 1 87.06 54 LYS B CA 1
ATOM 2796 C C . LYS B 1 54 ? -0.51 -15.094 -30.203 1 87.06 54 LYS B C 1
ATOM 2798 O O . LYS B 1 54 ? -1.146 -14.523 -29.312 1 87.06 54 LYS B O 1
ATOM 2803 N N . PHE B 1 55 ? 0.411 -14.633 -30.953 1 91.62 55 PHE B N 1
ATOM 2804 C CA . PHE B 1 55 ? 0.608 -13.188 -30.953 1 91.62 55 PHE B CA 1
ATOM 2805 C C . PHE B 1 55 ? -0.521 -12.484 -31.703 1 91.62 55 PHE B C 1
ATOM 2807 O O . PHE B 1 55 ? -0.808 -12.82 -32.844 1 91.62 55 PHE B O 1
ATOM 2814 N N . VAL B 1 56 ? -1.261 -11.586 -31.078 1 92.19 56 VAL B N 1
ATOM 2815 C CA . VAL B 1 56 ? -2.424 -10.945 -31.672 1 92.19 56 VAL B CA 1
ATOM 2816 C C . VAL B 1 56 ? -2.148 -9.453 -31.875 1 92.19 56 VAL B C 1
ATOM 2818 O O . VAL B 1 56 ? -3.068 -8.672 -32.125 1 92.19 56 VAL B O 1
ATOM 2821 N N . GLY B 1 57 ? -0.913 -9.039 -31.672 1 92.56 57 GLY B N 1
ATOM 2822 C CA . GLY B 1 57 ? -0.533 -7.652 -31.891 1 92.56 57 GLY B CA 1
ATOM 2823 C C . GLY B 1 57 ? -1.254 -6.688 -30.969 1 92.56 57 GLY B C 1
ATOM 2824 O O . GLY B 1 57 ? -1.257 -6.871 -29.75 1 92.56 57 GLY B O 1
ATOM 2825 N N . LEU B 1 58 ? -1.978 -5.723 -31.656 1 93.69 58 LEU B N 1
ATOM 2826 C CA . LEU B 1 58 ? -2.578 -4.652 -30.875 1 93.69 58 LEU B CA 1
ATOM 2827 C C . LEU B 1 58 ? -4.062 -4.914 -30.641 1 93.69 58 LEU B C 1
ATOM 2829 O O . LEU B 1 58 ? -4.793 -4.02 -30.203 1 93.69 58 LEU B O 1
ATOM 2833 N N . ASP B 1 59 ? -4.52 -6.109 -30.812 1 93.75 59 ASP B N 1
ATOM 2834 C CA . ASP B 1 59 ? -5.934 -6.449 -30.719 1 93.75 59 ASP B CA 1
ATOM 2835 C C . ASP B 1 59 ? -6.461 -6.195 -29.297 1 93.75 59 ASP B C 1
ATOM 2837 O O . ASP B 1 59 ? -7.559 -5.656 -29.141 1 93.75 59 ASP B O 1
ATOM 2841 N N . ASN B 1 60 ? -5.672 -6.598 -28.312 1 92.88 60 ASN B N 1
ATOM 2842 C CA . ASN B 1 60 ? -6.09 -6.387 -26.938 1 92.88 60 ASN B CA 1
ATOM 2843 C C . ASN B 1 60 ? -6.219 -4.902 -26.609 1 92.88 60 ASN B C 1
ATOM 2845 O O . ASN B 1 60 ? -7.113 -4.504 -25.859 1 92.88 60 ASN B O 1
ATOM 2849 N N . PHE B 1 61 ? -5.414 -4.125 -27.219 1 93.94 61 PHE B N 1
ATOM 2850 C CA . PHE B 1 61 ? -5.43 -2.688 -26.984 1 93.94 61 PHE B CA 1
ATOM 2851 C C . PHE B 1 61 ? -6.613 -2.037 -27.688 1 93.94 61 PHE B C 1
ATOM 2853 O O . PHE B 1 61 ? -7.258 -1.145 -27.141 1 93.94 61 PHE B O 1
ATOM 2860 N N . ARG B 1 62 ? -6.848 -2.492 -28.828 1 93.44 62 ARG B N 1
ATOM 2861 C CA . ARG B 1 62 ? -8.016 -2.008 -29.547 1 93.44 62 ARG B CA 1
ATOM 2862 C C . ARG B 1 62 ? -9.305 -2.371 -28.812 1 93.44 62 ARG B C 1
ATOM 2864 O O . ARG B 1 62 ? -10.227 -1.559 -28.734 1 93.44 62 ARG B O 1
ATOM 2871 N N . TRP B 1 63 ? -9.32 -3.535 -28.375 1 91.44 63 TRP B N 1
ATOM 2872 C CA . TRP B 1 63 ? -10.469 -3.969 -27.594 1 91.44 63 TRP B CA 1
ATOM 2873 C C . TRP B 1 63 ? -10.68 -3.064 -26.391 1 91.44 63 TRP B C 1
ATOM 2875 O O . TRP B 1 63 ? -11.797 -2.609 -26.125 1 91.44 63 TRP B O 1
ATOM 2885 N N . ALA B 1 64 ? -9.656 -2.855 -25.656 1 90.88 64 ALA B N 1
ATOM 2886 C CA . ALA B 1 64 ? -9.734 -2.043 -24.438 1 90.88 64 ALA B CA 1
ATOM 2887 C C . ALA B 1 64 ? -10.266 -0.646 -24.75 1 90.88 64 ALA B C 1
ATOM 2889 O O . ALA B 1 64 ? -11.164 -0.149 -24.062 1 90.88 64 ALA B O 1
ATOM 2890 N N . LEU B 1 65 ? -9.758 -0.028 -25.797 1 91.25 65 LEU B N 1
ATOM 2891 C CA . LEU B 1 65 ? -10.125 1.341 -26.141 1 91.25 65 LEU B CA 1
ATOM 2892 C C . LEU B 1 65 ? -11.57 1.412 -26.609 1 91.25 65 LEU B C 1
ATOM 2894 O O . LEU B 1 65 ? -12.219 2.455 -26.484 1 91.25 65 LEU B O 1
ATOM 2898 N N . ASN B 1 66 ? -12.086 0.302 -27.109 1 92.56 66 ASN B N 1
ATOM 2899 C CA . ASN B 1 66 ? -13.453 0.293 -27.641 1 92.56 66 ASN B CA 1
ATOM 2900 C C . ASN B 1 66 ? -14.445 -0.228 -26.609 1 92.56 66 ASN B C 1
ATOM 2902 O O . ASN B 1 66 ? -15.656 -0.147 -26.812 1 92.56 66 ASN B O 1
ATOM 2906 N N . ASP B 1 67 ? -14.008 -0.709 -25.547 1 93 67 ASP B N 1
ATOM 2907 C CA . ASP B 1 67 ? -14.875 -1.239 -24.5 1 93 67 ASP B CA 1
ATOM 2908 C C . ASP B 1 67 ? -15.438 -0.117 -23.625 1 93 67 ASP B C 1
ATOM 2910 O O . ASP B 1 67 ? -14.68 0.667 -23.047 1 93 67 ASP B O 1
ATOM 2914 N N . PRO B 1 68 ? -16.75 -0.037 -23.641 1 93.81 68 PRO B N 1
ATOM 2915 C CA . PRO B 1 68 ? -17.359 1.022 -22.828 1 93.81 68 PRO B CA 1
ATOM 2916 C C . PRO B 1 68 ? -16.984 0.933 -21.359 1 93.81 68 PRO B C 1
ATOM 2918 O O . P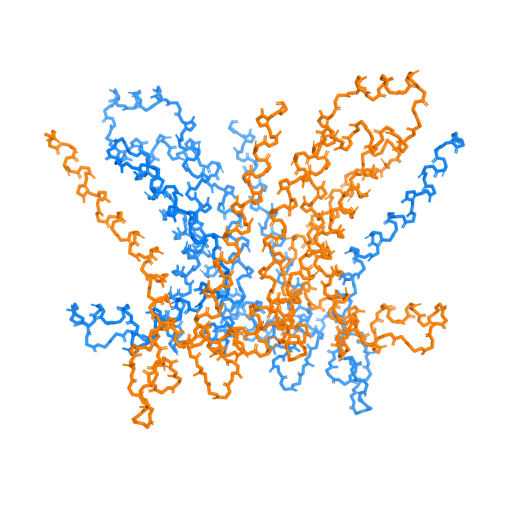RO B 1 68 ? -16.875 1.958 -20.672 1 93.81 68 PRO B O 1
ATOM 2921 N N . GLY B 1 69 ? -16.75 -0.257 -20.828 1 93.06 69 GLY B N 1
ATOM 2922 C CA . GLY B 1 69 ? -16.328 -0.429 -19.438 1 93.06 69 GLY B CA 1
ATOM 2923 C C . GLY B 1 69 ? -14.961 0.151 -19.156 1 93.06 69 GLY B C 1
ATOM 2924 O O . GLY B 1 69 ? -14.75 0.79 -18.125 1 93.06 69 GLY B O 1
ATOM 2925 N N . PHE B 1 70 ? -14.117 -0.063 -20.141 1 93.88 70 PHE B N 1
ATOM 2926 C CA . PHE B 1 70 ? -12.781 0.488 -20.016 1 93.88 70 PHE B CA 1
ATOM 2927 C C . PHE B 1 70 ? -12.812 2.012 -20.016 1 93.88 70 PHE B C 1
ATOM 2929 O O . PHE B 1 70 ? -12.18 2.658 -19.188 1 93.88 70 PHE B O 1
ATOM 2936 N N . ARG B 1 71 ? -13.539 2.555 -20.906 1 95.31 71 ARG B N 1
ATOM 2937 C CA . ARG B 1 71 ? -13.625 4.008 -21.016 1 95.31 71 ARG B CA 1
ATOM 2938 C C . ARG B 1 71 ? -14.234 4.617 -19.766 1 95.31 71 ARG B C 1
ATOM 2940 O O . ARG B 1 71 ? -13.789 5.672 -19.297 1 95.31 71 ARG B O 1
ATOM 2947 N N . SER B 1 72 ? -15.203 3.988 -19.266 1 96.38 72 SER B N 1
ATOM 2948 C CA . SER B 1 72 ? -15.82 4.453 -18.016 1 96.38 72 SER B CA 1
ATOM 2949 C C . SER B 1 72 ? -14.836 4.391 -16.859 1 96.38 72 SER B C 1
ATOM 2951 O O . SER B 1 72 ? -14.695 5.352 -16.094 1 96.38 72 SER B O 1
ATOM 2953 N N . ALA B 1 73 ? -14.164 3.262 -16.703 1 95.88 73 ALA B N 1
ATOM 2954 C CA . ALA B 1 73 ? -13.18 3.092 -15.641 1 95.88 73 ALA B CA 1
ATOM 2955 C C . ALA B 1 73 ? -12.062 4.125 -15.75 1 95.88 73 ALA B C 1
ATOM 2957 O O . ALA B 1 73 ? -11.594 4.648 -14.734 1 95.88 73 ALA B O 1
ATOM 2958 N N . PHE B 1 74 ? -11.703 4.363 -16.969 1 95.44 74 PHE B N 1
ATOM 2959 C CA . PHE B 1 74 ? -10.664 5.348 -17.219 1 95.44 74 PHE B CA 1
ATOM 2960 C C . PHE B 1 74 ? -11.094 6.73 -16.75 1 95.44 74 PHE B C 1
ATOM 2962 O O . PHE B 1 74 ? -10.383 7.387 -15.992 1 95.44 74 PHE B O 1
ATOM 2969 N N . LEU B 1 75 ? -12.227 7.148 -17.156 1 96.5 75 LEU B N 1
ATOM 2970 C CA . LEU B 1 75 ? -12.75 8.469 -16.828 1 96.5 75 LEU B CA 1
ATOM 2971 C C . LEU B 1 75 ? -12.953 8.609 -15.32 1 96.5 75 LEU B C 1
ATOM 2973 O O . LEU B 1 75 ? -12.516 9.594 -14.719 1 96.5 75 LEU B O 1
ATOM 2977 N N . TRP B 1 76 ? -13.539 7.652 -14.727 1 97.38 76 TRP B N 1
ATOM 2978 C CA . TRP B 1 76 ? -13.883 7.73 -13.312 1 97.38 76 TRP B CA 1
ATOM 2979 C C . TRP B 1 76 ? -12.625 7.641 -12.445 1 97.38 76 TRP B C 1
ATOM 2981 O O . TRP B 1 76 ? -12.578 8.227 -11.359 1 97.38 76 TRP B O 1
ATOM 2991 N N . THR B 1 77 ? -11.641 6.934 -12.922 1 97.38 77 THR B N 1
ATOM 2992 C CA . THR B 1 77 ? -10.367 6.918 -12.203 1 97.38 77 THR B CA 1
ATOM 2993 C C . THR B 1 77 ? -9.789 8.328 -12.102 1 97.38 77 THR B C 1
ATOM 2995 O O . THR B 1 77 ? -9.359 8.75 -11.023 1 97.38 77 THR B O 1
ATOM 2998 N N . TRP B 1 78 ? -9.852 9.039 -13.18 1 97.38 78 TRP B N 1
ATOM 2999 C CA . TRP B 1 78 ? -9.305 10.391 -13.18 1 97.38 78 TRP B CA 1
ATOM 3000 C C . TRP B 1 78 ? -10.18 11.328 -12.359 1 97.38 78 TRP B C 1
ATOM 3002 O O . TRP B 1 78 ? -9.672 12.25 -11.711 1 97.38 78 TRP B O 1
ATOM 3012 N N . ILE B 1 79 ? -11.453 11.164 -12.398 1 98.06 79 ILE B N 1
ATOM 3013 C CA . ILE B 1 79 ? -12.344 11.953 -11.555 1 98.06 79 ILE B CA 1
ATOM 3014 C C . ILE B 1 79 ? -12.016 11.695 -10.086 1 98.06 79 ILE B C 1
ATOM 3016 O O . ILE B 1 79 ? -11.969 12.625 -9.273 1 98.06 79 ILE B O 1
ATOM 3020 N N . PHE B 1 80 ? -11.781 10.461 -9.773 1 98.19 80 PHE B N 1
ATOM 3021 C CA . PHE B 1 80 ? -11.43 10.102 -8.406 1 98.19 80 PHE B CA 1
ATOM 3022 C C . PHE B 1 80 ? -10.109 10.75 -8 1 98.19 80 PHE B C 1
ATOM 3024 O O . PHE B 1 80 ? -9.977 11.258 -6.883 1 98.19 80 PHE B O 1
ATOM 3031 N N . VAL B 1 81 ? -9.141 10.648 -8.891 1 97.69 81 VAL B N 1
ATOM 3032 C CA . VAL B 1 81 ? -7.855 11.281 -8.609 1 97.69 81 VAL B CA 1
ATOM 3033 C C . VAL B 1 81 ? -8.055 12.773 -8.359 1 97.69 81 VAL B C 1
ATOM 3035 O O . VAL B 1 81 ? -7.566 13.312 -7.367 1 97.69 81 VAL B O 1
ATOM 3038 N N . ALA B 1 82 ? -8.805 13.414 -9.188 1 97.56 82 ALA B N 1
ATOM 3039 C CA . ALA B 1 82 ? -9.031 14.852 -9.078 1 97.56 82 ALA B CA 1
ATOM 3040 C C . ALA B 1 82 ? -9.742 15.195 -7.77 1 97.56 82 ALA B C 1
ATOM 3042 O O . ALA B 1 82 ? -9.328 16.109 -7.055 1 97.56 82 ALA B O 1
ATOM 3043 N N . THR B 1 83 ? -10.773 14.484 -7.469 1 98.12 83 THR B N 1
ATOM 3044 C CA . THR B 1 83 ? -11.562 14.805 -6.289 1 98.12 83 THR B CA 1
ATOM 3045 C C . THR B 1 83 ? -10.805 14.453 -5.012 1 98.12 83 THR B C 1
ATOM 3047 O O . THR B 1 83 ? -10.758 15.258 -4.074 1 98.12 83 THR B O 1
ATOM 3050 N N . SER B 1 84 ? -10.211 13.266 -4.941 1 97.69 84 SER B N 1
ATOM 3051 C CA . SER B 1 84 ? -9.516 12.828 -3.734 1 97.69 84 SER B CA 1
ATOM 3052 C C . SER B 1 84 ? -8.297 13.703 -3.455 1 97.69 84 SER B C 1
ATOM 3054 O O . SER B 1 84 ? -8.047 14.07 -2.307 1 97.69 84 SER B O 1
ATOM 3056 N N . VAL B 1 85 ? -7.551 14 -4.5 1 97.19 85 VAL B N 1
ATOM 3057 C CA . VAL B 1 85 ? -6.34 14.797 -4.328 1 97.19 85 VAL B CA 1
ATOM 3058 C C . VAL B 1 85 ? -6.703 16.203 -3.861 1 97.19 85 VAL B C 1
ATOM 3060 O O . VAL B 1 85 ? -6.039 16.766 -2.982 1 97.19 85 VAL B O 1
ATOM 3063 N N . THR B 1 86 ? -7.727 16.766 -4.48 1 97.38 86 THR B N 1
ATOM 3064 C CA . THR B 1 86 ? -8.195 18.078 -4.059 1 97.38 86 THR B CA 1
ATOM 3065 C C . THR B 1 86 ? -8.578 18.062 -2.582 1 97.38 86 THR B C 1
ATOM 3067 O O . THR B 1 86 ? -8.172 18.953 -1.825 1 97.38 86 THR B O 1
ATOM 3070 N N . LEU B 1 87 ? -9.258 17.125 -2.176 1 96.06 87 LEU B N 1
ATOM 3071 C CA . LEU B 1 87 ? -9.703 17.016 -0.791 1 96.06 87 LEU B CA 1
ATOM 3072 C C . LEU B 1 87 ? -8.523 16.797 0.149 1 96.06 87 LEU B C 1
ATOM 3074 O O . LEU B 1 87 ? -8.5 17.344 1.258 1 96.06 87 LEU B O 1
ATOM 3078 N N . LYS B 1 88 ? -7.574 16 -0.263 1 94.62 88 LYS B N 1
ATOM 3079 C CA . LYS B 1 88 ? -6.383 15.758 0.544 1 94.62 88 LYS B CA 1
ATOM 3080 C C . LYS B 1 88 ? -5.594 17.047 0.77 1 94.62 88 LYS B C 1
ATOM 3082 O O . LYS B 1 88 ? -5.113 17.297 1.876 1 94.62 88 LYS B O 1
ATOM 3087 N N . VAL B 1 89 ? -5.465 17.781 -0.317 1 94.75 89 VAL B N 1
ATOM 3088 C CA . VAL B 1 89 ? -4.711 19.031 -0.225 1 94.75 89 VAL B CA 1
ATOM 3089 C C . VAL B 1 89 ? -5.434 20 0.704 1 94.75 89 VAL B C 1
ATOM 3091 O O . VAL B 1 89 ? -4.82 20.594 1.594 1 94.75 89 VAL B O 1
ATOM 3094 N N . LEU B 1 90 ? -6.703 20.109 0.527 1 93.06 90 LEU B N 1
ATOM 3095 C CA . LEU B 1 90 ? -7.492 21.016 1.355 1 93.06 90 LEU B CA 1
ATOM 3096 C C . LEU B 1 90 ? -7.465 20.578 2.816 1 93.06 90 LEU B C 1
ATOM 3098 O O . LEU B 1 90 ? -7.285 21.406 3.711 1 93.06 90 LEU B O 1
ATOM 3102 N N . ALA B 1 91 ? -7.617 19.312 3.039 1 88.69 91 ALA B N 1
ATOM 3103 C CA . ALA B 1 91 ? -7.574 18.781 4.406 1 88.69 91 ALA B CA 1
ATOM 3104 C C . ALA B 1 91 ? -6.191 18.984 5.023 1 88.69 91 ALA B C 1
ATOM 3106 O O . ALA B 1 91 ? -6.074 19.359 6.191 1 88.69 91 ALA B O 1
ATOM 3107 N N . GLY B 1 92 ? -5.168 18.703 4.227 1 88.25 92 GLY B N 1
ATOM 3108 C CA . GLY B 1 92 ? -3.807 18.891 4.703 1 88.25 92 GLY B CA 1
ATOM 3109 C C . GLY B 1 92 ? -3.508 20.328 5.09 1 88.25 92 GLY B C 1
ATOM 3110 O O . GLY B 1 92 ? -2.926 20.578 6.148 1 88.25 92 GLY B O 1
ATOM 3111 N N . ILE B 1 93 ? -3.904 21.234 4.23 1 89.31 93 ILE B N 1
ATOM 3112 C CA . ILE B 1 93 ? -3.678 22.641 4.504 1 89.31 93 ILE B CA 1
ATOM 3113 C C . ILE B 1 93 ? -4.461 23.062 5.746 1 89.31 93 ILE B C 1
ATOM 3115 O O . ILE B 1 93 ? -3.914 23.703 6.645 1 89.31 93 ILE B O 1
ATOM 3119 N N . PHE B 1 94 ? -5.68 22.672 5.758 1 86 94 PHE B N 1
ATOM 3120 C CA . PHE B 1 94 ? -6.555 23.047 6.871 1 86 94 PHE B CA 1
ATOM 3121 C C . PHE B 1 94 ? -5.988 22.531 8.195 1 86 94 PHE B C 1
ATOM 3123 O O . PHE B 1 94 ? -5.852 23.297 9.148 1 86 94 PHE B O 1
ATOM 3130 N N . LEU B 1 95 ? -5.59 21.328 8.242 1 83.56 95 LEU B N 1
ATOM 3131 C CA . LEU B 1 95 ? -5.109 20.719 9.484 1 83.56 95 LEU B CA 1
ATOM 3132 C C . LEU B 1 95 ? -3.73 21.266 9.852 1 83.56 95 LEU B C 1
ATOM 3134 O O . LEU B 1 95 ? -3.416 21.406 11.031 1 83.56 95 LEU B O 1
ATOM 3138 N N . SER B 1 96 ? -2.939 21.5 8.828 1 85.38 96 SER B N 1
ATOM 3139 C CA . SER B 1 96 ? -1.606 22.031 9.094 1 85.38 96 SER B CA 1
ATOM 3140 C C . SER B 1 96 ? -1.674 23.453 9.641 1 85.38 96 SER B C 1
ATOM 3142 O O . SER B 1 96 ? -0.913 23.812 10.547 1 85.38 96 SER B O 1
ATOM 3144 N N . VAL B 1 97 ? -2.559 24.266 9.109 1 83.31 97 VAL B N 1
ATOM 3145 C CA . VAL B 1 97 ? -2.723 25.641 9.578 1 83.31 97 VAL B CA 1
ATOM 3146 C C . VAL B 1 97 ? -3.244 25.641 11.016 1 83.31 97 VAL B C 1
ATOM 3148 O O . VAL B 1 97 ? -2.801 26.438 11.844 1 83.31 97 VAL B O 1
ATOM 3151 N N . LEU B 1 98 ? -4.129 24.75 11.234 1 78.12 98 LEU B N 1
ATOM 3152 C CA . LEU B 1 98 ? -4.656 24.609 12.594 1 78.12 98 LEU B CA 1
ATOM 3153 C C . LEU B 1 98 ? -3.562 24.188 13.562 1 78.12 98 LEU B C 1
ATOM 3155 O O . LEU B 1 98 ? -3.488 24.688 14.688 1 78.12 98 LEU B O 1
ATOM 3159 N N . TYR B 1 99 ? -2.764 23.312 13.109 1 77.31 99 TYR B N 1
ATOM 3160 C CA . TYR B 1 99 ? -1.681 22.781 13.93 1 77.31 99 TYR B CA 1
ATOM 3161 C C . TYR B 1 99 ? -0.639 23.844 14.219 1 77.31 99 TYR B C 1
ATOM 3163 O O . TYR B 1 99 ? -0.082 23.906 15.32 1 77.31 99 TYR B O 1
ATOM 3171 N N . ASN B 1 100 ? -0.386 24.641 13.305 1 75.81 100 ASN B N 1
ATOM 3172 C CA . ASN B 1 100 ? 0.658 25.641 13.438 1 75.81 100 ASN B CA 1
ATOM 3173 C C . ASN B 1 100 ? 0.151 26.875 14.18 1 75.81 100 ASN B C 1
ATOM 3175 O O . ASN B 1 100 ? 0.933 27.766 14.523 1 75.81 100 ASN B O 1
ATOM 3179 N N . SER B 1 101 ? -1.078 26.859 14.438 1 73.31 101 SER B N 1
ATOM 3180 C CA . SER B 1 101 ? -1.64 28 15.141 1 73.31 101 SER B CA 1
ATOM 3181 C C . SER B 1 101 ? -1.139 28.078 16.578 1 73.31 101 SER B C 1
ATOM 3183 O O . SER B 1 101 ? -0.953 27.047 17.219 1 73.31 101 SER B O 1
ATOM 3185 N N . LYS B 1 102 ? -0.728 29.203 16.969 1 66.38 102 LYS B N 1
ATOM 3186 C CA . LYS B 1 102 ? -0.214 29.453 18.312 1 66.38 102 LYS B CA 1
ATOM 3187 C C . LYS B 1 102 ? -1.248 29.078 19.359 1 66.38 102 LYS B C 1
ATOM 3189 O O . LYS B 1 102 ? -0.902 28.859 20.531 1 66.38 102 LYS B O 1
ATOM 3194 N N . TYR B 1 103 ? -2.441 28.953 18.984 1 62.88 103 TYR B N 1
ATOM 3195 C CA . TYR B 1 103 ? -3.523 28.75 19.938 1 62.88 103 TYR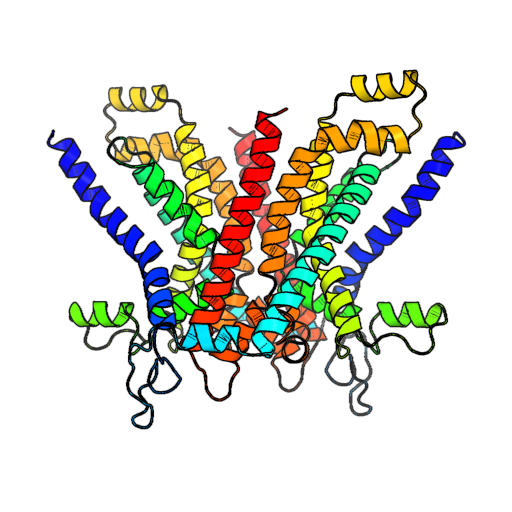 B CA 1
ATOM 3196 C C . TYR B 1 103 ? -3.74 27.266 20.219 1 62.88 103 TYR B C 1
ATOM 3198 O O . TYR B 1 103 ? -4.516 26.906 21.094 1 62.88 103 TYR B O 1
ATOM 3206 N N . VAL B 1 104 ? -3.162 26.484 19.422 1 64.06 104 VAL B N 1
ATOM 3207 C CA . VAL B 1 104 ? -3.352 25.047 19.609 1 64.06 104 VAL B CA 1
ATOM 3208 C C . VAL B 1 104 ? -2.461 24.547 20.75 1 64.06 104 VAL B C 1
ATOM 3210 O O . VAL B 1 104 ? -1.245 24.766 20.734 1 64.06 104 VAL B O 1
ATOM 3213 N N . ILE B 1 105 ? -3.256 24.094 21.875 1 61.5 105 ILE B N 1
ATOM 3214 C CA . ILE B 1 105 ? -2.557 23.531 23.016 1 61.5 105 ILE B CA 1
ATOM 3215 C C . ILE B 1 105 ? -2.441 22.016 22.859 1 61.5 105 ILE B C 1
ATOM 3217 O O . ILE B 1 105 ? -3.357 21.375 22.344 1 61.5 105 ILE B O 1
ATOM 3221 N N . GLY B 1 106 ? -1.233 21.453 23.094 1 63.03 106 GLY B N 1
ATOM 3222 C CA . GLY B 1 106 ? -1.041 20 23.078 1 63.03 106 GLY B CA 1
ATOM 3223 C C . GLY B 1 106 ? -0.559 19.484 21.75 1 63.03 106 GLY B C 1
ATOM 3224 O O . GLY B 1 106 ? -1.053 18.453 21.266 1 63.03 106 GLY B O 1
ATOM 3225 N N . LYS B 1 107 ? 0.208 20.156 21.094 1 70.88 107 LYS B N 1
ATOM 3226 C CA . LYS B 1 107 ? 0.793 19.812 19.812 1 70.88 107 LYS B CA 1
ATOM 3227 C C . LYS B 1 107 ? 1.324 18.375 19.797 1 70.88 107 LYS B C 1
ATOM 3229 O O . LYS B 1 107 ? 1.235 17.688 18.781 1 70.88 107 LYS B O 1
ATOM 3234 N N . SER B 1 108 ? 1.626 18 20.969 1 69.44 108 SER B N 1
ATOM 3235 C CA . SER B 1 108 ? 2.15 16.641 21.078 1 69.44 108 SER B CA 1
ATOM 3236 C C . SER B 1 108 ? 1.051 15.602 20.875 1 69.44 108 SER B C 1
ATOM 3238 O O . SER B 1 108 ? 1.27 14.57 20.219 1 69.44 108 SER B O 1
ATOM 3240 N N . LEU B 1 109 ? -0.062 15.836 21.438 1 67.88 109 LEU B N 1
ATOM 3241 C CA . LEU B 1 109 ? -1.178 14.914 21.281 1 67.88 109 LEU B CA 1
ATOM 3242 C C . LEU B 1 109 ? -1.631 14.852 19.828 1 67.88 109 LEU B C 1
ATOM 3244 O O . LEU B 1 109 ? -1.965 13.781 19.312 1 67.88 109 LEU B O 1
ATOM 3248 N N . TYR B 1 110 ? -1.516 15.945 19.219 1 66.31 110 TYR B N 1
ATOM 3249 C CA . TYR B 1 110 ? -1.921 16.016 17.828 1 66.31 110 TYR B CA 1
ATOM 3250 C C . TYR B 1 110 ? -0.97 15.211 16.938 1 66.31 110 TYR B C 1
ATOM 3252 O O . TYR B 1 110 ? -1.406 14.5 16.031 1 66.31 110 TYR B O 1
ATOM 3260 N N . ARG B 1 111 ? 0.235 15.297 17.203 1 67.69 111 ARG B N 1
ATOM 3261 C CA . ARG B 1 111 ? 1.225 14.539 16.438 1 67.69 111 ARG B CA 1
ATOM 3262 C C . ARG B 1 111 ? 1.015 13.039 16.609 1 67.69 111 ARG B C 1
ATOM 3264 O O . ARG B 1 111 ? 1.152 12.273 15.656 1 67.69 111 ARG B O 1
ATOM 3271 N N . ALA B 1 112 ? 0.662 12.727 17.797 1 67.12 112 ALA B N 1
ATOM 3272 C CA . ALA B 1 112 ? 0.427 11.312 18.078 1 67.12 112 ALA B CA 1
ATOM 3273 C C . ALA B 1 112 ? -0.791 10.797 17.312 1 67.12 112 ALA B C 1
ATOM 3275 O O . ALA B 1 112 ? -0.786 9.672 16.812 1 67.12 112 ALA B O 1
ATOM 3276 N N . LEU B 1 113 ? -1.739 11.641 17.25 1 67.69 113 LEU B N 1
ATOM 3277 C CA . LEU B 1 113 ? -2.979 11.242 16.594 1 67.69 113 LEU B CA 1
ATOM 3278 C C . LEU B 1 113 ? -2.771 11.117 15.086 1 67.69 113 LEU B C 1
ATOM 3280 O O . LEU B 1 113 ? -3.434 10.305 14.438 1 67.69 113 LEU B O 1
ATOM 3284 N N . LEU B 1 114 ? -1.836 11.945 14.617 1 68.31 114 LEU B N 1
ATOM 3285 C CA . LEU B 1 114 ? -1.552 11.914 13.188 1 68.31 114 LEU B CA 1
ATOM 3286 C C . LEU B 1 114 ? -0.898 10.594 12.797 1 68.31 114 LEU B C 1
ATOM 3288 O O . LEU B 1 114 ? -1.067 10.125 11.664 1 68.31 114 LEU B O 1
ATOM 3292 N N . ILE B 1 115 ? -0.311 9.945 13.711 1 67.81 115 ILE B N 1
ATOM 3293 C CA . ILE B 1 115 ? 0.476 8.75 13.445 1 67.81 115 ILE B CA 1
ATOM 3294 C C . ILE B 1 115 ? -0.435 7.523 13.445 1 67.81 115 ILE B C 1
ATOM 3296 O O . ILE B 1 115 ? -0.152 6.531 12.766 1 67.81 115 ILE B O 1
ATOM 3300 N N . ILE B 1 116 ? -1.624 7.676 13.938 1 70.88 116 ILE B N 1
ATOM 3301 C CA . ILE B 1 116 ? -2.482 6.527 14.203 1 70.88 116 ILE B CA 1
ATOM 3302 C C . ILE B 1 116 ? -2.932 5.902 12.883 1 70.88 116 ILE B C 1
ATOM 3304 O O . ILE B 1 116 ? -2.77 4.695 12.68 1 70.88 116 ILE B O 1
ATOM 3308 N N . PRO B 1 117 ? -3.482 6.668 11.898 1 69.25 117 PRO B N 1
ATOM 3309 C CA . PRO B 1 117 ? -3.936 6.035 10.656 1 69.25 117 PRO B CA 1
ATOM 3310 C C . PRO B 1 117 ? -2.803 5.348 9.898 1 69.25 117 PRO B C 1
ATOM 3312 O O . PRO B 1 117 ? -3.02 4.316 9.258 1 69.25 117 PRO B O 1
ATOM 3315 N N . TRP B 1 118 ? -1.683 5.859 10.039 1 69.56 118 TRP B N 1
ATOM 3316 C CA . TRP B 1 118 ? -0.54 5.316 9.312 1 69.56 118 TRP B CA 1
ATOM 3317 C C . TRP B 1 118 ? -0.065 4.012 9.945 1 69.56 118 TRP B C 1
ATOM 3319 O O . TRP B 1 118 ? 0.558 3.182 9.273 1 69.56 118 TRP B O 1
ATOM 3329 N N . ALA B 1 119 ? -0.411 3.922 11.195 1 70.56 119 ALA B N 1
ATOM 3330 C CA . ALA B 1 119 ? 0.053 2.748 11.93 1 70.56 119 ALA B CA 1
ATOM 3331 C C . ALA B 1 119 ? -0.886 1.563 11.719 1 70.56 119 ALA B C 1
ATOM 3333 O O . ALA B 1 119 ? -0.521 0.418 12 1 70.56 119 ALA B O 1
ATOM 3334 N N . LEU B 1 120 ? -2.014 1.823 11.148 1 82.38 120 LEU B N 1
ATOM 3335 C CA . LEU B 1 120 ? -3.004 0.768 10.969 1 82.38 120 LEU B CA 1
ATOM 3336 C C . LEU B 1 120 ? -2.791 0.048 9.641 1 82.38 120 LEU B C 1
ATOM 3338 O O . LEU B 1 120 ? -2.531 0.686 8.617 1 82.38 120 LEU B O 1
ATOM 3342 N N . PRO B 1 121 ? -2.873 -1.286 9.727 1 84.5 121 PRO B N 1
ATOM 3343 C CA . PRO B 1 121 ? -2.896 -1.994 8.445 1 84.5 121 PRO B CA 1
ATOM 3344 C C . PRO B 1 121 ? -4.047 -1.551 7.551 1 84.5 121 PRO B C 1
ATOM 3346 O O . PRO B 1 121 ? -5.129 -1.219 8.047 1 84.5 121 PRO B O 1
ATOM 3349 N N . LEU B 1 122 ? -3.754 -1.488 6.324 1 86.56 122 LEU B N 1
ATOM 3350 C CA . LEU B 1 122 ? -4.75 -1.027 5.363 1 86.56 122 LEU B CA 1
ATOM 3351 C C . LEU B 1 122 ? -6.027 -1.852 5.465 1 86.56 122 LEU B C 1
ATOM 3353 O O . LEU B 1 122 ? -7.129 -1.304 5.41 1 86.56 122 LEU B O 1
ATOM 3357 N N . LEU B 1 123 ? -5.867 -3.162 5.598 1 87.31 123 LEU B N 1
ATOM 3358 C CA . LEU B 1 123 ? -7.043 -4.02 5.703 1 87.31 123 LEU B CA 1
ATOM 3359 C C . LEU B 1 123 ? -7.902 -3.613 6.895 1 87.31 123 LEU B C 1
ATOM 3361 O O . LEU B 1 123 ? -9.133 -3.607 6.801 1 87.31 123 LEU B O 1
ATOM 3365 N N . PHE B 1 124 ? -7.254 -3.342 7.953 1 85.19 124 PHE B N 1
ATOM 3366 C CA . PHE B 1 124 ? -7.98 -2.898 9.141 1 85.19 124 PHE B CA 1
ATOM 3367 C C . PHE B 1 124 ? -8.719 -1.595 8.867 1 85.19 124 PHE B C 1
ATOM 3369 O O . PHE B 1 124 ? -9.883 -1.446 9.234 1 85.19 124 PHE B O 1
ATOM 3376 N N . SER B 1 125 ? -8.07 -0.689 8.211 1 87.62 125 SER B N 1
ATOM 3377 C CA . SER B 1 125 ? -8.672 0.604 7.898 1 87.62 125 SER B CA 1
ATOM 3378 C C . SER B 1 125 ? -9.906 0.441 7.027 1 87.62 125 SER B C 1
ATOM 3380 O O . SER B 1 125 ? -10.922 1.107 7.246 1 87.62 125 SER B O 1
ATOM 3382 N N . ILE B 1 126 ? -9.812 -0.424 6.074 1 88.75 126 ILE B N 1
ATOM 3383 C CA . ILE B 1 126 ? -10.945 -0.658 5.18 1 88.75 126 ILE B CA 1
ATOM 3384 C C . ILE B 1 126 ? -12.117 -1.227 5.973 1 88.75 126 ILE B C 1
ATOM 3386 O O . ILE B 1 126 ? -13.258 -0.807 5.785 1 88.75 126 ILE B O 1
ATOM 3390 N N . THR B 1 127 ? -11.844 -2.16 6.859 1 84.62 127 THR B N 1
ATOM 3391 C CA . THR B 1 127 ? -12.883 -2.779 7.676 1 84.62 127 THR B CA 1
ATOM 3392 C C . THR B 1 127 ? -13.547 -1.746 8.578 1 84.62 127 THR B C 1
ATOM 3394 O O . THR B 1 127 ? -14.773 -1.709 8.68 1 84.62 127 THR B O 1
ATOM 3397 N N . VAL B 1 128 ? -12.75 -0.938 9.133 1 85.31 128 VAL B N 1
ATOM 3398 C CA . VAL B 1 128 ? -13.242 0.108 10.023 1 85.31 128 VAL B CA 1
ATOM 3399 C C . VAL B 1 128 ? -14.211 1.016 9.273 1 85.31 128 VAL B C 1
ATOM 3401 O O . VAL B 1 128 ? -15.312 1.294 9.75 1 85.31 128 VAL B O 1
ATOM 3404 N N . TRP B 1 129 ? -13.844 1.408 8.156 1 89.94 129 TRP B N 1
ATOM 3405 C CA . TRP B 1 129 ? -14.672 2.352 7.41 1 89.94 129 TRP B CA 1
ATOM 3406 C C . TRP B 1 129 ? -15.898 1.662 6.832 1 89.94 129 TRP B C 1
ATOM 3408 O O . TRP B 1 129 ? -16.953 2.283 6.68 1 89.94 129 TRP B O 1
ATOM 3418 N N . ARG B 1 130 ? -15.781 0.416 6.469 1 87.69 130 ARG B N 1
ATOM 3419 C CA . ARG B 1 130 ? -16.969 -0.327 6.055 1 87.69 130 ARG B CA 1
ATOM 3420 C C . ARG B 1 130 ? -18 -0.369 7.172 1 87.69 130 ARG B C 1
ATOM 3422 O O . ARG B 1 130 ? -19.203 -0.265 6.914 1 87.69 130 ARG B O 1
ATOM 3429 N N . PHE B 1 131 ? -17.516 -0.507 8.383 1 84.38 131 PHE B N 1
ATOM 3430 C CA . PHE B 1 131 ? -18.422 -0.517 9.531 1 84.38 131 PHE B CA 1
ATOM 3431 C C . PHE B 1 131 ? -19 0.871 9.773 1 84.38 131 PHE B C 1
ATOM 3433 O O . PHE B 1 131 ? -20.188 1.008 10.094 1 84.38 131 PHE B O 1
ATOM 3440 N N . MET B 1 132 ? -18.172 1.854 9.609 1 88 132 MET B N 1
ATOM 3441 C CA . MET B 1 132 ? -18.609 3.234 9.797 1 88 132 MET B CA 1
ATOM 3442 C C . MET B 1 132 ? -19.719 3.592 8.812 1 88 132 MET B C 1
ATOM 3444 O O . MET B 1 132 ? -20.688 4.27 9.18 1 88 132 MET B O 1
ATOM 3448 N N . PHE B 1 133 ? -19.672 3.049 7.621 1 91.12 133 PHE B N 1
ATOM 3449 C CA . PHE B 1 133 ? -20.562 3.459 6.543 1 91.12 133 PHE B CA 1
ATOM 3450 C C . PHE B 1 133 ? -21.672 2.436 6.344 1 91.12 133 PHE B C 1
ATOM 3452 O O . PHE B 1 133 ? -22.406 2.49 5.355 1 91.12 133 PHE B O 1
ATOM 3459 N N . ASP B 1 134 ? -21.734 1.501 7.242 1 86.88 134 ASP B N 1
ATOM 3460 C CA . ASP B 1 134 ? -22.844 0.557 7.172 1 86.88 134 ASP B CA 1
ATOM 3461 C C . ASP B 1 134 ? -24.188 1.289 7.117 1 86.88 134 ASP B C 1
ATOM 3463 O O . ASP B 1 134 ? -24.438 2.191 7.918 1 86.88 134 ASP B O 1
ATOM 3467 N N . PRO B 1 135 ? -25.031 0.918 6.184 1 85.62 135 PRO B N 1
ATOM 3468 C CA . PRO B 1 135 ? -26.266 1.685 5.98 1 85.62 135 PRO B CA 1
ATOM 3469 C C . PRO B 1 135 ? -27.234 1.557 7.152 1 85.62 135 PRO B C 1
ATOM 3471 O O . PRO B 1 135 ? -28.062 2.443 7.371 1 85.62 135 PRO B O 1
ATOM 3474 N N . ILE B 1 136 ? -27.125 0.528 7.898 1 80 136 ILE B N 1
ATOM 3475 C CA . ILE B 1 136 ? -28.125 0.279 8.938 1 80 136 ILE B CA 1
ATOM 3476 C C . ILE B 1 136 ? -27.547 0.601 10.305 1 80 136 ILE B C 1
ATOM 3478 O O . ILE B 1 136 ? -28.094 1.423 11.047 1 80 136 ILE B O 1
ATOM 3482 N N . PHE B 1 137 ? -26.328 0.127 10.609 1 78.88 137 PHE B N 1
ATOM 3483 C CA . PHE B 1 137 ? -25.797 0.236 11.961 1 78.88 137 PHE B CA 1
ATOM 3484 C C . PHE B 1 137 ? -24.594 1.174 12 1 78.88 137 PHE B C 1
ATOM 3486 O O . PHE B 1 137 ? -24.031 1.426 13.062 1 78.88 137 PHE B O 1
ATOM 3493 N N . GLY B 1 138 ? -24.25 1.68 10.867 1 85.81 138 GLY B N 1
ATOM 3494 C CA . GLY B 1 138 ? -23.078 2.551 10.82 1 85.81 138 GLY B CA 1
ATOM 3495 C C . GLY B 1 138 ? -23.297 3.865 11.547 1 85.81 138 GLY B C 1
ATOM 3496 O O . GLY B 1 138 ? -24.359 4.488 11.422 1 85.81 138 GLY B O 1
ATOM 3497 N N . PRO B 1 139 ? -22.359 4.285 12.305 1 86.5 139 PRO B N 1
ATOM 3498 C C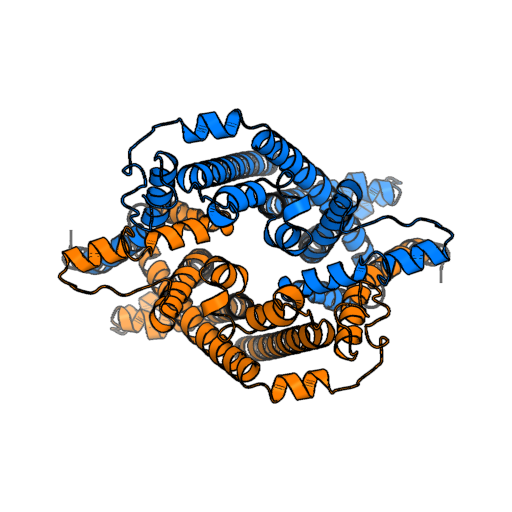A . PRO B 1 139 ? -22.5 5.535 13.055 1 86.5 139 PRO B CA 1
ATOM 3499 C C . PRO B 1 139 ? -22.766 6.742 12.156 1 86.5 139 PRO B C 1
ATOM 3501 O O . PRO B 1 139 ? -23.438 7.691 12.57 1 86.5 139 PRO B O 1
ATOM 3504 N N . VAL B 1 140 ? -22.297 6.746 10.977 1 89.06 140 VAL B N 1
ATOM 3505 C CA . VAL B 1 140 ? -22.484 7.879 10.078 1 89.06 140 VAL B CA 1
ATOM 3506 C C . VAL B 1 140 ? -23.969 8.07 9.797 1 89.06 140 VAL B C 1
ATOM 3508 O O . VAL B 1 140 ? -24.484 9.188 9.914 1 89.06 140 VAL B O 1
ATOM 3511 N N . ASN B 1 141 ? -24.609 7.02 9.43 1 91.5 141 ASN B N 1
ATOM 3512 C CA . ASN B 1 141 ? -26.031 7.129 9.125 1 91.5 141 ASN B CA 1
ATOM 3513 C C . ASN B 1 141 ? -26.859 7.32 10.391 1 91.5 141 ASN B C 1
ATOM 3515 O O . ASN B 1 141 ? -27.922 7.945 10.352 1 91.5 141 ASN B O 1
ATOM 3519 N N . ILE B 1 142 ? -26.422 6.781 11.547 1 87.69 142 ILE B N 1
ATOM 3520 C CA . ILE B 1 142 ? -27.109 7.012 12.812 1 87.69 142 ILE B CA 1
ATOM 3521 C C . ILE B 1 142 ? -27.094 8.5 13.148 1 87.69 142 ILE B C 1
ATOM 3523 O O . ILE B 1 142 ? -28.125 9.078 13.508 1 87.69 142 ILE B O 1
ATOM 3527 N N . ILE B 1 143 ? -25.953 9.07 13 1 87.25 143 ILE B N 1
ATOM 3528 C CA . ILE B 1 143 ? -25.812 10.5 13.273 1 87.25 143 ILE B CA 1
ATOM 3529 C C . ILE B 1 143 ? -26.672 11.305 12.297 1 87.25 143 ILE B C 1
ATOM 3531 O O . ILE B 1 143 ? -27.328 12.273 12.688 1 87.25 143 ILE B O 1
ATOM 3535 N N . LEU B 1 144 ? -26.672 10.93 11.039 1 92.38 144 LEU B N 1
ATOM 3536 C CA . LEU B 1 144 ? -27.484 11.625 10.047 1 92.38 144 LEU B CA 1
ATOM 3537 C C . LEU B 1 144 ? -28.969 11.523 10.398 1 92.38 144 LEU B C 1
ATOM 3539 O O . LEU B 1 144 ? -29.719 12.492 10.258 1 92.38 144 LEU B O 1
ATOM 3543 N N . ARG B 1 145 ? -29.406 10.367 10.828 1 92.56 145 ARG B N 1
ATOM 3544 C CA . ARG B 1 145 ? -30.781 10.195 11.258 1 92.56 145 ARG B CA 1
ATOM 3545 C C . ARG B 1 145 ? -31.094 11.07 12.469 1 92.56 145 ARG B C 1
ATOM 3547 O O . ARG B 1 145 ? -32.188 11.648 12.562 1 92.56 145 ARG B O 1
ATOM 3554 N N . ASP B 1 146 ? -30.156 11.125 13.383 1 91.62 146 ASP B N 1
ATOM 3555 C CA . ASP B 1 146 ? -30.328 11.953 14.57 1 91.62 146 ASP B CA 1
ATOM 3556 C C . ASP B 1 146 ? -30.484 13.422 14.188 1 91.62 146 ASP B C 1
ATOM 3558 O O . ASP B 1 146 ? -31.156 14.18 14.891 1 91.62 146 ASP B O 1
ATOM 3562 N N . PHE B 1 147 ? -29.906 13.797 13.102 1 92.88 147 PHE B N 1
ATOM 3563 C CA . PHE B 1 147 ? -30 15.18 12.641 1 92.88 147 PHE B CA 1
ATOM 3564 C C . PHE B 1 147 ? -31.203 15.375 11.742 1 92.88 147 PHE B C 1
ATOM 3566 O O . PHE B 1 147 ? -31.375 16.438 11.148 1 92.88 147 PHE B O 1
ATOM 3573 N N . GLY B 1 148 ? -31.953 14.352 11.492 1 92.19 148 GLY B N 1
ATOM 3574 C CA . GLY B 1 148 ? -33.25 14.523 10.836 1 92.19 148 GLY B CA 1
ATOM 3575 C C . GLY B 1 148 ? -33.281 13.977 9.422 1 92.19 148 GLY B C 1
ATOM 3576 O O . GLY B 1 148 ? -34.25 14.148 8.703 1 92.19 148 GLY B O 1
ATOM 3577 N N . VAL B 1 149 ? -32.281 13.344 9.047 1 93.31 149 VAL B N 1
ATOM 3578 C CA . VAL B 1 149 ? -32.281 12.758 7.711 1 93.31 149 VAL B CA 1
ATOM 3579 C C . VAL B 1 149 ? -33.062 11.438 7.727 1 93.31 149 VAL B C 1
ATOM 3581 O O . VAL B 1 149 ? -32.625 10.461 8.328 1 93.31 149 VAL B O 1
ATOM 3584 N N . SER B 1 150 ? -34.219 11.359 7.109 1 91.5 150 SER B N 1
ATOM 3585 C CA . SER B 1 150 ? -35.094 10.211 7.168 1 91.5 150 SER B CA 1
ATOM 3586 C C . SER B 1 150 ? -34.562 9.047 6.34 1 91.5 150 SER B C 1
ATOM 3588 O O . SER B 1 150 ? -34.719 7.887 6.727 1 91.5 150 SER B O 1
ATOM 3590 N N . ASN B 1 151 ? -33.938 9.414 5.191 1 92.88 151 ASN B N 1
ATOM 3591 C CA . ASN B 1 151 ? -33.406 8.383 4.312 1 92.88 151 ASN B CA 1
ATOM 3592 C C . ASN B 1 151 ? -31.922 8.617 4.031 1 92.88 151 ASN B C 1
ATOM 3594 O O . ASN B 1 151 ? -31.562 9.094 2.955 1 92.88 151 ASN B O 1
ATOM 3598 N N . PRO B 1 152 ? -31.141 8.156 4.977 1 94.12 152 PRO B N 1
ATOM 3599 C CA . PRO B 1 152 ? -29.703 8.367 4.77 1 94.12 152 PRO B CA 1
ATOM 3600 C C . PRO B 1 152 ? -29.172 7.605 3.559 1 94.12 152 PRO B C 1
ATOM 3602 O O . PRO B 1 152 ? -29.781 6.637 3.109 1 94.12 152 PRO B O 1
ATOM 3605 N N . PRO B 1 153 ? -28.109 8.023 3.059 1 94.12 153 PRO B N 1
ATOM 3606 C CA . PRO B 1 153 ? -27.531 7.422 1.854 1 94.12 153 PRO B CA 1
ATOM 3607 C C . PRO B 1 153 ? -27.047 5.988 2.078 1 94.12 153 PRO B C 1
ATOM 3609 O O . PRO B 1 153 ? -26.688 5.625 3.197 1 94.12 153 PRO B O 1
ATOM 3612 N N . ASP B 1 154 ? -27.188 5.121 1.028 1 94.75 154 ASP B N 1
ATOM 3613 C CA . ASP B 1 154 ? -26.531 3.818 1.006 1 94.75 154 ASP B CA 1
ATOM 3614 C C . ASP B 1 154 ? -25.078 3.941 0.548 1 94.75 154 ASP B C 1
ATOM 3616 O O . ASP B 1 154 ? -24.781 3.844 -0.646 1 94.75 154 ASP B O 1
ATOM 3620 N N . TRP B 1 155 ? -24.219 4.098 1.521 1 95.25 155 TRP B N 1
ATOM 3621 C CA . TRP B 1 155 ? -22.812 4.406 1.277 1 95.25 155 TRP B CA 1
ATOM 3622 C C . TRP B 1 155 ? -22.094 3.219 0.635 1 95.25 155 TRP B C 1
ATOM 3624 O O . TRP B 1 155 ? -20.969 3.355 0.138 1 95.25 155 TRP B O 1
ATOM 3634 N N . ILE B 1 156 ? -22.703 2.059 0.61 1 92.88 156 ILE B N 1
ATOM 3635 C CA . ILE B 1 156 ? -21.984 0.843 0.221 1 92.88 156 ILE B CA 1
ATOM 3636 C C . ILE B 1 156 ? -22.531 0.34 -1.117 1 92.88 156 ILE B C 1
ATOM 3638 O O . ILE B 1 156 ? -21.75 -0.076 -1.985 1 92.88 156 ILE B O 1
ATOM 3642 N N . ASN B 1 157 ? -23.875 0.48 -1.356 1 93.19 157 ASN B N 1
ATOM 3643 C CA . ASN B 1 157 ? -24.484 -0.188 -2.506 1 93.19 157 ASN B CA 1
ATOM 3644 C C . ASN B 1 157 ? -24.906 0.814 -3.572 1 93.19 157 ASN B C 1
ATOM 3646 O O . ASN B 1 157 ? -25.344 0.423 -4.656 1 93.19 157 ASN B O 1
ATOM 3650 N N . ASN B 1 158 ? -24.812 2.055 -3.213 1 96.19 158 ASN B N 1
ATOM 3651 C CA . ASN B 1 158 ? -25.078 3.105 -4.191 1 96.19 158 ASN B CA 1
ATOM 3652 C C . ASN B 1 158 ? -23.781 3.672 -4.766 1 96.19 158 ASN B C 1
ATOM 3654 O O . ASN B 1 158 ? -22.891 4.074 -4.02 1 96.19 158 ASN B O 1
ATOM 3658 N N . ALA B 1 159 ? -23.672 3.736 -6.055 1 95.25 159 ALA B N 1
ATOM 3659 C CA . ALA B 1 159 ? -22.438 4.094 -6.73 1 95.25 159 ALA B CA 1
ATOM 3660 C C . ALA B 1 159 ? -22.016 5.523 -6.398 1 95.25 159 ALA B C 1
ATOM 3662 O O . ALA B 1 159 ? -20.828 5.805 -6.203 1 95.25 159 ALA B O 1
ATOM 3663 N N . THR B 1 160 ? -22.953 6.398 -6.34 1 96.19 160 THR B N 1
ATOM 3664 C CA . THR B 1 160 ? -22.656 7.805 -6.09 1 96.19 160 THR B CA 1
ATOM 3665 C C . THR B 1 160 ? -22.172 8.008 -4.66 1 96.19 160 THR B C 1
ATOM 3667 O O . THR B 1 160 ? -21.094 8.578 -4.438 1 96.19 160 THR B O 1
ATOM 3670 N N . TYR B 1 161 ? -22.906 7.516 -3.701 1 96.5 161 TYR B N 1
ATOM 3671 C CA . TYR B 1 161 ? -22.547 7.684 -2.301 1 96.5 161 TYR B CA 1
ATOM 3672 C C . TYR B 1 161 ? -21.312 6.859 -1.961 1 96.5 161 TYR B C 1
ATOM 3674 O O . TYR B 1 161 ? -20.484 7.266 -1.131 1 96.5 161 TYR B O 1
ATOM 3682 N N . GLY B 1 162 ? -21.266 5.684 -2.607 1 97.12 162 GLY B N 1
ATOM 3683 C CA . GLY B 1 162 ? -20.062 4.887 -2.43 1 97.12 162 GLY B CA 1
ATOM 3684 C C . GLY B 1 162 ? -18.797 5.594 -2.895 1 97.12 162 GLY B C 1
ATOM 3685 O O . GLY B 1 162 ? -17.75 5.516 -2.24 1 97.12 162 GLY B O 1
ATOM 3686 N N . PHE B 1 163 ? -18.969 6.27 -4.023 1 97.62 163 PHE B N 1
ATOM 3687 C CA . PHE B 1 163 ? -17.828 7.02 -4.559 1 97.62 163 PHE B CA 1
ATOM 3688 C C . PHE B 1 163 ? -17.406 8.117 -3.592 1 97.62 163 PHE B C 1
ATOM 3690 O O . PHE B 1 163 ? -16.219 8.344 -3.389 1 97.62 163 PHE B O 1
ATOM 3697 N N . ILE B 1 164 ? -18.312 8.781 -2.939 1 97.06 164 ILE B N 1
ATOM 3698 C CA . ILE B 1 164 ? -18.016 9.797 -1.939 1 97.06 164 ILE B CA 1
ATOM 3699 C C . ILE B 1 164 ? -17.344 9.164 -0.732 1 97.06 164 ILE B C 1
ATOM 3701 O O . ILE B 1 164 ? -16.344 9.695 -0.218 1 97.06 164 ILE B O 1
ATOM 3705 N N . ALA B 1 165 ? -17.875 8.031 -0.318 1 96.25 165 ALA B N 1
ATOM 3706 C CA . ALA B 1 165 ? -17.266 7.309 0.804 1 96.25 165 ALA B CA 1
ATOM 3707 C C . ALA B 1 165 ? -15.82 6.945 0.512 1 96.25 165 ALA B C 1
ATOM 3709 O O . ALA B 1 165 ? -14.945 7.102 1.37 1 96.25 165 ALA B O 1
ATOM 3710 N N . LEU B 1 166 ? -15.578 6.484 -0.729 1 97.56 166 LEU B N 1
ATOM 3711 C CA . LEU B 1 166 ? -14.227 6.105 -1.117 1 97.56 166 LEU B CA 1
ATOM 3712 C C . LEU B 1 166 ? -13.297 7.316 -1.096 1 97.56 166 LEU B C 1
ATOM 3714 O O . LEU B 1 166 ? -12.125 7.199 -0.736 1 97.56 166 LEU B O 1
ATOM 3718 N N . ASN B 1 167 ? -13.82 8.484 -1.473 1 97.56 167 ASN B N 1
ATOM 3719 C CA . ASN B 1 167 ? -13.031 9.711 -1.373 1 97.56 167 ASN B CA 1
ATOM 3720 C C . ASN B 1 167 ? -12.672 10.031 0.074 1 97.56 167 ASN B C 1
ATOM 3722 O O . ASN B 1 167 ? -11.531 10.367 0.372 1 97.56 167 ASN B O 1
ATOM 3726 N N . ILE B 1 168 ? -13.602 9.891 0.957 1 93.31 168 ILE B N 1
ATOM 3727 C CA . ILE B 1 168 ? -13.383 10.172 2.373 1 93.31 168 ILE B CA 1
ATOM 3728 C C . ILE B 1 168 ? -12.32 9.227 2.93 1 93.31 168 ILE B C 1
ATOM 3730 O O . ILE B 1 168 ? -11.414 9.656 3.645 1 93.31 168 ILE B O 1
ATOM 3734 N N . ILE B 1 169 ? -12.438 7.957 2.564 1 92.81 169 ILE B N 1
ATOM 3735 C CA . ILE B 1 169 ? -11.484 6.957 3.039 1 92.81 169 ILE B CA 1
ATOM 3736 C C . ILE B 1 169 ? -10.086 7.289 2.52 1 92.81 169 ILE B C 1
ATOM 3738 O O . ILE B 1 169 ? -9.109 7.234 3.27 1 92.81 169 ILE B O 1
ATOM 3742 N N . GLU B 1 170 ? -9.992 7.645 1.244 1 94.5 170 GLU B N 1
ATOM 3743 C CA . GLU B 1 170 ? -8.711 7.984 0.635 1 94.5 170 GLU B CA 1
ATOM 3744 C C . GLU B 1 170 ? -8.078 9.195 1.32 1 94.5 170 GLU B C 1
ATOM 3746 O O . GLU B 1 170 ? -6.867 9.219 1.556 1 94.5 170 GLU B O 1
ATOM 3751 N N . VAL B 1 171 ? -8.852 10.18 1.641 1 92.06 171 VAL B N 1
ATOM 3752 C CA . VAL B 1 171 ? -8.359 11.375 2.326 1 92.06 171 VAL B CA 1
ATOM 3753 C C . VAL B 1 171 ? -7.887 11 3.73 1 92.06 171 VAL B C 1
ATOM 3755 O O . VAL B 1 171 ? -6.832 11.461 4.176 1 92.06 171 VAL B O 1
ATOM 3758 N N . TRP B 1 172 ? -8.664 10.195 4.336 1 89.06 172 TRP B N 1
ATOM 3759 C CA . TRP B 1 172 ? -8.312 9.742 5.68 1 89.06 172 TRP B CA 1
ATOM 3760 C C . TRP B 1 172 ? -6.977 9.008 5.676 1 89.06 172 TRP B C 1
ATOM 3762 O O . TRP B 1 172 ? -6.164 9.18 6.586 1 89.06 172 TRP B O 1
ATOM 3772 N N . LEU B 1 173 ? -6.746 8.258 4.727 1 88.88 173 LEU B N 1
ATOM 3773 C CA . LEU B 1 173 ? -5.516 7.48 4.629 1 88.88 173 LEU B CA 1
ATOM 3774 C C . LEU B 1 173 ? -4.328 8.383 4.309 1 88.88 173 LEU B C 1
ATOM 3776 O O . LEU B 1 173 ? -3.201 8.102 4.719 1 88.88 173 LEU B O 1
ATOM 3780 N N . ALA B 1 174 ? -4.574 9.508 3.678 1 90.25 174 ALA B N 1
ATOM 3781 C CA . ALA B 1 174 ? -3.473 10.273 3.1 1 90.25 174 ALA B CA 1
ATOM 3782 C C . ALA B 1 174 ? -3.162 11.508 3.941 1 90.25 174 ALA B C 1
ATOM 3784 O O . ALA B 1 174 ? -2.092 12.102 3.809 1 90.25 174 ALA B O 1
ATOM 3785 N N . TYR B 1 175 ? -4.02 11.945 4.777 1 87.06 175 TYR B N 1
ATOM 3786 C CA . TYR B 1 175 ? -3.889 13.266 5.383 1 87.06 175 TYR B CA 1
ATOM 3787 C C . TYR B 1 175 ? -2.664 13.336 6.285 1 87.06 175 TYR B C 1
ATOM 3789 O O . TYR B 1 175 ? -2.033 14.383 6.41 1 87.06 175 TYR B O 1
ATOM 3797 N N . PRO B 1 176 ? -2.326 12.227 7 1 83.31 176 PRO B N 1
ATOM 3798 C CA . PRO B 1 176 ? -1.125 12.367 7.828 1 83.31 176 PRO B CA 1
ATOM 3799 C C . PRO B 1 176 ? 0.114 12.734 7.016 1 83.31 176 PRO B C 1
ATOM 3801 O O . PRO B 1 176 ? 0.928 13.547 7.457 1 83.31 176 PRO B O 1
ATOM 3804 N N . PHE B 1 177 ? 0.232 12.164 5.848 1 87.56 177 PHE B N 1
ATOM 3805 C CA . PHE B 1 177 ? 1.348 12.484 4.965 1 87.56 177 PHE B CA 1
ATOM 3806 C C . PHE B 1 177 ? 1.275 13.93 4.504 1 87.56 177 PHE B C 1
ATOM 3808 O O . PHE B 1 177 ? 2.264 14.664 4.586 1 87.56 177 PHE B O 1
ATOM 3815 N N . MET B 1 178 ? 0.128 14.336 4.082 1 89.81 178 MET B N 1
ATOM 3816 C CA . MET B 1 178 ? -0.062 15.703 3.6 1 89.81 178 MET B CA 1
ATOM 3817 C C . MET B 1 178 ? 0.196 16.719 4.711 1 89.81 178 MET B C 1
ATOM 3819 O O . MET B 1 178 ? 0.87 17.719 4.496 1 89.81 178 MET B O 1
ATOM 3823 N N . MET B 1 179 ? -0.32 16.422 5.809 1 86.62 179 MET B N 1
ATOM 3824 C CA . MET B 1 179 ? -0.165 17.328 6.938 1 86.62 179 MET B CA 1
ATOM 3825 C C . MET B 1 179 ? 1.3 17.453 7.348 1 86.62 179 MET B C 1
ATOM 3827 O O . MET B 1 179 ? 1.773 18.531 7.672 1 86.62 179 MET B O 1
ATOM 3831 N N . THR B 1 180 ? 1.981 16.359 7.387 1 85.69 180 THR B N 1
ATOM 3832 C CA . THR B 1 180 ? 3.391 16.375 7.77 1 85.69 180 THR B CA 1
ATOM 3833 C C . THR B 1 180 ? 4.207 17.219 6.793 1 85.69 180 THR B C 1
ATOM 3835 O O . THR B 1 180 ? 4.996 18.078 7.207 1 85.69 180 THR B O 1
ATOM 3838 N N . VAL B 1 181 ? 3.994 17.031 5.539 1 88.56 181 VAL B N 1
ATOM 3839 C CA . VAL B 1 181 ? 4.746 17.75 4.52 1 88.56 181 VAL B CA 1
ATOM 3840 C C . VAL B 1 181 ? 4.402 19.234 4.578 1 88.56 181 VAL B C 1
ATOM 3842 O O . VAL B 1 181 ? 5.297 20.094 4.598 1 88.56 181 VAL B O 1
ATOM 3845 N N . ILE B 1 182 ? 3.168 19.547 4.727 1 90.88 182 ILE B N 1
ATOM 3846 C CA . ILE B 1 182 ? 2.723 20.938 4.68 1 90.88 182 ILE B CA 1
ATOM 3847 C C . ILE B 1 182 ? 3.133 21.656 5.965 1 90.88 182 ILE B C 1
ATOM 3849 O O . ILE B 1 182 ? 3.576 22.812 5.926 1 90.88 182 ILE B O 1
ATOM 3853 N N . THR B 1 183 ? 2.969 20.984 7.066 1 87.75 183 THR B N 1
ATOM 3854 C CA . THR B 1 183 ? 3.379 21.594 8.336 1 87.75 183 THR B CA 1
ATOM 3855 C C . THR B 1 183 ? 4.875 21.891 8.328 1 87.75 183 THR B C 1
ATOM 3857 O O . THR B 1 183 ? 5.301 22.969 8.758 1 87.75 183 THR B O 1
ATOM 3860 N N . SER B 1 184 ? 5.637 20.891 7.863 1 87.62 184 SER B N 1
ATOM 3861 C CA . SER B 1 184 ? 7.074 21.109 7.777 1 87.62 184 SER B CA 1
ATOM 3862 C C . SER B 1 184 ? 7.395 22.297 6.867 1 87.62 184 SER B C 1
ATOM 3864 O O . SER B 1 184 ? 8.289 23.094 7.168 1 87.62 184 SER B O 1
ATOM 3866 N N . ALA B 1 185 ? 6.711 22.406 5.816 1 89.94 185 ALA B N 1
ATOM 3867 C CA . ALA B 1 185 ? 6.906 23.516 4.883 1 89.94 185 ALA B CA 1
ATOM 3868 C C . ALA B 1 185 ? 6.496 24.844 5.512 1 89.94 185 ALA B C 1
ATOM 3870 O O . ALA B 1 185 ? 7.184 25.859 5.359 1 89.94 185 ALA B O 1
ATOM 3871 N N . LEU B 1 186 ? 5.445 24.891 6.25 1 89 186 LEU B N 1
ATOM 3872 C CA . LEU B 1 186 ? 4.945 26.094 6.898 1 89 186 LEU B CA 1
ATOM 3873 C C . LEU B 1 186 ? 5.922 26.594 7.961 1 89 186 LEU B C 1
ATOM 3875 O O . LEU B 1 186 ? 6.102 27.797 8.133 1 89 186 LEU B O 1
ATOM 3879 N N . GLN B 1 187 ? 6.469 25.625 8.578 1 87.94 187 GLN B N 1
ATOM 3880 C CA . GLN B 1 187 ? 7.398 25.969 9.648 1 87.94 187 GLN B CA 1
ATOM 3881 C C . GLN B 1 187 ? 8.703 26.531 9.086 1 87.94 187 GLN B C 1
ATOM 3883 O O . GLN B 1 187 ? 9.477 27.156 9.812 1 87.94 187 GLN B O 1
ATOM 3888 N N . SER B 1 188 ? 8.859 26.297 7.844 1 87.88 188 SER B N 1
ATOM 3889 C CA . SER B 1 188 ? 10.078 26.797 7.215 1 87.88 188 SER B CA 1
ATOM 3890 C C . SER B 1 188 ? 9.898 28.219 6.727 1 87.88 188 SER B C 1
ATOM 3892 O O . SER B 1 188 ? 10.867 28.875 6.328 1 87.88 188 SER B O 1
ATOM 3894 N N . VAL B 1 189 ? 8.719 28.797 6.82 1 89.38 189 VAL B N 1
ATOM 3895 C CA . VAL B 1 189 ? 8.445 30.156 6.363 1 89.38 189 VAL B CA 1
ATOM 3896 C C . VAL B 1 189 ? 9.008 31.172 7.363 1 89.38 189 VAL B C 1
ATOM 3898 O O . VAL B 1 189 ? 8.672 31.125 8.547 1 89.38 189 VAL B O 1
ATOM 3901 N N . PRO B 1 190 ? 9.812 32.062 6.898 1 90.75 190 PRO B N 1
ATOM 3902 C CA . PRO B 1 190 ? 10.375 33.062 7.809 1 90.75 190 PRO B CA 1
ATOM 3903 C C . PRO B 1 190 ? 9.297 33.969 8.422 1 90.75 190 PRO B C 1
ATOM 3905 O O . PRO B 1 190 ? 8.438 34.469 7.699 1 90.75 190 PRO B O 1
ATOM 3908 N N . ASP B 1 191 ? 9.453 34.219 9.641 1 88 191 ASP B N 1
ATOM 3909 C CA . ASP B 1 191 ? 8.5 35.031 10.375 1 88 191 ASP B CA 1
ATOM 3910 C C . ASP B 1 191 ? 8.5 36.469 9.852 1 88 191 ASP B C 1
ATOM 3912 O O . ASP B 1 191 ? 7.469 37.125 9.875 1 88 191 ASP B O 1
ATOM 3916 N N . ILE B 1 192 ? 9.609 36.781 9.383 1 91.31 192 ILE B N 1
ATOM 3917 C CA . ILE B 1 192 ? 9.797 38.156 8.93 1 91.31 192 ILE B CA 1
ATOM 3918 C C . ILE B 1 192 ? 8.836 38.469 7.781 1 91.31 192 ILE B C 1
ATOM 3920 O O . ILE B 1 192 ? 8.336 39.594 7.656 1 91.31 192 ILE B O 1
ATOM 3924 N N . LEU B 1 193 ? 8.594 37.5 7.012 1 90.69 193 LEU B N 1
ATOM 3925 C CA . LEU B 1 193 ? 7.695 37.688 5.875 1 90.69 193 LEU B CA 1
ATOM 3926 C C . LEU B 1 193 ? 6.254 37.844 6.344 1 90.69 193 LEU B C 1
ATOM 3928 O O . LEU B 1 193 ? 5.492 38.625 5.781 1 90.69 193 LEU B O 1
ATOM 3932 N N . VAL B 1 194 ? 5.945 37.188 7.352 1 88.44 194 VAL B N 1
ATOM 3933 C CA . VAL B 1 194 ? 4.602 37.25 7.906 1 88.44 194 VAL B CA 1
ATOM 3934 C C . VAL B 1 194 ? 4.418 38.562 8.648 1 88.44 194 VAL B C 1
ATOM 3936 O O . VAL B 1 194 ? 3.371 39.219 8.547 1 88.44 194 VAL B O 1
ATOM 3939 N N . GLU B 1 195 ? 5.422 38.969 9.297 1 90.31 195 GLU B N 1
ATOM 3940 C CA . GLU B 1 195 ? 5.395 40.25 10.016 1 90.31 195 GLU B CA 1
ATOM 3941 C C . GLU B 1 195 ? 5.27 41.406 9.047 1 90.31 195 GLU B C 1
ATOM 3943 O O . GLU B 1 195 ? 4.535 42.375 9.312 1 90.31 195 GLU B O 1
ATOM 3948 N N . ALA B 1 196 ? 5.961 41.281 8.016 1 93.62 196 ALA B N 1
ATOM 3949 C CA . ALA B 1 196 ? 5.891 42.312 6.992 1 93.62 196 ALA B CA 1
ATOM 3950 C C . ALA B 1 196 ? 4.477 42.438 6.438 1 93.62 196 ALA B C 1
ATOM 3952 O O . ALA B 1 196 ? 3.998 43.562 6.191 1 93.62 196 ALA B O 1
ATOM 3953 N N . ALA B 1 197 ? 3.885 41.375 6.273 1 92 197 ALA B N 1
ATOM 3954 C CA . ALA B 1 197 ? 2.516 41.375 5.762 1 92 197 ALA B CA 1
ATOM 3955 C C . ALA B 1 197 ? 1.555 41.969 6.781 1 92 197 ALA B C 1
ATOM 3957 O O . ALA B 1 197 ? 0.591 42.656 6.414 1 92 197 ALA B O 1
ATOM 3958 N N . ILE B 1 198 ? 1.859 41.75 8.039 1 89.69 198 ILE B N 1
ATOM 3959 C CA . ILE B 1 198 ? 1.056 42.312 9.109 1 89.69 198 ILE B CA 1
ATOM 3960 C C . ILE B 1 198 ? 1.206 43.844 9.109 1 89.69 198 ILE B C 1
ATOM 3962 O O . ILE B 1 198 ? 0.218 44.562 9.234 1 89.69 198 ILE B O 1
ATOM 3966 N N . ILE B 1 199 ? 2.34 44.219 8.891 1 93.44 199 ILE B N 1
ATOM 3967 C CA . ILE B 1 199 ? 2.635 45.656 8.859 1 93.44 199 ILE B CA 1
ATOM 3968 C C . ILE B 1 199 ? 1.941 46.312 7.668 1 93.44 199 ILE B C 1
ATOM 3970 O O . ILE B 1 199 ? 1.461 47.438 7.758 1 93.44 199 ILE B O 1
ATOM 3974 N N . ASP B 1 200 ? 1.803 45.594 6.582 1 94.19 200 ASP B N 1
ATOM 3975 C CA . ASP B 1 200 ? 1.148 46.062 5.367 1 94.19 200 ASP B CA 1
ATOM 3976 C C . ASP B 1 200 ? -0.371 46.031 5.516 1 94.19 200 ASP B C 1
ATOM 3978 O O . ASP B 1 200 ? -1.096 46.469 4.617 1 94.19 200 ASP B O 1
ATOM 3982 N N . GLY B 1 201 ? -0.864 45.562 6.629 1 91.75 201 GLY B N 1
ATOM 3983 C CA . GLY B 1 201 ? -2.287 45.594 6.922 1 91.75 201 GLY B CA 1
ATOM 3984 C C . GLY B 1 201 ? -3.029 44.344 6.445 1 91.75 201 GLY B C 1
ATOM 3985 O O . GLY B 1 201 ? -4.262 44.344 6.387 1 91.75 201 GLY B O 1
ATOM 3986 N N . ALA B 1 202 ? -2.25 43.375 6.086 1 91.12 202 ALA B N 1
ATOM 3987 C CA . ALA B 1 202 ? -2.885 42.156 5.598 1 91.12 202 ALA B CA 1
ATOM 3988 C C . ALA B 1 202 ? -3.59 41.406 6.73 1 91.12 202 ALA B C 1
ATOM 3990 O O . ALA B 1 202 ? -3.062 41.312 7.84 1 91.12 202 ALA B O 1
ATOM 3991 N N . ASN B 1 203 ? -4.828 41 6.422 1 90 203 ASN B N 1
ATOM 3992 C CA . ASN B 1 203 ? -5.527 40.188 7.406 1 90 203 ASN B CA 1
ATOM 3993 C C . ASN B 1 203 ? -5.055 38.719 7.363 1 90 203 ASN B C 1
ATOM 3995 O O . ASN B 1 203 ? -4.16 38.375 6.59 1 90 203 ASN B O 1
ATOM 3999 N N . TYR B 1 204 ? -5.562 37.906 8.211 1 83.44 204 TYR B N 1
ATOM 4000 C CA . TYR B 1 204 ? -5.082 36.531 8.383 1 83.44 204 TYR B CA 1
ATOM 4001 C C . TYR B 1 204 ? -5.223 35.75 7.09 1 83.44 204 TYR B C 1
ATOM 4003 O O . TYR B 1 204 ? -4.293 35.062 6.676 1 83.44 204 TYR B O 1
ATOM 4011 N N . TRP B 1 205 ? -6.336 35.812 6.488 1 85.62 205 TRP B N 1
ATOM 4012 C CA . TRP B 1 205 ? -6.613 35.062 5.281 1 85.62 205 TRP B CA 1
ATOM 4013 C C . TRP B 1 205 ? -5.754 35.562 4.117 1 85.62 205 TRP B C 1
ATOM 4015 O O . TRP B 1 205 ? -5.316 34.75 3.285 1 85.62 205 TRP B O 1
ATOM 4025 N N . GLN B 1 206 ? -5.527 36.812 4.113 1 90.12 206 GLN B N 1
ATOM 4026 C CA . GLN B 1 206 ? -4.664 37.375 3.09 1 90.12 206 GLN B CA 1
ATOM 4027 C C . GLN B 1 206 ? -3.221 36.906 3.26 1 90.12 206 GLN B C 1
ATOM 4029 O O . GLN B 1 206 ? -2.555 36.594 2.281 1 90.12 206 GLN B O 1
ATOM 4034 N N . ARG B 1 207 ? -2.803 36.906 4.504 1 89.5 207 ARG B N 1
ATOM 4035 C CA . ARG B 1 207 ? -1.446 36.469 4.785 1 89.5 207 ARG B CA 1
ATOM 4036 C C . ARG B 1 207 ? -1.276 35 4.402 1 89.5 207 ARG B C 1
ATOM 4038 O O . ARG B 1 207 ? -0.259 34.625 3.822 1 89.5 207 ARG B O 1
ATOM 4045 N N . LEU B 1 208 ? -2.352 34.219 4.719 1 87.81 208 LEU B N 1
ATOM 4046 C CA . LEU B 1 208 ? -2.291 32.812 4.453 1 87.81 208 LEU B CA 1
ATOM 4047 C C . LEU B 1 208 ? -2.283 32.531 2.951 1 87.81 208 LEU B C 1
ATOM 4049 O O . LEU B 1 208 ? -1.434 31.781 2.455 1 87.81 208 LEU B O 1
ATOM 4053 N N . THR B 1 209 ? -3.107 33.062 2.176 1 89.56 209 THR B N 1
ATOM 4054 C CA . THR B 1 209 ? -3.328 32.719 0.779 1 89.56 209 THR B CA 1
ATOM 4055 C C . THR B 1 209 ? -2.35 33.469 -0.128 1 89.56 209 THR B C 1
ATOM 4057 O O . THR B 1 209 ? -1.953 32.938 -1.175 1 89.56 209 THR B O 1
ATOM 4060 N N . LYS B 1 210 ? -1.797 34.656 0.292 1 91.56 210 LYS B N 1
ATOM 4061 C CA . LYS B 1 210 ? -0.983 35.469 -0.599 1 91.56 210 LYS B CA 1
ATOM 4062 C C . LYS B 1 210 ? 0.488 35.438 -0.195 1 91.56 210 LYS B C 1
ATOM 4064 O O . LYS B 1 210 ? 1.367 35.75 -1 1 91.56 210 LYS B O 1
ATOM 4069 N N . VAL B 1 211 ? 0.741 35.094 0.999 1 90.44 211 VAL B N 1
ATOM 4070 C CA . VAL B 1 211 ? 2.127 35.094 1.454 1 90.44 211 VAL B CA 1
ATOM 4071 C C . VAL B 1 211 ? 2.584 33.688 1.813 1 90.44 211 VAL B C 1
ATOM 4073 O O . VAL B 1 211 ? 3.438 33.125 1.134 1 90.44 211 VAL B O 1
ATOM 4076 N N . VAL B 1 212 ? 1.888 33.062 2.689 1 89.31 212 VAL B N 1
ATOM 4077 C CA . VAL B 1 212 ? 2.352 31.812 3.281 1 89.31 212 VAL B CA 1
ATOM 4078 C C . VAL B 1 212 ? 2.209 30.672 2.271 1 89.31 212 VAL B C 1
ATOM 4080 O O . VAL B 1 212 ? 3.188 29.984 1.948 1 89.31 212 VAL B O 1
ATOM 4083 N N . LEU B 1 213 ? 1.051 30.469 1.673 1 90.56 213 LEU B N 1
ATOM 4084 C CA . LEU B 1 213 ? 0.769 29.328 0.804 1 90.56 213 LEU B CA 1
ATOM 4085 C C . LEU B 1 213 ? 1.616 29.391 -0.463 1 90.56 213 LEU B C 1
ATOM 4087 O O . LEU B 1 213 ? 2.135 28.375 -0.917 1 90.56 213 LEU B O 1
ATOM 4091 N N . PRO B 1 214 ? 1.769 30.609 -0.982 1 91 214 PRO B N 1
ATOM 4092 C CA . PRO B 1 214 ? 2.646 30.688 -2.152 1 91 214 PRO B CA 1
ATOM 4093 C C . PRO B 1 214 ? 4.086 30.297 -1.838 1 91 214 PRO B C 1
ATOM 4095 O O . PRO B 1 214 ? 4.77 29.703 -2.686 1 91 214 PRO B O 1
ATOM 4098 N N . ILE B 1 215 ? 4.551 30.547 -0.656 1 88.75 215 ILE B N 1
ATOM 4099 C CA . ILE B 1 215 ? 5.918 30.234 -0.26 1 88.75 215 ILE B CA 1
ATOM 4100 C C . ILE B 1 215 ? 6.082 28.719 -0.117 1 88.75 215 ILE B C 1
ATOM 4102 O O . ILE B 1 215 ? 7.129 28.172 -0.456 1 88.75 215 ILE B O 1
ATOM 4106 N N . VAL B 1 216 ? 5.027 28.094 0.282 1 91.19 216 VAL B N 1
ATOM 4107 C CA . VAL B 1 216 ? 5.152 26.672 0.536 1 91.19 216 VAL B CA 1
ATOM 4108 C C . VAL B 1 216 ? 4.484 25.875 -0.59 1 91.19 216 VAL B C 1
ATOM 4110 O O . VAL B 1 216 ? 4.133 24.703 -0.417 1 91.19 216 VAL B O 1
ATOM 4113 N N . SER B 1 217 ? 4.289 26.469 -1.724 1 91.81 217 SER B N 1
ATOM 4114 C CA . SER B 1 217 ? 3.574 25.844 -2.836 1 91.81 217 SER B CA 1
ATOM 4115 C C . SER B 1 217 ? 4.367 24.672 -3.418 1 91.81 217 SER B C 1
ATOM 4117 O O . SER B 1 217 ? 3.781 23.703 -3.887 1 91.81 217 SER B O 1
ATOM 4119 N N . LYS B 1 218 ? 5.602 24.703 -3.359 1 90.38 218 LYS B N 1
ATOM 4120 C CA . LYS B 1 218 ? 6.43 23.672 -3.977 1 90.38 218 LYS B CA 1
ATOM 4121 C C . LYS B 1 218 ? 6.328 22.359 -3.209 1 90.38 218 LYS B C 1
ATOM 4123 O O . LYS B 1 218 ? 5.98 21.312 -3.783 1 90.38 218 LYS B O 1
ATOM 4128 N N . PRO B 1 219 ? 6.594 22.453 -1.918 1 90.56 219 PRO B N 1
ATOM 4129 C CA . PRO B 1 219 ? 6.41 21.203 -1.177 1 90.56 219 PRO B CA 1
ATOM 4130 C C . PRO B 1 219 ? 4.988 20.656 -1.29 1 90.56 219 PRO B C 1
ATOM 4132 O O . PRO B 1 219 ? 4.797 19.438 -1.318 1 90.56 219 PRO B O 1
ATOM 4135 N N . ILE B 1 220 ? 4.043 21.5 -1.354 1 93 220 ILE B N 1
ATOM 4136 C CA . ILE B 1 220 ? 2.654 21.078 -1.487 1 93 220 ILE B CA 1
ATOM 4137 C C . ILE B 1 220 ? 2.449 20.406 -2.844 1 93 220 ILE B C 1
ATOM 4139 O O . ILE B 1 220 ? 1.794 19.359 -2.938 1 93 220 ILE B O 1
ATOM 4143 N N . ALA B 1 221 ? 3.043 21 -3.848 1 92.69 221 ALA B N 1
ATOM 4144 C CA . ALA B 1 221 ? 2.93 20.438 -5.191 1 92.69 221 ALA B CA 1
ATOM 4145 C C . ALA B 1 221 ? 3.549 19.047 -5.258 1 92.69 221 ALA B C 1
ATOM 4147 O O . ALA B 1 221 ? 2.973 18.125 -5.852 1 92.69 221 ALA B O 1
ATOM 4148 N N . PHE B 1 222 ? 4.648 18.922 -4.656 1 89.5 222 PHE B N 1
ATOM 4149 C CA . PHE B 1 222 ? 5.32 17.625 -4.652 1 89.5 222 PHE B CA 1
ATOM 4150 C C . PHE B 1 222 ? 4.48 16.578 -3.926 1 89.5 222 PHE B C 1
ATOM 4152 O O . PHE B 1 222 ? 4.312 15.461 -4.414 1 89.5 222 PHE B O 1
ATOM 4159 N N . ALA B 1 223 ? 4.027 16.938 -2.789 1 92.12 223 ALA B N 1
ATOM 4160 C CA . ALA B 1 223 ? 3.174 16.031 -2.029 1 92.12 223 ALA B CA 1
ATOM 4161 C C . ALA B 1 223 ? 1.908 15.68 -2.809 1 92.12 223 ALA B C 1
ATOM 4163 O O . ALA B 1 223 ? 1.437 14.539 -2.766 1 92.12 223 ALA B O 1
ATOM 4164 N N . THR B 1 224 ? 1.41 16.656 -3.502 1 94.75 224 THR B N 1
ATOM 4165 C CA . THR B 1 224 ? 0.202 16.484 -4.301 1 94.75 224 THR B CA 1
ATOM 4166 C C . THR B 1 224 ? 0.442 15.477 -5.426 1 94.75 224 THR B C 1
ATOM 4168 O O . THR B 1 224 ? -0.385 14.594 -5.664 1 94.75 224 THR B O 1
ATOM 4171 N N . ILE B 1 225 ? 1.532 15.57 -6.07 1 91.56 225 ILE B N 1
ATOM 4172 C CA . ILE B 1 225 ? 1.873 14.664 -7.16 1 91.56 225 ILE B CA 1
ATOM 4173 C C . ILE B 1 225 ? 2.008 13.242 -6.625 1 91.56 225 ILE B C 1
ATOM 4175 O O . ILE B 1 225 ? 1.464 12.297 -7.203 1 91.56 225 ILE B O 1
ATOM 4179 N N . LEU B 1 226 ? 2.684 13.109 -5.555 1 88.88 226 LEU B N 1
ATOM 4180 C CA . LEU B 1 226 ? 2.904 11.789 -4.973 1 88.88 226 LEU B CA 1
ATOM 4181 C C . LEU B 1 226 ? 1.584 11.148 -4.559 1 88.88 226 LEU B C 1
ATOM 4183 O O . LEU B 1 226 ? 1.354 9.961 -4.824 1 88.88 226 LEU B O 1
ATOM 4187 N N . THR B 1 227 ? 0.74 11.883 -3.951 1 93.88 227 THR B N 1
ATOM 4188 C CA . THR B 1 227 ? -0.526 11.32 -3.5 1 93.88 227 THR B CA 1
ATOM 4189 C C . THR B 1 227 ? -1.456 11.062 -4.684 1 93.88 227 THR B C 1
ATOM 4191 O O . THR B 1 227 ? -2.34 10.203 -4.609 1 93.88 227 THR B O 1
ATOM 4194 N N . SER B 1 228 ? -1.282 11.867 -5.746 1 94.75 228 SER B N 1
ATOM 4195 C CA . SER B 1 228 ? -2.061 11.602 -6.953 1 94.75 228 SER B CA 1
ATOM 4196 C C . SER B 1 228 ? -1.732 10.234 -7.535 1 94.75 228 SER B C 1
ATOM 4198 O O . SER B 1 228 ? -2.621 9.531 -8.016 1 94.75 228 SER B O 1
ATOM 4200 N N . ALA B 1 229 ? -0.51 9.898 -7.539 1 91.25 229 ALA B N 1
ATOM 4201 C CA . ALA B 1 229 ? -0.103 8.586 -8.016 1 91.25 229 ALA B CA 1
ATOM 4202 C C . ALA B 1 229 ? -0.747 7.477 -7.191 1 91.25 229 ALA B C 1
ATOM 4204 O O . ALA B 1 229 ? -1.212 6.473 -7.738 1 91.25 229 ALA B O 1
ATOM 4205 N N . ALA B 1 230 ? -0.759 7.688 -5.93 1 90.62 230 ALA B N 1
ATOM 4206 C CA . ALA B 1 230 ? -1.387 6.715 -5.043 1 90.62 230 ALA B CA 1
ATOM 4207 C C . ALA B 1 230 ? -2.879 6.582 -5.336 1 90.62 230 ALA B C 1
ATOM 4209 O O . ALA B 1 230 ? -3.418 5.473 -5.355 1 90.62 230 ALA B O 1
ATOM 4210 N N . SER B 1 231 ? -3.498 7.664 -5.543 1 95.81 231 SER B N 1
ATOM 4211 C CA . SER B 1 231 ? -4.926 7.656 -5.848 1 95.81 231 SER B CA 1
ATOM 4212 C C . SER B 1 231 ? -5.207 6.953 -7.168 1 95.81 231 SER B C 1
ATOM 4214 O O . SER B 1 231 ? -6.238 6.297 -7.32 1 95.81 231 SER B O 1
ATOM 4216 N N . PHE B 1 232 ? -4.348 7.16 -8.086 1 94.81 232 PHE B N 1
ATOM 4217 C CA . PHE B 1 232 ? -4.5 6.496 -9.375 1 94.81 232 PHE B CA 1
ATOM 4218 C C . PHE B 1 232 ? -4.406 4.984 -9.219 1 94.81 232 PHE B C 1
ATOM 4220 O O . PHE B 1 232 ? -5.078 4.238 -9.938 1 94.81 232 PHE B O 1
ATOM 4227 N N . GLN B 1 233 ? -3.623 4.562 -8.305 1 92.88 233 GLN B N 1
ATOM 4228 C CA . GLN B 1 233 ? -3.389 3.135 -8.109 1 92.88 233 GLN B CA 1
ATOM 4229 C C . GLN B 1 233 ? -4.352 2.559 -7.074 1 92.88 233 GLN B C 1
ATOM 4231 O O . GLN B 1 233 ? -4.121 1.471 -6.543 1 92.88 233 GLN B O 1
ATOM 4236 N N . TYR B 1 234 ? -5.344 3.318 -6.777 1 93.88 234 TYR B N 1
ATOM 4237 C CA . TYR B 1 234 ? -6.355 2.932 -5.801 1 93.88 234 TYR B CA 1
ATOM 4238 C C . TYR B 1 234 ? -7.062 1.649 -6.227 1 93.88 234 TYR B C 1
ATOM 4240 O O . TYR B 1 234 ? -7.766 1.625 -7.238 1 93.88 234 TYR B O 1
ATOM 4248 N N . PHE B 1 235 ? -6.879 0.546 -5.52 1 93.31 235 PHE B N 1
ATOM 4249 C CA . PHE B 1 235 ? -7.418 -0.74 -5.945 1 93.31 235 PHE B CA 1
ATOM 4250 C C . PHE B 1 235 ? -8.008 -1.497 -4.762 1 93.31 235 PHE B C 1
ATOM 4252 O O . PHE B 1 235 ? -9.203 -1.807 -4.75 1 93.31 235 PHE B O 1
ATOM 4259 N N . LEU B 1 236 ? -7.234 -1.716 -3.723 1 91.88 236 LEU B N 1
ATOM 4260 C CA . LEU B 1 236 ? -7.613 -2.621 -2.643 1 91.88 236 LEU B CA 1
ATOM 4261 C C . LEU B 1 236 ? -8.859 -2.117 -1.922 1 91.88 236 LEU B C 1
ATOM 4263 O O . LEU B 1 236 ? -9.75 -2.902 -1.59 1 91.88 236 LEU B O 1
ATOM 4267 N N . VAL B 1 237 ? -8.945 -0.855 -1.772 1 94.56 237 VAL B N 1
ATOM 4268 C CA . VAL B 1 237 ? -10.039 -0.289 -0.999 1 94.56 237 VAL B CA 1
ATOM 4269 C C . VAL B 1 237 ? -11.359 -0.485 -1.749 1 94.56 237 VAL B C 1
ATOM 4271 O O . VAL B 1 237 ? -12.281 -1.125 -1.239 1 94.56 237 VAL B O 1
ATOM 4274 N N . PRO B 1 238 ? -11.43 -0.015 -3.008 1 95.75 238 PRO B N 1
ATOM 4275 C CA . PRO B 1 238 ? -12.695 -0.258 -3.699 1 95.75 238 PRO B CA 1
ATOM 4276 C C . PRO B 1 238 ? -12.969 -1.744 -3.922 1 95.75 238 PRO B C 1
ATOM 4278 O O . PRO B 1 238 ? -14.133 -2.162 -3.959 1 95.75 238 PRO B O 1
ATOM 4281 N N . PHE B 1 239 ? -11.992 -2.516 -4.062 1 92.75 239 PHE B N 1
ATOM 4282 C CA . PHE B 1 239 ? -12.156 -3.953 -4.238 1 92.75 239 PHE B CA 1
ATOM 4283 C C . PHE B 1 239 ? -12.844 -4.57 -3.023 1 92.75 239 PHE B C 1
ATOM 4285 O O . PHE B 1 239 ? -13.805 -5.324 -3.164 1 92.75 239 PHE B O 1
ATOM 4292 N N . LEU B 1 240 ? -12.391 -4.246 -1.837 1 89.8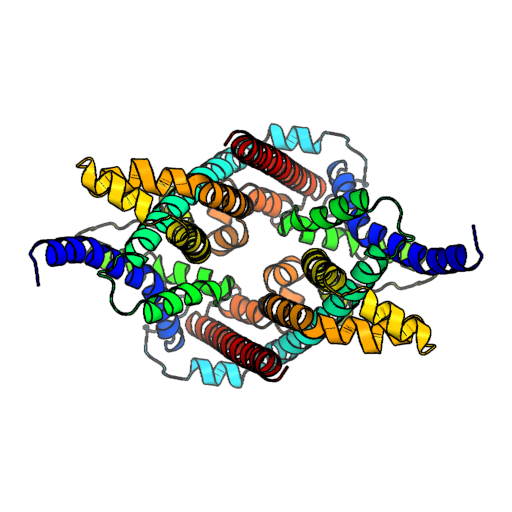1 240 LEU B N 1
ATOM 4293 C CA . LEU B 1 240 ? -12.914 -4.844 -0.614 1 89.81 240 LEU B CA 1
ATOM 4294 C C . LEU B 1 240 ? -14.164 -4.105 -0.146 1 89.81 240 LEU B C 1
ATOM 4296 O O . LEU B 1 240 ? -14.953 -4.645 0.632 1 89.81 240 LEU B O 1
ATOM 4300 N N . TYR B 1 241 ? -14.266 -2.854 -0.562 1 92.19 241 TYR B N 1
ATOM 4301 C CA . TYR B 1 241 ? -15.445 -2.076 -0.2 1 92.19 241 TYR B CA 1
ATOM 4302 C C . TYR B 1 241 ? -16.688 -2.6 -0.916 1 92.19 241 TYR B C 1
ATOM 4304 O O . TYR B 1 241 ? -17.641 -3.037 -0.273 1 92.19 241 TYR B O 1
ATOM 4312 N N . ASN B 1 242 ? -16.75 -2.662 -2.129 1 92.62 242 ASN B N 1
ATOM 4313 C CA . ASN B 1 242 ? -17.75 -3.234 -3.029 1 92.62 242 ASN B CA 1
ATOM 4314 C C . ASN B 1 242 ? -17.219 -3.342 -4.457 1 92.62 242 ASN B C 1
ATOM 4316 O O . ASN B 1 242 ? -17.547 -2.521 -5.312 1 92.62 242 ASN B O 1
ATOM 4320 N N . GLY B 1 243 ? -16.422 -4.332 -4.664 1 91.56 243 GLY B N 1
ATOM 4321 C CA . GLY B 1 243 ? -15.695 -4.5 -5.918 1 91.56 243 GLY B CA 1
ATOM 4322 C C . GLY B 1 243 ? -16.609 -4.59 -7.125 1 91.56 243 GLY B C 1
ATOM 4323 O O . GLY B 1 243 ? -16.297 -4.055 -8.188 1 91.56 243 GLY B O 1
ATOM 4324 N N . SER B 1 244 ? -17.734 -5.27 -7.012 1 91.38 244 SER B N 1
ATOM 4325 C CA . SER B 1 244 ? -18.656 -5.457 -8.125 1 91.38 244 SER B CA 1
ATOM 4326 C C . SER B 1 244 ? -19.297 -4.137 -8.531 1 91.38 244 SER B C 1
ATOM 4328 O O . SER B 1 244 ? -19.5 -3.881 -9.727 1 91.38 244 SER B O 1
ATOM 4330 N N . LEU B 1 245 ? -19.547 -3.318 -7.555 1 93.56 245 LEU B N 1
ATOM 4331 C CA . LEU B 1 245 ? -20.203 -2.037 -7.809 1 93.56 245 LEU B CA 1
ATOM 4332 C C . LEU B 1 245 ? -19.25 -1.071 -8.508 1 93.56 245 LEU B C 1
ATOM 4334 O O . LEU B 1 245 ? -19.672 -0.259 -9.328 1 93.56 245 LEU B O 1
ATOM 4338 N N . PHE B 1 246 ? -17.953 -1.212 -8.227 1 95.19 246 PHE B N 1
ATOM 4339 C CA . PHE B 1 246 ? -17.016 -0.189 -8.672 1 95.19 246 PHE B CA 1
ATOM 4340 C C . PHE B 1 246 ? -16.109 -0.728 -9.773 1 95.19 246 PHE B C 1
ATOM 4342 O O . PHE B 1 246 ? -15.07 -0.137 -10.07 1 95.19 246 PHE B O 1
ATOM 4349 N N . GLU B 1 247 ? -16.5 -1.796 -10.367 1 91.44 247 GLU B N 1
ATOM 4350 C CA . GLU B 1 247 ? -15.68 -2.451 -11.383 1 91.44 247 GLU B CA 1
ATOM 4351 C C . GLU B 1 247 ? -15.414 -1.518 -12.562 1 91.44 247 GLU B C 1
ATOM 4353 O O . GLU B 1 247 ? -14.32 -1.532 -13.141 1 91.44 247 GLU B O 1
ATOM 4358 N N . ASP B 1 248 ? -16.312 -0.673 -12.875 1 92.88 248 ASP B N 1
ATOM 4359 C CA . ASP B 1 248 ? -16.172 0.208 -14.031 1 92.88 248 ASP B CA 1
ATOM 4360 C C . ASP B 1 248 ? -15.836 1.634 -13.594 1 92.88 248 ASP B C 1
ATOM 4362 O O . ASP B 1 248 ? -16.031 2.582 -14.359 1 92.88 248 ASP B O 1
ATOM 4366 N N . ARG B 1 249 ? -15.391 1.748 -12.375 1 96 249 ARG B N 1
ATOM 4367 C CA . ARG B 1 249 ? -15.086 3.088 -11.883 1 96 249 ARG B CA 1
ATOM 4368 C C . ARG B 1 249 ? -13.602 3.238 -11.586 1 96 249 ARG B C 1
ATOM 4370 O O . ARG B 1 249 ? -13.102 4.355 -11.43 1 96 249 ARG B O 1
ATOM 4377 N N . PHE B 1 250 ? -12.945 2.16 -11.508 1 96.56 250 PHE B N 1
ATOM 4378 C CA . PHE B 1 250 ? -11.508 2.178 -11.266 1 96.56 250 PHE B CA 1
ATOM 4379 C C . PHE B 1 250 ? -10.773 1.273 -12.25 1 96.56 250 PHE B C 1
ATOM 4381 O O . PHE B 1 250 ? -11.094 0.089 -12.367 1 96.56 250 PHE B O 1
ATOM 4388 N N . LEU B 1 251 ? -9.82 1.809 -12.914 1 94.31 251 LEU B N 1
ATOM 4389 C CA . LEU B 1 251 ? -9.109 1.152 -14 1 94.31 251 LEU B CA 1
ATOM 4390 C C . LEU B 1 251 ? -8.453 -0.138 -13.523 1 94.31 251 LEU B C 1
ATOM 4392 O O . LEU B 1 251 ? -8.547 -1.173 -14.188 1 94.31 251 LEU B O 1
ATOM 4396 N N . LEU B 1 252 ? -7.789 -0.109 -12.391 1 93.62 252 LEU B N 1
ATOM 4397 C CA . LEU B 1 252 ? -7.102 -1.295 -11.891 1 93.62 252 LEU B CA 1
ATOM 4398 C C . LEU B 1 252 ? -8.102 -2.371 -11.484 1 93.62 252 LEU B C 1
ATOM 4400 O O . LEU B 1 252 ? -7.852 -3.562 -11.68 1 93.62 252 LEU B O 1
ATOM 4404 N N . LEU B 1 253 ? -9.188 -1.948 -10.914 1 93.56 253 LEU B N 1
ATOM 4405 C CA . LEU B 1 253 ? -10.234 -2.904 -10.578 1 93.56 253 LEU B CA 1
ATOM 4406 C C . LEU B 1 253 ? -10.836 -3.529 -11.828 1 93.56 253 LEU B C 1
ATOM 4408 O O . LEU B 1 253 ? -11.125 -4.727 -11.859 1 93.56 253 LEU B O 1
ATOM 4412 N N . TYR B 1 254 ? -11.039 -2.715 -12.852 1 93 254 TYR B N 1
ATOM 4413 C CA . TYR B 1 254 ? -11.523 -3.215 -14.133 1 93 254 TYR B CA 1
ATOM 4414 C C . TYR B 1 254 ? -10.562 -4.254 -14.703 1 93 254 TYR B C 1
ATOM 4416 O O . TYR B 1 254 ? -10.992 -5.312 -15.164 1 93 254 TYR B O 1
ATOM 4424 N N . GLY B 1 255 ? -9.297 -3.951 -14.68 1 89.44 255 GLY B N 1
ATOM 4425 C CA . GLY B 1 255 ? -8.289 -4.898 -15.141 1 89.44 255 GLY B CA 1
ATOM 4426 C C . GLY B 1 255 ? -8.289 -6.195 -14.352 1 89.44 255 GLY B C 1
ATOM 4427 O O . GLY B 1 255 ? -8.188 -7.281 -14.93 1 89.44 255 GLY B O 1
ATOM 4428 N N . TYR B 1 256 ? -8.391 -6.066 -13.055 1 88.12 256 TYR B N 1
ATOM 4429 C CA . TYR B 1 256 ? -8.453 -7.238 -12.188 1 88.12 256 TYR B CA 1
ATOM 4430 C C . TYR B 1 256 ? -9.617 -8.141 -12.578 1 88.12 256 TYR B C 1
ATOM 4432 O O . TYR B 1 256 ? -9.469 -9.359 -12.648 1 88.12 256 TYR B O 1
ATOM 4440 N N . ARG B 1 257 ? -10.734 -7.602 -12.742 1 86.31 257 ARG B N 1
ATOM 4441 C CA . ARG B 1 257 ? -11.938 -8.375 -13.047 1 86.31 257 ARG B CA 1
ATOM 4442 C C . ARG B 1 257 ? -11.797 -9.086 -14.391 1 86.31 257 ARG B C 1
ATOM 4444 O O . ARG B 1 257 ? -12.289 -10.203 -14.562 1 86.31 257 ARG B O 1
ATOM 4451 N N . LYS B 1 258 ? -11.141 -8.477 -15.289 1 81.19 258 LYS B N 1
ATOM 4452 C CA . LYS B 1 258 ? -10.914 -9.102 -16.594 1 81.19 258 LYS B CA 1
ATOM 4453 C C . LYS B 1 258 ? -9.906 -10.242 -16.484 1 81.19 258 LYS B C 1
ATOM 4455 O O . LYS B 1 258 ? -10.008 -11.234 -17.203 1 81.19 258 LYS B O 1
ATOM 4460 N N . ALA B 1 259 ? -8.93 -10.109 -15.617 1 74.31 259 ALA B N 1
ATOM 4461 C CA . ALA B 1 259 ? -7.871 -11.102 -15.469 1 74.31 259 ALA B CA 1
ATOM 4462 C C . ALA B 1 259 ? -8.312 -12.25 -14.562 1 74.31 259 ALA B C 1
ATOM 4464 O O . ALA B 1 259 ? -8.07 -13.422 -14.867 1 74.31 259 ALA B O 1
ATOM 4465 N N . PHE B 1 260 ? -8.945 -11.891 -13.438 1 68.81 260 PHE B N 1
ATOM 4466 C CA . PHE B 1 260 ? -9.094 -12.883 -12.375 1 68.81 260 PHE B CA 1
ATOM 4467 C C . PHE B 1 260 ? -10.562 -13.055 -11.992 1 68.81 260 PHE B C 1
ATOM 4469 O O . PHE B 1 260 ? -10.93 -14.062 -11.375 1 68.81 260 PHE B O 1
ATOM 4476 N N . GLY B 1 261 ? -11.273 -12.195 -12.32 1 64.69 261 GLY B N 1
ATOM 4477 C CA . GLY B 1 261 ? -12.633 -12.203 -11.812 1 64.69 261 GLY B CA 1
ATOM 4478 C C . GLY B 1 261 ? -13.641 -12.75 -12.797 1 64.69 261 GLY B C 1
ATOM 4479 O O . GLY B 1 261 ? -14.773 -13.07 -12.422 1 64.69 261 GLY B O 1
ATOM 4480 N N . ALA B 1 262 ? -13.188 -12.867 -13.961 1 62.47 262 ALA B N 1
ATOM 4481 C CA . ALA B 1 262 ? -14.133 -13.336 -14.977 1 62.47 262 ALA B CA 1
ATOM 4482 C C . ALA B 1 262 ? -14.203 -14.859 -14.992 1 62.47 262 ALA B C 1
ATOM 4484 O O . ALA B 1 262 ? -13.305 -15.539 -14.492 1 62.47 262 ALA B O 1
ATOM 4485 N N . SER B 1 263 ? -15.344 -15.266 -15.297 1 64.06 263 SER B N 1
ATOM 4486 C CA . SER B 1 263 ? -15.523 -16.703 -15.469 1 64.06 263 SER B CA 1
ATOM 4487 C C . SER B 1 263 ? -14.484 -17.281 -16.422 1 64.06 263 SER B C 1
ATOM 4489 O O . SER B 1 263 ? -14 -18.391 -16.219 1 64.06 263 SER B O 1
ATOM 4491 N N . VAL B 1 264 ? -14.188 -16.453 -17.375 1 67.69 264 VAL B N 1
ATOM 4492 C CA . VAL B 1 264 ? -13.117 -16.828 -18.297 1 67.69 264 VAL B CA 1
ATOM 4493 C C . VAL B 1 264 ? -12.039 -15.75 -18.312 1 67.69 264 VAL B C 1
ATOM 4495 O O . VAL B 1 264 ? -12.188 -14.719 -18.984 1 67.69 264 VAL B O 1
ATOM 4498 N N . PRO B 1 265 ? -11.078 -16.125 -17.578 1 76.31 265 PRO B N 1
ATOM 4499 C CA . PRO B 1 265 ? -10.023 -15.117 -17.484 1 76.31 265 PRO B CA 1
ATOM 4500 C C . PRO B 1 265 ? -9.305 -14.891 -18.812 1 76.31 265 PRO B C 1
ATOM 4502 O O . PRO B 1 265 ? -8.938 -15.859 -19.5 1 76.31 265 PRO B O 1
ATOM 4505 N N . HIS B 1 266 ? -9.289 -13.648 -19.312 1 83.62 266 HIS B N 1
ATOM 4506 C CA . HIS B 1 266 ? -8.508 -13.203 -20.469 1 83.62 266 HIS B CA 1
ATOM 4507 C C . HIS B 1 266 ? -7.25 -12.461 -20.016 1 83.62 266 HIS B C 1
ATOM 4509 O O . HIS B 1 266 ? -7.258 -11.234 -19.906 1 83.62 266 HIS B O 1
ATOM 4515 N N . TYR B 1 267 ? -6.238 -13.195 -19.938 1 83.75 267 TYR B N 1
ATOM 4516 C CA . TYR B 1 267 ? -5 -12.664 -19.375 1 83.75 267 TYR B CA 1
ATOM 4517 C C . TYR B 1 267 ? -4.363 -11.648 -20.312 1 83.75 267 TYR B C 1
ATOM 4519 O O . TYR B 1 267 ? -3.758 -10.672 -19.859 1 83.75 267 TYR B O 1
ATOM 4527 N N . GLY B 1 268 ? -4.492 -11.875 -21.562 1 86.44 268 GLY B N 1
ATOM 4528 C CA . GLY B 1 268 ? -3.984 -10.906 -22.531 1 86.44 268 GLY B CA 1
ATOM 4529 C C . GLY B 1 268 ? -4.648 -9.547 -22.422 1 86.44 268 GLY B C 1
ATOM 4530 O O . GLY B 1 268 ? -3.973 -8.516 -22.422 1 86.44 268 GLY B O 1
ATOM 4531 N N . ARG B 1 269 ? -5.957 -9.594 -22.312 1 87.06 269 ARG B N 1
ATOM 4532 C CA . ARG B 1 269 ? -6.715 -8.352 -22.172 1 87.06 269 ARG B CA 1
ATOM 4533 C C . ARG B 1 269 ? -6.406 -7.664 -20.844 1 87.06 269 ARG B C 1
ATOM 4535 O O . ARG B 1 269 ? -6.258 -6.441 -20.797 1 87.06 269 ARG B O 1
ATOM 4542 N N . ALA B 1 270 ? -6.297 -8.461 -19.859 1 86.69 270 ALA B N 1
ATOM 4543 C CA . ALA B 1 270 ? -5.973 -7.902 -18.547 1 86.69 270 ALA B CA 1
ATOM 4544 C C . ALA B 1 270 ? -4.59 -7.262 -18.547 1 86.69 270 ALA B C 1
ATOM 4546 O O . ALA B 1 270 ? -4.406 -6.16 -18.016 1 86.69 270 ALA B O 1
ATOM 4547 N N . ALA B 1 271 ? -3.689 -7.934 -19.125 1 87.75 271 ALA B N 1
ATOM 4548 C CA . ALA B 1 271 ? -2.328 -7.406 -19.219 1 87.75 271 ALA B CA 1
ATOM 4549 C C . ALA B 1 271 ? -2.301 -6.102 -20 1 87.75 271 ALA B C 1
ATOM 4551 O O . ALA B 1 271 ? -1.574 -5.168 -19.641 1 87.75 271 ALA B O 1
ATOM 4552 N N . ALA B 1 272 ? -3.039 -6.059 -21.016 1 90.44 272 ALA B N 1
ATOM 4553 C CA . ALA B 1 272 ? -3.109 -4.84 -21.828 1 90.44 272 ALA B CA 1
ATOM 4554 C C . ALA B 1 272 ? -3.67 -3.676 -21.016 1 90.44 272 ALA B C 1
ATOM 4556 O O . ALA B 1 272 ? -3.129 -2.568 -21.047 1 90.44 272 ALA B O 1
ATOM 4557 N N . VAL B 1 273 ? -4.73 -3.92 -20.312 1 90.06 273 VAL B N 1
ATOM 4558 C CA . VAL B 1 273 ? -5.359 -2.887 -19.5 1 90.06 273 VAL B CA 1
ATOM 4559 C C . VAL B 1 273 ? -4.367 -2.373 -18.453 1 90.06 273 VAL B C 1
ATOM 4561 O O . VAL B 1 273 ? -4.211 -1.162 -18.281 1 90.06 273 VAL B O 1
ATOM 4564 N N . LEU B 1 274 ? -3.697 -3.256 -17.812 1 88.56 274 LEU B N 1
ATOM 4565 C CA . LEU B 1 274 ? -2.756 -2.891 -16.766 1 88.56 274 LEU B CA 1
ATOM 4566 C C . LEU B 1 274 ? -1.54 -2.178 -17.344 1 88.56 274 LEU B C 1
ATOM 4568 O O . LEU B 1 274 ? -0.977 -1.28 -16.719 1 88.56 274 LEU B O 1
ATOM 4572 N N . PHE B 1 275 ? -1.205 -2.551 -18.484 1 88.69 275 PHE B N 1
ATOM 4573 C CA . PHE B 1 275 ? -0.101 -1.881 -19.156 1 88.69 275 PHE B CA 1
ATOM 4574 C C . PHE B 1 275 ? -0.477 -0.45 -19.516 1 88.69 275 PHE B C 1
ATOM 4576 O O . PHE B 1 275 ? 0.317 0.474 -19.328 1 88.69 275 PHE B O 1
ATOM 4583 N N . ILE B 1 276 ? -1.628 -0.313 -20.062 1 91.44 276 ILE B N 1
ATOM 4584 C CA . ILE B 1 276 ? -2.113 1.021 -20.406 1 91.44 276 ILE B CA 1
ATOM 4585 C C . ILE B 1 276 ? -2.146 1.89 -19.141 1 91.44 276 ILE B C 1
ATOM 4587 O O . ILE B 1 276 ? -1.686 3.033 -19.156 1 91.44 276 ILE B O 1
ATOM 4591 N N . ALA B 1 277 ? -2.705 1.323 -18.094 1 90.25 277 ALA B N 1
ATOM 4592 C CA . ALA B 1 277 ? -2.779 2.053 -16.828 1 90.25 277 ALA B CA 1
ATOM 4593 C C . ALA B 1 277 ? -1.393 2.486 -16.375 1 90.25 277 ALA B C 1
ATOM 4595 O O . ALA B 1 277 ? -1.207 3.621 -15.922 1 90.25 277 ALA B O 1
ATOM 4596 N N . THR B 1 278 ? -0.469 1.609 -16.453 1 88.25 278 THR B N 1
ATOM 4597 C CA . THR B 1 278 ? 0.897 1.887 -16.016 1 88.25 278 THR B CA 1
ATOM 4598 C C . THR B 1 278 ? 1.52 2.988 -16.875 1 88.25 278 THR B C 1
ATOM 4600 O O . THR B 1 278 ? 2.178 3.889 -16.344 1 88.25 278 THR B O 1
ATOM 4603 N N . LEU B 1 279 ? 1.348 2.936 -18.125 1 88.56 279 LEU B N 1
ATOM 4604 C CA . LEU B 1 279 ? 1.895 3.928 -19.047 1 88.56 279 LEU B CA 1
ATOM 4605 C C . LEU B 1 279 ? 1.297 5.305 -18.781 1 88.56 279 LEU B C 1
ATOM 4607 O O . LEU B 1 279 ? 2.014 6.309 -18.766 1 88.56 279 LEU B O 1
ATOM 4611 N N . ILE B 1 280 ? 0.053 5.32 -18.562 1 91.56 280 ILE B N 1
ATOM 4612 C CA . ILE B 1 280 ? -0.631 6.582 -18.312 1 91.56 280 ILE B CA 1
ATOM 4613 C C . ILE B 1 280 ? -0.118 7.184 -17 1 91.56 280 ILE B C 1
ATOM 4615 O O . ILE B 1 280 ? 0.147 8.383 -16.922 1 91.56 280 ILE B O 1
ATOM 4619 N N . LEU B 1 281 ? -0.027 6.348 -16.047 1 89.44 281 LEU B N 1
ATOM 4620 C CA . LEU B 1 281 ? 0.495 6.816 -14.766 1 89.44 281 LEU B CA 1
ATOM 4621 C C . LEU B 1 281 ? 1.916 7.348 -14.922 1 89.44 281 LEU B C 1
ATOM 4623 O O . LEU B 1 281 ? 2.252 8.398 -14.367 1 89.44 281 LEU B O 1
ATOM 4627 N N . ALA B 1 282 ? 2.715 6.637 -15.672 1 85.31 282 ALA B N 1
ATOM 4628 C CA . ALA B 1 282 ? 4.102 7.047 -15.891 1 85.31 282 ALA B CA 1
ATOM 4629 C C . ALA B 1 282 ? 4.168 8.406 -16.594 1 85.31 282 ALA B C 1
ATOM 4631 O O . ALA B 1 282 ? 4.941 9.273 -16.188 1 85.31 282 ALA B O 1
ATOM 4632 N N . VAL B 1 283 ? 3.393 8.586 -17.578 1 88.81 283 VAL B N 1
ATOM 4633 C CA . VAL B 1 283 ? 3.357 9.836 -18.328 1 88.81 283 VAL B CA 1
ATOM 4634 C C . VAL B 1 283 ? 2.855 10.961 -17.422 1 88.81 283 VAL B C 1
ATOM 4636 O O . VAL B 1 283 ? 3.434 12.055 -17.406 1 88.81 283 VAL B O 1
ATOM 4639 N N . TYR B 1 284 ? 1.833 10.656 -16.688 1 89.31 284 TYR B N 1
ATOM 4640 C CA . TYR B 1 284 ? 1.279 11.641 -15.773 1 89.31 284 TYR B CA 1
ATOM 4641 C C . TYR B 1 284 ? 2.318 12.078 -14.742 1 89.31 284 TYR B C 1
ATOM 4643 O O . TYR B 1 284 ? 2.49 13.273 -14.492 1 89.31 284 TYR B O 1
ATOM 4651 N N . MET B 1 285 ? 2.982 11.141 -14.18 1 85.31 285 MET B N 1
ATOM 4652 C CA . MET B 1 285 ? 3.992 11.445 -13.172 1 85.31 285 MET B CA 1
ATOM 4653 C C . MET B 1 285 ? 5.156 12.219 -13.781 1 85.31 285 MET B C 1
ATOM 4655 O O . MET B 1 285 ? 5.668 13.164 -13.172 1 85.31 285 MET B O 1
ATOM 4659 N N . TYR B 1 286 ? 5.539 11.875 -14.938 1 83.25 286 TYR B N 1
ATOM 4660 C CA . TYR B 1 286 ? 6.637 12.547 -15.625 1 83.25 286 TYR B CA 1
ATOM 4661 C C . TYR B 1 286 ? 6.297 14 -15.914 1 83.25 286 TYR B C 1
ATOM 4663 O O . TYR B 1 286 ? 7.086 14.898 -15.609 1 83.25 286 TYR B O 1
ATOM 4671 N N . ILE B 1 287 ? 5.16 14.211 -16.422 1 88.75 287 ILE B N 1
ATOM 4672 C CA . ILE B 1 287 ? 4.727 15.555 -16.781 1 88.75 287 ILE B CA 1
ATOM 4673 C C . ILE B 1 287 ? 4.566 16.406 -15.523 1 88.75 287 ILE B C 1
ATOM 4675 O O . ILE B 1 287 ? 5.008 17.547 -15.477 1 88.75 287 ILE B O 1
ATOM 4679 N N . SER B 1 288 ? 3.92 15.812 -14.531 1 87.81 288 SER B N 1
ATOM 4680 C CA . SER B 1 288 ? 3.689 16.547 -13.289 1 87.81 288 SER B CA 1
ATOM 4681 C C . SER B 1 288 ? 5.004 16.922 -12.617 1 87.81 288 SER B C 1
ATOM 4683 O O . SER B 1 288 ? 5.148 18.031 -12.109 1 87.81 288 SER B O 1
ATOM 4685 N N . MET B 1 289 ? 5.984 16.078 -12.695 1 81.5 289 MET B N 1
ATOM 4686 C CA . MET B 1 289 ? 7.281 16.359 -12.078 1 81.5 289 MET B CA 1
ATOM 4687 C C . MET B 1 289 ? 8.055 17.406 -12.875 1 81.5 289 MET B C 1
ATOM 4689 O O . MET B 1 289 ? 8.727 18.25 -12.297 1 81.5 289 MET B O 1
ATOM 4693 N N . LYS B 1 290 ? 7.984 17.359 -14.125 1 83.31 290 LYS B N 1
ATOM 4694 C CA . LYS B 1 290 ? 8.656 18.344 -14.984 1 83.31 290 LYS B CA 1
ATOM 4695 C C . LYS B 1 290 ? 8.094 19.734 -14.773 1 83.31 290 LYS B C 1
ATOM 4697 O O . LYS B 1 290 ? 8.852 20.703 -14.695 1 83.31 290 LYS B O 1
ATOM 4702 N N . ILE B 1 291 ? 6.844 19.719 -14.633 1 83.25 291 ILE B N 1
ATOM 4703 C CA . ILE B 1 291 ? 6.188 21.016 -14.438 1 83.25 291 ILE B CA 1
ATOM 4704 C C . ILE B 1 291 ? 6.582 21.594 -13.078 1 83.25 291 ILE B C 1
ATOM 4706 O O . ILE B 1 291 ? 6.852 22.797 -12.969 1 83.25 291 ILE B O 1
ATOM 4710 N N . THR B 1 292 ? 6.648 20.781 -12.117 1 79.56 292 THR B N 1
ATOM 4711 C CA . THR B 1 292 ? 6.98 21.234 -10.773 1 79.56 292 THR B CA 1
ATOM 4712 C C . THR B 1 292 ? 8.453 21.625 -10.68 1 79.56 292 THR B C 1
ATOM 4714 O O . THR B 1 292 ? 8.805 22.609 -10.023 1 79.56 292 THR B O 1
ATOM 4717 N N . LYS B 1 293 ? 9.312 20.906 -11.367 1 74.19 293 LYS B N 1
ATOM 4718 C CA . LYS B 1 293 ? 10.734 21.234 -11.391 1 74.19 293 LYS B CA 1
ATOM 4719 C C . LYS B 1 293 ? 10.984 22.531 -12.141 1 74.19 293 LYS B C 1
ATOM 4721 O O . LYS B 1 293 ? 11.844 23.328 -11.75 1 74.19 293 LYS B O 1
ATOM 4726 N N . LEU B 1 294 ? 10.289 22.656 -13.156 1 61.5 294 LEU B N 1
ATOM 4727 C CA . LEU B 1 294 ? 10.43 23.875 -13.961 1 61.5 294 LEU B CA 1
ATOM 4728 C C . LEU B 1 294 ? 10.008 25.094 -13.156 1 61.5 294 LEU B C 1
ATOM 4730 O O . LEU B 1 294 ? 10.578 26.172 -13.328 1 61.5 294 LEU B O 1
ATOM 4734 N N . GLN B 1 295 ? 9.133 24.828 -12.344 1 62.59 295 GLN B N 1
ATOM 4735 C CA . GLN B 1 295 ? 8.703 25.938 -11.492 1 62.59 295 GLN B CA 1
ATOM 4736 C C . GLN B 1 295 ? 9.758 26.25 -10.43 1 62.59 295 GLN B C 1
ATOM 4738 O O . GLN B 1 295 ? 9.828 27.375 -9.938 1 62.59 295 GLN B O 1
ATOM 4743 N N . GLU B 1 296 ? 10.516 25.266 -10.008 1 60.81 296 GLU B N 1
ATOM 4744 C CA . GLU B 1 296 ? 11.641 25.516 -9.109 1 60.81 296 GLU B CA 1
ATOM 4745 C C . GLU B 1 296 ? 12.727 26.328 -9.805 1 60.81 296 GLU B C 1
ATOM 4747 O O . GLU B 1 296 ? 13.352 27.188 -9.18 1 60.81 296 GLU B O 1
ATOM 4752 N N . GLY B 1 297 ? 13.148 25.797 -11.008 1 49.09 297 GLY B N 1
ATOM 4753 C CA . GLY B 1 297 ? 14.172 26.578 -11.68 1 49.09 297 GLY B CA 1
ATOM 4754 C C . GLY B 1 297 ? 13.734 28 -11.984 1 49.09 297 GLY B C 1
ATOM 4755 O O . GLY B 1 297 ? 14.57 28.891 -12.125 1 49.09 297 GLY B O 1
ATOM 4756 N N . ALA B 1 298 ? 12.539 28.297 -12.086 1 45.12 298 ALA B N 1
ATOM 4757 C CA . ALA B 1 298 ? 12.117 29.656 -12.391 1 45.12 298 ALA B CA 1
ATOM 4758 C C . ALA B 1 298 ? 12.023 30.5 -11.125 1 45.12 298 ALA B C 1
ATOM 4760 O O . ALA B 1 298 ? 12.008 31.734 -11.188 1 45.12 298 ALA B O 1
ATOM 4761 N N . SER B 1 299 ? 11.844 29.844 -9.984 1 41.38 299 SER B N 1
ATOM 4762 C CA . SER B 1 299 ? 11.891 30.734 -8.836 1 41.38 299 SER B CA 1
ATOM 4763 C C . SER B 1 299 ? 13.32 30.922 -8.336 1 41.38 299 SER B C 1
ATOM 4765 O O . SER B 1 299 ? 14.117 29.984 -8.383 1 41.38 299 SER B O 1
#

Sequence (598 aa):
MKKSTVAALTLILPGMAAFLFFNIYPILYSIYIAFTNAQMGNFPTHNPSAPPLKFVGLDNFRWALNDPGFRSAFLWTWIFVATSVTLKVLAGIFLSVLYNSKYVIGKSLYRALLIIPWALPLLFSITVWRFMFDPIFGPVNIILRDFGVSNPPDWINNATYGFIALNIIEVWLAYPFMMTVITSALQSVPDILVEAAIIDGANYWQRLTKVVLPIVSKPIAFATILTSAASFQYFLVPFLYNGSLFEDRFLLLYGYRKAFGASVPHYGRAAAVLFIATLILAVYMYISMKITKLQEGASMKKSTVAALTLILPGMAAFLFFNIYPILYSIYIAFTNAQMGNFPTHNPSAPPLKFVGLDNFRWALNDPGFRSAFLWTWIFVATSVTLKVLAGIFLSVLYNSKYVIGKSLYRALLIIPWALPLLFSITVWRFMFDPIFGPVNIILRDFGVSNPPDWINNATYGFIALNIIEVWLAYPFMMTVITSALQSVPDILVEAAIIDGANYWQRLTKVVLPIVSKPIAFATILTSAASFQYFLVPFLYNGSLFEDRFLLLYGYRKAFGASVPHYGRAAAVLFIATLILAVYMYISMKITKLQEGAS

Secondary structure (DSSP, 8-state):
--HHHHHHHHHHHHHHHHHHHHHHHHHHHHHHHHTB---TTTSSS--TTSPP--B-TTHHHHHHHH-HHHHHHHHHHHHHHHHHHHHHHHHHHHHHHHHH-TT---HHHHHHHHHHHHHS-HHHHHHHHHHHT-TTT-HHHHHHHHTT-SS---TTT-HHHHHHHHHHHHHHHHHHHHHHHHHHHHHTS-HHHHHHHHHTT--HHHIIIIIIHHHTHHHHHHHHHHHHHHHHT--HHHHHHHTTTTTTT-HHHHHHIIIIISSS--HHHHHHHHHHHHHHHHHHHHHHHHHHHHHHHH-/--HHHHHHHHHHHHHHHHHHHHHHHHHHHHHHHHTB---TTTSSS--TTSPP--B-TTHHHHHHHH-HHHHHHHHHHHHHHHHHHHHHHHHHHHHHHHHH-TT---HHHHHHHHHHHHHS-HHHHHHHHHHHT-TTT-HHHHHHHHTT-SS---TTT-HHHHHHHHHHHHHHHHHHHHHHHHHHHHHTS-HHHHHHHHHTT--HHHHIIIIIHHHTHHHHHHHHHHHHHHHHT--HHHHHHHTTTTTTT-HHHHHHIIIIISSS--HHHHHHHHHHHHHHHHHHHHHHHHHHHHHHHH-

Radius of gyration: 26.33 Å; Cα contacts (8 Å, |Δi|>4): 733; chains: 2; bounding box: 82×79×59 Å

InterPro domains:
  IPR000515 ABC transporter type 1, transmembrane domain MetI-like [PF00528] (89-283)
  IPR000515 ABC transporter type 1, transmembrane domain MetI-like [PS50928] (74-288)
  IPR000515 ABC transporter type 1, transmembrane domain MetI-like [cd06261] (74-280)
  IPR035277 MalF, N-terminal [G3DSA:1.20.58.370] (1-38)
  IPR035906 MetI-like superfamily [G3DSA:1.10.3720.10] (54-296)
  IPR035906 MetI-like superfamily [SSF161098] (58-286)
  IPR050809 Bacterial G3P & Sugar ABC Transporter Permeases [PTHR43227] (3-296)